Protein AF-A0A094BAY8-F1 (afdb_monomer)

Foldseek 3Di:
DADPVDDDDPPDDDDQDDDDDPDPPDPDPVCQAADPDDQLDAFDKDKAKPPDVVALIKMKIKGDFDDDDPDDDPCVVFGFIWIKIKGKHDQDAAPPPDDWDLFEAEFEFEDEQLPQDSHRDDPDDDPLRVVLRVLLSQLCVLWFPGNVRTNTYMYMYMYTDHFADQDGSPPPPPDDDPPDPPSSLLNSQRSQLRSLLRCLRSVGDTPAGKGKWKKFWAFAPPVPPPDPDPDGGAIDIGTHDRNSNGPDTAKMKMFTAGQQVRDTRGIDIDHDQPRCNCVDDDGSVVVRVVSRVSRRVVSVVSSVVNVCQVQLFDFDFDADDPVCNCCCVRRNTDGHGALLSQLVCVVVVNDFDDPPVVLVVVLVVPCDDPLVVVVVVVQQVVLLVVVVVVVVVVVVVVVVVVVVVVVVVVVPDDDDDDDDDDDDDDDDDDDDDDDDDDDDDDDDDDDDDDDDDPDDDPPSGGHRDDDPDPVVRRDPDPDPPPGDNRDHDQCSLVVVLLVVVVWRWDQLVVLPARTQIFNGDVVVTHGAEREHEDEPPDDDPVVVLVVQQVSCQVVNHWYKYWGADPPPPSRIDIDTHHDPDD

Radius of gyration: 32.05 Å; Cα contacts (8 Å, |Δi|>4): 903; chains: 1; bounding box: 106×84×81 Å

Sequence (582 aa):
MADRRRINGPSCGTAPPLFTSGDVNRPETKSGLARTRPPNVIRKIFLKTGVTPSASGSAYLECESQPKSTTPKLSSLSSSGLKISCTVHGPRPLPRSAPFSPHVVLAAHVKYAPFATRKRRGYQRDPGERDLAMHLETALRGVIIGDRWPKSGVDVVITILEGEEDQWWEDDQAELGSAGQWGMMNVLSGCITAASAAISDAGIDCVDMVSGGVAAVVRDRELQVSAKSGALPQPTLVLDPVPSEHSEILAACVVGYLPSRDEITDLWAKGNFDTGYSEDGPSSYDSLSENAIEAAKGSYRVLDAALKESHHICGVLIGSIPQVPQQNVFLGLPVELLPEEAKLLVQKEVAYIVDDASQHRETFSTLVGDDRRRYLDSLRSQGRKSRRAAEEVSQKKIEKGLAKQALLRASKDPFQSTIAKSSTEPADVTSLSNSSPSEESLFPDHPSLPTPPASSVPSSAPYAVTTTTTSSVLPSSQGHIQQPDPVVPASYALFCHLHALDYFMTPGLRFGCDYTVYPGDPLRFHSHFLAVGHDWEEEIPLIDLVGGGRLGTGVKKGFLIGGEGPGAEGTVRPFCIEWGGM

Structure (mmCIF, N/CA/C/O backbone):
data_AF-A0A094BAY8-F1
#
_entry.id   AF-A0A094BAY8-F1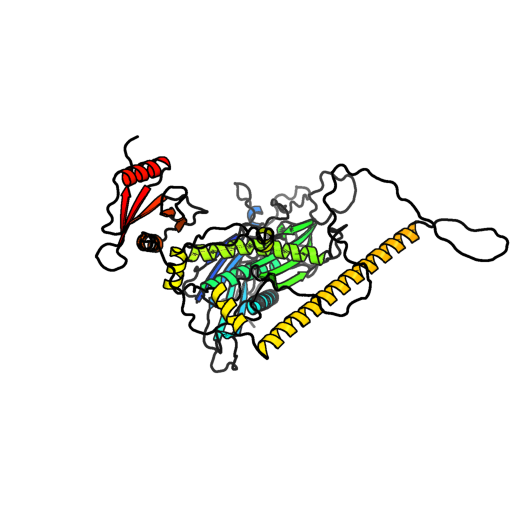
#
loop_
_atom_site.group_PDB
_atom_site.id
_atom_site.type_symbol
_atom_site.label_atom_id
_atom_site.label_alt_id
_atom_site.label_comp_id
_atom_site.label_asym_id
_atom_site.label_entity_id
_atom_site.label_seq_id
_atom_site.pdbx_PDB_ins_code
_atom_site.Cartn_x
_atom_site.Cartn_y
_atom_site.Cartn_z
_atom_site.occupancy
_atom_site.B_iso_or_equiv
_atom_site.auth_seq_id
_atom_site.auth_comp_id
_atom_site.auth_asym_id
_atom_site.auth_atom_id
_atom_site.pdbx_PDB_model_num
ATOM 1 N N . MET A 1 1 ? 10.640 -31.180 -30.144 1.00 56.97 1 MET A N 1
ATOM 2 C CA . MET A 1 1 ? 9.661 -32.146 -29.592 1.00 56.97 1 MET A CA 1
ATOM 3 C C . MET A 1 1 ? 8.384 -31.387 -29.280 1.00 56.97 1 MET A C 1
ATOM 5 O O . MET A 1 1 ? 8.481 -30.358 -28.628 1.00 56.97 1 MET A O 1
ATOM 9 N N . ALA A 1 2 ? 7.231 -31.840 -29.774 1.00 72.19 2 ALA A N 1
ATOM 10 C CA . ALA A 1 2 ? 5.945 -31.218 -29.449 1.00 72.19 2 ALA A CA 1
ATOM 11 C C . ALA A 1 2 ? 5.565 -31.490 -27.983 1.00 72.19 2 ALA A C 1
ATOM 13 O O . ALA A 1 2 ? 5.876 -32.560 -27.450 1.00 72.19 2 ALA A O 1
ATOM 14 N N . ASP A 1 3 ? 4.915 -30.523 -27.336 1.00 78.81 3 ASP A N 1
ATOM 15 C CA . ASP A 1 3 ? 4.451 -30.650 -25.955 1.00 78.81 3 ASP A CA 1
ATOM 16 C C . ASP A 1 3 ? 3.345 -31.714 -25.885 1.00 78.81 3 ASP A C 1
ATOM 18 O O . ASP A 1 3 ? 2.320 -31.622 -26.554 1.00 78.81 3 ASP A O 1
ATOM 22 N N . ARG A 1 4 ? 3.557 -32.771 -25.097 1.00 87.00 4 ARG A N 1
ATOM 23 C CA . ARG A 1 4 ? 2.581 -33.866 -24.941 1.00 87.00 4 ARG A CA 1
ATOM 24 C C . ARG A 1 4 ? 1.615 -33.640 -23.779 1.00 87.00 4 ARG A C 1
ATOM 26 O O . ARG A 1 4 ? 0.726 -34.458 -23.574 1.00 87.00 4 ARG A O 1
ATOM 33 N N . ARG A 1 5 ? 1.807 -32.577 -22.991 1.00 86.88 5 ARG A N 1
ATOM 34 C CA . ARG A 1 5 ? 1.001 -32.264 -21.801 1.00 86.88 5 ARG A CA 1
ATOM 35 C C . ARG A 1 5 ? -0.110 -31.255 -22.089 1.00 86.88 5 ARG A C 1
ATOM 37 O O . ARG A 1 5 ? -0.904 -30.971 -21.198 1.00 86.88 5 ARG A O 1
ATOM 44 N N . ARG A 1 6 ? -0.152 -30.684 -23.296 1.00 84.94 6 ARG A N 1
ATOM 45 C CA . ARG A 1 6 ? -1.089 -29.626 -23.694 1.00 84.94 6 ARG A CA 1
ATOM 46 C C . ARG A 1 6 ? -1.652 -29.895 -25.084 1.00 84.94 6 ARG A C 1
ATOM 48 O O . ARG A 1 6 ? -1.080 -30.655 -25.862 1.00 84.94 6 ARG A O 1
ATOM 55 N N . ILE A 1 7 ? -2.770 -29.240 -25.390 1.00 85.38 7 ILE A N 1
ATOM 56 C CA . ILE A 1 7 ? -3.335 -29.234 -26.7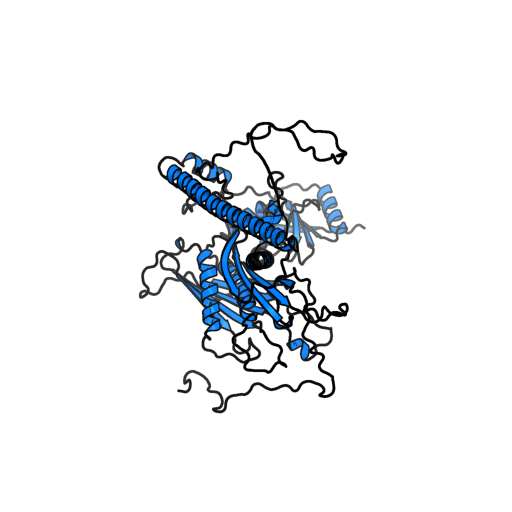39 1.00 85.38 7 ILE A CA 1
ATOM 57 C C . ILE A 1 7 ? -2.342 -28.509 -27.646 1.00 85.38 7 ILE A C 1
ATOM 59 O O . ILE A 1 7 ? -2.061 -27.324 -27.455 1.00 85.38 7 ILE A O 1
ATOM 63 N N . ASN A 1 8 ? -1.791 -29.239 -28.609 1.00 76.19 8 ASN A N 1
ATOM 64 C CA . ASN A 1 8 ? -0.909 -28.659 -29.605 1.00 76.19 8 ASN A CA 1
ATOM 65 C C . ASN A 1 8 ? -1.740 -27.841 -30.591 1.00 76.19 8 ASN A C 1
ATOM 67 O O . ASN A 1 8 ? -2.767 -28.308 -31.084 1.00 76.19 8 ASN A O 1
ATOM 71 N N . GLY A 1 9 ? -1.290 -26.617 -30.863 1.00 74.69 9 GLY A N 1
ATOM 72 C CA . GLY A 1 9 ? -1.821 -25.831 -31.969 1.00 74.69 9 GLY A CA 1
ATOM 73 C C . GLY A 1 9 ? -1.502 -26.479 -33.324 1.00 74.69 9 GLY A C 1
ATOM 74 O O . GLY A 1 9 ? -0.751 -27.460 -33.382 1.00 74.69 9 GLY A O 1
ATOM 75 N N . PRO A 1 10 ? -2.051 -25.934 -34.422 1.00 78.88 10 PRO A N 1
ATOM 76 C CA . PRO A 1 10 ? -1.681 -26.362 -35.766 1.00 78.88 10 PRO A CA 1
ATOM 77 C C . PRO A 1 10 ? -0.160 -26.271 -35.970 1.00 78.88 10 PRO A C 1
ATOM 79 O O . PRO A 1 10 ? 0.509 -25.407 -35.406 1.00 78.88 10 PRO A O 1
ATOM 82 N N . SER A 1 11 ? 0.398 -27.176 -36.779 1.00 71.69 11 SER A N 1
ATOM 83 C CA . SER A 1 11 ? 1.842 -27.231 -37.063 1.00 71.69 11 SER A CA 1
ATOM 84 C C . SER A 1 11 ? 2.360 -25.992 -37.799 1.00 71.69 11 SER A C 1
ATOM 86 O O . SER A 1 11 ? 3.548 -25.686 -37.727 1.00 71.69 11 SER A O 1
ATOM 88 N N . CYS A 1 12 ? 1.473 -25.280 -38.498 1.00 63.56 12 CYS A N 1
ATOM 89 C CA . CYS A 1 12 ? 1.735 -23.954 -39.040 1.00 63.56 12 CYS A CA 1
ATOM 90 C C . CYS A 1 12 ? 1.489 -22.915 -37.940 1.00 63.56 12 CYS A C 1
ATOM 92 O O . CYS A 1 12 ? 0.408 -22.887 -37.354 1.00 63.56 12 CYS A O 1
ATOM 94 N N . GLY A 1 13 ? 2.490 -22.077 -37.653 1.00 62.88 13 GLY A N 1
ATOM 95 C CA . GLY A 1 13 ? 2.371 -21.018 -36.652 1.00 62.88 13 GLY A CA 1
ATOM 96 C C . GLY A 1 13 ? 1.144 -20.139 -36.902 1.00 62.88 13 GLY A C 1
ATOM 97 O O . GLY A 1 13 ? 0.823 -19.807 -38.040 1.00 62.88 13 GLY A O 1
ATOM 98 N N . THR A 1 14 ? 0.437 -19.771 -35.838 1.00 63.50 14 THR A N 1
ATOM 99 C CA . THR A 1 14 ? -0.674 -18.823 -35.927 1.00 63.50 14 THR A CA 1
ATOM 100 C C . THR A 1 14 ? -0.106 -17.413 -36.042 1.00 63.50 14 THR A C 1
ATOM 102 O O . THR A 1 14 ? 0.517 -16.934 -35.093 1.00 63.50 14 THR A O 1
ATOM 105 N N . ALA A 1 15 ? -0.308 -16.752 -37.181 1.00 61.56 15 ALA A N 1
ATOM 106 C CA . ALA A 1 15 ? -0.051 -15.321 -37.291 1.00 61.56 15 ALA A CA 1
ATOM 107 C C . ALA A 1 15 ? -1.143 -14.550 -36.522 1.00 61.56 15 ALA A C 1
ATOM 109 O O . ALA A 1 15 ? -2.313 -14.949 -36.580 1.00 61.56 15 ALA A O 1
ATOM 110 N N . PRO A 1 16 ? -0.799 -13.485 -35.779 1.00 65.69 16 PRO A N 1
ATOM 111 C CA . PRO A 1 16 ? -1.809 -12.600 -35.212 1.00 65.69 16 PRO A CA 1
ATOM 112 C C . PRO A 1 16 ? -2.646 -11.972 -36.344 1.00 65.69 16 PRO A C 1
ATOM 114 O O . PRO A 1 16 ? -2.122 -11.772 -37.443 1.00 65.69 16 PRO A O 1
ATOM 117 N N . PRO A 1 17 ? -3.935 -11.665 -36.115 1.00 66.50 17 PRO A N 1
ATOM 118 C CA . PRO A 1 17 ? -4.727 -10.935 -37.096 1.00 66.50 17 PRO A CA 1
ATOM 119 C C . PRO A 1 17 ? -4.086 -9.565 -37.350 1.00 66.50 17 PRO A C 1
ATOM 121 O O . PRO A 1 17 ? -3.902 -8.781 -36.420 1.00 66.50 17 PRO A O 1
ATOM 124 N N . LEU A 1 18 ? -3.733 -9.294 -38.607 1.00 63.31 18 LEU A N 1
ATOM 125 C CA . LEU A 1 18 ? -3.286 -7.977 -39.052 1.00 63.31 18 LEU A CA 1
ATOM 126 C C . LEU A 1 18 ? -4.529 -7.139 -39.350 1.00 63.31 18 LEU A C 1
ATOM 128 O O . LEU A 1 18 ? -5.323 -7.487 -40.225 1.00 63.31 18 LEU A O 1
ATOM 132 N N . PHE A 1 19 ? -4.715 -6.056 -38.604 1.00 63.31 19 PHE A N 1
ATOM 133 C CA . PHE A 1 19 ? -5.795 -5.110 -38.854 1.00 63.31 19 PHE A CA 1
ATOM 134 C C . PHE A 1 19 ? -5.299 -4.046 -39.834 1.00 63.31 19 PHE A C 1
ATOM 136 O O . PHE A 1 19 ? -4.259 -3.432 -39.615 1.00 63.31 19 PHE A O 1
ATOM 143 N N . THR A 1 20 ? -6.026 -3.834 -40.929 1.00 53.50 20 THR A N 1
ATOM 144 C CA . THR A 1 20 ? -5.739 -2.750 -41.875 1.00 53.50 20 THR A CA 1
ATOM 145 C C . THR A 1 20 ? -6.050 -1.404 -41.225 1.00 53.50 20 THR A C 1
ATOM 147 O O . THR A 1 20 ? -7.136 -1.238 -40.663 1.00 53.50 20 THR A O 1
ATOM 150 N N . SER A 1 21 ? -5.133 -0.442 -41.327 1.00 54.44 21 SER A N 1
ATOM 151 C CA . SER A 1 21 ? -5.387 0.942 -40.931 1.00 54.44 21 SER A CA 1
ATOM 152 C C . SER A 1 21 ? -6.546 1.525 -41.746 1.00 54.44 21 SER A C 1
ATOM 154 O O . SER A 1 21 ? -6.731 1.226 -42.928 1.00 54.44 21 SER A O 1
ATOM 156 N N . GLY A 1 22 ? -7.392 2.317 -41.090 1.00 51.00 22 GLY A N 1
ATOM 157 C CA . GLY A 1 22 ? -8.459 3.042 -41.774 1.00 51.00 22 GLY A CA 1
ATOM 158 C C . GLY A 1 22 ? -7.882 4.107 -42.712 1.00 51.00 22 GLY A C 1
ATOM 159 O O . GLY A 1 22 ? -7.028 4.879 -42.296 1.00 51.00 22 GLY A O 1
ATOM 160 N N . ASP A 1 23 ? -8.401 4.141 -43.943 1.00 44.72 23 ASP A N 1
ATOM 161 C CA . ASP A 1 23 ? -8.171 5.106 -45.032 1.00 44.72 23 ASP A CA 1
ATOM 162 C C . ASP A 1 23 ? -6.715 5.401 -45.448 1.00 44.72 23 ASP A C 1
ATOM 164 O O . ASP A 1 23 ? -6.037 6.286 -44.934 1.00 44.72 23 ASP A O 1
ATOM 168 N N . VAL A 1 24 ? -6.321 4.767 -46.558 1.00 50.53 24 VAL A N 1
ATOM 169 C CA . VAL A 1 24 ? -5.070 4.931 -47.334 1.00 50.53 24 VAL A CA 1
ATOM 170 C C . VAL A 1 24 ? -4.825 6.372 -47.850 1.00 50.53 24 VAL A C 1
ATOM 172 O O . VAL A 1 24 ? -3.773 6.659 -48.410 1.00 50.53 24 VAL A O 1
ATOM 175 N N . ASN A 1 25 ? -5.758 7.311 -47.649 1.00 44.59 25 ASN A N 1
ATOM 176 C CA . ASN A 1 25 ? -5.723 8.661 -48.234 1.00 44.59 25 ASN A CA 1
ATOM 177 C C . ASN A 1 25 ? -5.479 9.811 -47.242 1.00 44.59 25 ASN A C 1
ATOM 179 O O . ASN A 1 25 ? -5.611 10.976 -47.627 1.00 44.59 25 ASN A O 1
ATOM 183 N N . ARG A 1 26 ? -5.130 9.541 -45.979 1.00 42.66 26 ARG A N 1
ATOM 184 C CA . ARG A 1 26 ? -4.818 10.611 -45.021 1.00 42.66 26 ARG A CA 1
ATOM 185 C C . ARG A 1 26 ? -3.297 10.791 -44.909 1.00 42.66 26 ARG A C 1
ATOM 187 O O . ARG A 1 26 ? -2.614 9.812 -44.623 1.00 42.66 26 ARG A O 1
ATOM 194 N N . PRO A 1 27 ? -2.746 12.001 -45.139 1.00 39.72 27 PRO A N 1
ATOM 195 C CA . PRO A 1 27 ? -1.315 12.231 -44.972 1.00 39.72 27 PRO A CA 1
ATOM 196 C C . PRO A 1 27 ? -0.917 11.918 -43.526 1.00 39.72 27 PRO A C 1
ATOM 198 O O . PRO A 1 27 ? -1.695 12.183 -42.609 1.00 39.72 27 PRO A O 1
ATOM 201 N N . GLU A 1 28 ? 0.275 11.344 -43.361 1.00 40.78 28 GLU A N 1
ATOM 202 C CA . GLU A 1 28 ? 0.882 10.835 -42.125 1.00 40.78 28 GLU A CA 1
ATOM 203 C C . GLU A 1 28 ? 0.963 11.881 -40.994 1.00 40.78 28 GLU A C 1
ATOM 205 O O . GLU A 1 28 ? 2.030 12.348 -40.605 1.00 40.78 28 GLU A O 1
ATOM 210 N N . THR A 1 29 ? -0.160 12.247 -40.391 1.00 40.38 29 THR A N 1
ATOM 211 C CA . THR A 1 29 ? -0.153 12.700 -39.004 1.00 40.38 29 THR A CA 1
ATOM 212 C C . THR A 1 29 ? -0.118 11.442 -38.157 1.00 40.38 29 THR A C 1
ATOM 214 O O . THR A 1 29 ? -1.170 10.858 -37.900 1.00 40.38 29 THR A O 1
ATOM 217 N N . LYS A 1 30 ? 1.088 11.002 -37.773 1.00 47.94 30 LYS A N 1
ATOM 218 C CA . LYS A 1 30 ? 1.296 10.019 -36.701 1.00 47.94 30 LYS A CA 1
ATOM 219 C C . LYS A 1 30 ? 0.634 10.559 -35.432 1.00 47.94 30 LYS A C 1
ATOM 221 O O . LYS A 1 30 ? 1.286 11.232 -34.644 1.00 47.94 30 LYS A O 1
ATOM 226 N N . SER A 1 31 ? -0.665 10.328 -35.257 1.00 45.88 31 SER A N 1
ATOM 227 C CA . SER A 1 31 ? -1.373 10.695 -34.034 1.00 45.88 31 SER A CA 1
ATOM 228 C C . SER A 1 31 ? -1.051 9.643 -32.977 1.00 45.88 31 SER A C 1
ATOM 230 O O . SER A 1 31 ? -1.875 8.774 -32.672 1.00 45.88 31 SER A O 1
ATOM 232 N N . GLY A 1 32 ? 0.180 9.691 -32.464 1.00 54.44 32 GLY A N 1
ATOM 233 C CA . GLY A 1 32 ? 0.510 9.037 -31.208 1.00 54.44 32 GLY A CA 1
ATOM 234 C C . GLY A 1 32 ? -0.478 9.510 -30.146 1.00 54.44 32 GLY A C 1
ATOM 235 O O . GLY A 1 32 ? -1.009 10.620 -30.213 1.00 54.44 32 GLY A O 1
ATOM 236 N N . LEU A 1 33 ? -0.813 8.644 -29.197 1.00 62.94 33 LEU A N 1
ATOM 237 C CA . LEU A 1 33 ? -1.617 9.094 -28.070 1.00 62.94 33 LEU A CA 1
ATOM 238 C C . LEU A 1 33 ? -0.762 10.098 -27.307 1.00 62.94 33 LEU A C 1
ATOM 240 O O . LEU A 1 33 ? 0.344 9.757 -26.930 1.00 62.94 33 LEU A O 1
ATOM 244 N N . ALA A 1 34 ? -1.228 11.328 -27.126 1.00 72.19 34 ALA A N 1
ATOM 245 C CA . ALA A 1 34 ? -0.513 12.290 -26.302 1.00 72.19 34 ALA A CA 1
ATOM 246 C C . ALA A 1 34 ? -0.950 12.128 -24.846 1.00 72.19 34 ALA A C 1
ATOM 248 O O . ALA A 1 34 ? -2.146 11.993 -24.550 1.00 72.19 34 ALA A O 1
ATOM 249 N N . ARG A 1 35 ? 0.014 12.171 -23.926 1.00 80.06 35 ARG A N 1
ATOM 250 C CA . ARG A 1 35 ? -0.257 12.276 -22.492 1.00 80.06 35 ARG A CA 1
ATOM 251 C C . ARG A 1 35 ? -1.125 13.513 -22.216 1.00 80.06 35 ARG A C 1
ATOM 253 O O . ARG A 1 35 ? -0.731 14.636 -22.505 1.00 80.06 35 ARG A O 1
ATOM 260 N N . THR A 1 36 ? -2.300 13.315 -21.621 1.00 81.50 36 THR A N 1
ATOM 261 C CA . THR A 1 36 ? -3.225 14.405 -21.237 1.00 81.50 36 THR A CA 1
ATOM 262 C C . THR A 1 36 ? -2.988 14.910 -19.813 1.00 81.50 36 THR A C 1
ATOM 264 O O . THR A 1 36 ? -3.352 16.038 -19.482 1.00 81.50 36 THR A O 1
ATOM 267 N N . ARG A 1 37 ? -2.403 14.066 -18.952 1.00 86.69 37 ARG A N 1
ATOM 268 C CA . ARG A 1 37 ? -2.138 14.372 -17.540 1.00 86.69 37 ARG A CA 1
ATOM 269 C C . ARG A 1 37 ? -0.838 15.181 -17.376 1.00 86.69 37 ARG A C 1
ATOM 271 O O . ARG A 1 37 ? 0.108 14.949 -18.130 1.00 86.69 37 ARG A O 1
ATOM 278 N N . PRO A 1 38 ? -0.737 16.069 -16.370 1.00 88.88 38 PRO A N 1
ATOM 279 C CA . PRO A 1 38 ? 0.497 16.799 -16.078 1.00 88.88 38 PRO A CA 1
ATOM 280 C C . PRO A 1 38 ? 1.708 15.870 -15.854 1.00 88.88 38 PRO A C 1
ATOM 282 O O . PRO A 1 38 ? 1.528 14.709 -15.464 1.00 88.88 38 PRO A O 1
ATOM 285 N N . PRO A 1 39 ? 2.947 16.348 -16.077 1.00 88.81 39 PRO A N 1
ATOM 286 C CA . PRO A 1 39 ? 4.159 15.535 -15.935 1.00 88.81 39 PRO A CA 1
ATOM 287 C C . PRO A 1 39 ? 4.362 15.007 -14.507 1.00 88.81 39 PRO A C 1
ATOM 289 O O . PRO A 1 39 ? 4.828 13.892 -14.332 1.00 88.81 39 PRO A O 1
ATOM 292 N N . ASN A 1 40 ? 3.937 15.756 -13.493 1.00 89.75 40 ASN A N 1
ATOM 293 C CA . ASN A 1 40 ? 4.105 15.457 -12.068 1.00 89.75 40 ASN A CA 1
ATOM 294 C C . ASN A 1 40 ? 2.932 14.676 -11.438 1.00 89.75 40 ASN A C 1
ATOM 296 O O . ASN A 1 40 ? 2.747 14.714 -10.224 1.00 89.75 40 ASN A O 1
ATOM 300 N N . VAL A 1 41 ? 2.093 14.016 -12.243 1.00 90.56 41 VAL A N 1
ATOM 301 C CA . VAL A 1 41 ? 0.886 13.316 -11.767 1.00 90.56 41 VAL A CA 1
ATOM 302 C C . VAL A 1 41 ? 0.891 11.862 -12.233 1.00 90.56 41 VAL A C 1
ATOM 304 O O . VAL A 1 41 ? 1.026 11.591 -13.426 1.00 90.56 41 VAL A O 1
ATOM 307 N N . ILE A 1 42 ? 0.708 10.930 -11.297 1.00 91.38 42 ILE A N 1
ATOM 308 C CA . ILE A 1 42 ? 0.581 9.491 -11.581 1.00 91.38 42 ILE A CA 1
ATOM 309 C C . ILE A 1 42 ? -0.839 9.123 -12.048 1.00 91.38 42 ILE A C 1
ATOM 311 O O . ILE A 1 42 ? -1.789 9.877 -11.819 1.00 91.38 42 ILE A O 1
ATOM 315 N N . ARG A 1 43 ? -1.008 7.970 -12.710 1.00 90.62 43 ARG A N 1
ATOM 316 C CA . ARG A 1 43 ? -2.338 7.425 -13.039 1.00 90.62 43 ARG A CA 1
ATOM 317 C C . ARG A 1 43 ? -3.127 7.113 -11.765 1.00 90.62 43 ARG A C 1
ATOM 319 O O . ARG A 1 43 ? -2.553 6.889 -10.700 1.00 90.62 43 ARG A O 1
ATOM 326 N N . LYS A 1 44 ? -4.459 7.070 -11.869 1.00 91.00 44 LYS A N 1
ATOM 327 C CA . LYS A 1 44 ? -5.285 6.592 -10.753 1.00 91.00 44 LYS A CA 1
ATOM 328 C C . LYS A 1 44 ? -5.050 5.098 -10.562 1.00 91.00 44 LYS A C 1
ATOM 330 O O . LYS A 1 44 ? -5.083 4.340 -11.531 1.00 91.00 44 LYS A O 1
ATOM 335 N N . ILE A 1 45 ? -4.836 4.705 -9.314 1.00 93.38 45 ILE A N 1
ATOM 336 C CA . ILE A 1 45 ? -4.591 3.321 -8.920 1.00 93.38 45 ILE A CA 1
ATOM 337 C C . ILE A 1 45 ? -5.812 2.840 -8.143 1.00 93.38 45 ILE A C 1
ATOM 339 O O . ILE A 1 45 ? -6.264 3.499 -7.207 1.00 93.38 45 ILE A O 1
ATOM 343 N N . PHE A 1 46 ? -6.335 1.687 -8.532 1.00 94.12 46 PHE A N 1
ATOM 344 C CA . PHE A 1 46 ? -7.286 0.908 -7.762 1.00 94.12 46 PHE A CA 1
ATOM 345 C C . PHE A 1 46 ? -6.549 -0.290 -7.169 1.00 94.12 46 PHE A C 1
ATOM 347 O O . PHE A 1 46 ? -5.895 -1.041 -7.892 1.00 94.12 46 PHE A O 1
ATOM 354 N N . LEU A 1 47 ? -6.643 -0.464 -5.856 1.00 95.31 47 LEU A N 1
ATOM 355 C CA . LEU A 1 47 ? -6.005 -1.555 -5.135 1.00 95.31 47 LEU A CA 1
ATOM 356 C C . LEU A 1 47 ? -7.019 -2.176 -4.183 1.00 95.31 47 LEU A C 1
ATOM 358 O O . LEU A 1 47 ? -7.693 -1.463 -3.444 1.00 95.31 47 LEU A O 1
ATOM 362 N N . LYS A 1 48 ? -7.113 -3.504 -4.196 1.00 94.44 48 LYS A N 1
ATOM 363 C CA . LYS A 1 48 ? -7.977 -4.262 -3.292 1.00 94.44 48 LYS A CA 1
ATOM 364 C C . LYS A 1 48 ? -7.252 -5.497 -2.774 1.00 94.44 48 LYS A C 1
ATOM 366 O O . LYS A 1 48 ? -6.728 -6.265 -3.579 1.00 94.44 48 LYS A O 1
ATOM 371 N N . THR A 1 49 ? -7.247 -5.698 -1.461 1.00 95.38 49 THR A N 1
ATOM 372 C CA . THR A 1 49 ? -6.711 -6.899 -0.797 1.00 95.38 49 THR A CA 1
ATOM 373 C C . THR A 1 49 ? -7.796 -7.968 -0.603 1.00 95.38 49 THR A C 1
ATOM 375 O O . THR A 1 49 ? -8.970 -7.725 -0.902 1.00 95.38 49 THR A O 1
ATOM 378 N N . GLY A 1 50 ? -7.425 -9.187 -0.200 1.00 93.44 50 GLY A N 1
ATOM 379 C CA . GLY A 1 50 ? -8.376 -10.262 0.112 1.00 93.44 50 GLY A CA 1
ATOM 380 C C . GLY A 1 50 ? -9.204 -10.780 -1.076 1.00 93.44 50 GLY A C 1
ATOM 381 O O . GLY A 1 50 ? -10.289 -11.328 -0.896 1.00 93.44 50 GLY A O 1
ATOM 382 N N . VAL A 1 51 ? -8.732 -10.602 -2.314 1.00 93.94 51 VAL A N 1
ATOM 383 C CA . VAL A 1 51 ? -9.476 -10.958 -3.542 1.00 93.94 51 VAL A CA 1
ATOM 384 C C . VAL A 1 51 ? -9.572 -12.473 -3.764 1.00 93.94 51 VAL A C 1
ATOM 386 O O . VAL A 1 51 ? -10.545 -12.951 -4.344 1.00 93.94 51 VAL A O 1
ATOM 389 N N . THR A 1 52 ? -8.564 -13.238 -3.337 1.00 95.06 52 THR A N 1
ATOM 390 C CA . THR A 1 52 ? -8.465 -14.694 -3.530 1.00 95.06 52 THR A CA 1
ATOM 391 C C . THR A 1 52 ? -8.440 -15.418 -2.178 1.00 95.06 52 THR A C 1
ATOM 393 O O . THR A 1 52 ? -7.363 -15.590 -1.610 1.00 95.06 52 THR A O 1
ATOM 396 N N . PRO A 1 53 ? -9.585 -15.934 -1.689 1.00 90.88 53 PRO A N 1
ATOM 397 C CA . PRO A 1 53 ? -9.686 -16.532 -0.352 1.00 90.88 53 PRO A CA 1
ATOM 398 C C . PRO A 1 53 ? -8.840 -17.794 -0.122 1.00 90.88 53 PRO A C 1
ATOM 400 O O . PRO A 1 53 ? -8.617 -18.192 1.013 1.00 90.88 53 PRO A O 1
ATOM 403 N N . SER A 1 54 ? -8.400 -18.476 -1.186 1.00 93.50 54 SER A N 1
ATOM 404 C CA . SER A 1 54 ? -7.564 -19.680 -1.070 1.00 93.50 54 SER A CA 1
ATOM 405 C C . SER A 1 54 ? -6.081 -19.384 -0.828 1.00 93.50 54 SER A C 1
ATOM 407 O O . SER A 1 54 ? -5.313 -20.306 -0.547 1.00 93.50 54 SER A O 1
ATOM 409 N N . ALA A 1 55 ? -5.646 -18.141 -1.043 1.00 95.81 55 ALA A N 1
ATOM 410 C CA . ALA A 1 55 ? -4.285 -17.704 -0.758 1.00 95.81 55 ALA A CA 1
ATOM 411 C C . ALA A 1 55 ? -4.178 -17.249 0.704 1.00 95.81 55 ALA A C 1
ATOM 413 O O . ALA A 1 55 ? -5.184 -16.908 1.315 1.00 95.81 55 ALA A O 1
ATOM 414 N N . SER A 1 56 ? -2.963 -17.249 1.260 1.00 96.06 56 SER A N 1
ATOM 415 C CA . SER A 1 56 ? -2.734 -16.719 2.613 1.00 96.06 56 SER A CA 1
ATOM 416 C C . SER A 1 56 ? -2.991 -15.215 2.648 1.00 96.06 56 SER A C 1
ATOM 418 O O . SER A 1 56 ? -3.588 -14.725 3.591 1.00 96.06 56 SER A O 1
ATOM 420 N N . GLY A 1 57 ? -2.584 -14.522 1.584 1.00 96.75 57 GLY A N 1
ATOM 421 C CA . GLY A 1 57 ? -2.973 -13.147 1.304 1.00 96.75 57 GLY A CA 1
ATOM 422 C C . GLY A 1 57 ? -3.026 -12.917 -0.197 1.00 96.75 57 GLY A C 1
ATOM 423 O O . GLY A 1 57 ? -2.441 -13.665 -0.993 1.00 96.75 57 GLY A O 1
ATOM 424 N N . SER A 1 58 ? -3.770 -11.910 -0.623 1.00 97.31 58 SER A N 1
ATOM 425 C CA . SER A 1 58 ? -3.961 -11.617 -2.038 1.00 97.31 58 SER A CA 1
ATOM 426 C C . SER A 1 58 ? -4.249 -10.148 -2.279 1.00 97.31 58 SER A C 1
ATOM 428 O O . SER A 1 58 ? -4.806 -9.458 -1.434 1.00 97.31 58 SER A O 1
ATOM 430 N N . ALA A 1 59 ? -3.897 -9.671 -3.467 1.00 97.62 59 ALA A N 1
ATOM 431 C CA . ALA A 1 59 ? -4.205 -8.318 -3.888 1.00 97.62 59 ALA A CA 1
ATOM 432 C C . ALA A 1 59 ? -4.482 -8.251 -5.390 1.00 97.62 59 ALA A C 1
ATOM 434 O O . ALA A 1 59 ? -3.931 -9.013 -6.188 1.00 97.62 59 ALA A O 1
ATOM 435 N N . TYR A 1 60 ? -5.330 -7.309 -5.774 1.00 97.69 60 TYR A N 1
ATOM 436 C CA . TYR A 1 60 ? -5.572 -6.913 -7.152 1.00 97.69 60 TYR A CA 1
ATOM 437 C C . TYR A 1 60 ? -5.243 -5.434 -7.302 1.00 97.69 60 TYR A C 1
ATOM 439 O O . TYR A 1 60 ? -5.756 -4.613 -6.543 1.00 97.69 60 TYR A O 1
ATOM 447 N N . LEU A 1 61 ? -4.402 -5.116 -8.281 1.00 96.94 61 LEU A N 1
ATOM 448 C CA . LEU A 1 61 ? -3.991 -3.758 -8.609 1.00 96.94 61 LEU A CA 1
ATOM 449 C C . LEU A 1 61 ? -4.372 -3.445 -10.052 1.00 96.94 61 LEU A C 1
ATOM 451 O O . LEU A 1 61 ? -4.091 -4.227 -10.963 1.00 96.94 61 LEU A O 1
ATOM 455 N N . GLU A 1 62 ? -4.963 -2.276 -10.252 1.00 95.00 62 GLU A N 1
ATOM 456 C CA . GLU A 1 62 ? -5.319 -1.739 -11.555 1.00 95.00 62 GLU A CA 1
ATOM 457 C C . GLU A 1 62 ? -4.891 -0.274 -11.670 1.00 95.00 62 GLU A C 1
ATOM 459 O O . GLU A 1 62 ? -5.228 0.542 -10.816 1.00 95.00 62 GLU A O 1
ATOM 464 N N . CYS A 1 63 ? -4.173 0.071 -12.738 1.00 91.31 63 CYS A N 1
ATOM 465 C CA . CYS A 1 63 ? -3.878 1.460 -13.090 1.00 91.31 63 CYS A CA 1
ATOM 466 C C . CYS A 1 63 ? -4.767 1.895 -14.256 1.00 91.31 63 CYS A C 1
ATOM 468 O O . CYS A 1 63 ? -4.805 1.232 -15.298 1.00 91.31 63 CYS A O 1
ATOM 470 N N . GLU A 1 64 ? -5.453 3.026 -14.083 1.00 82.56 64 GLU A N 1
ATOM 471 C CA . GLU A 1 64 ? -6.383 3.579 -15.067 1.00 82.56 64 GLU A CA 1
ATOM 472 C C . GLU A 1 64 ? -5.684 3.827 -16.413 1.00 82.56 64 GLU A C 1
ATOM 474 O O . GLU A 1 64 ? -4.704 4.568 -16.514 1.00 82.56 64 GLU A O 1
ATOM 479 N N . SER A 1 65 ? -6.237 3.225 -17.465 1.00 72.56 65 SER A N 1
ATOM 480 C CA . SER A 1 65 ? -5.949 3.583 -18.852 1.00 72.56 65 SER A CA 1
ATOM 481 C C . SER A 1 65 ? -6.687 4.880 -19.189 1.00 72.56 65 SER A C 1
ATOM 483 O O . SER A 1 65 ? -7.862 5.018 -18.852 1.00 72.56 65 SER A O 1
ATOM 485 N N . GLN A 1 66 ? -6.033 5.819 -19.879 1.00 65.31 66 GLN A N 1
ATOM 486 C CA . GLN A 1 66 ? -6.606 7.132 -20.206 1.00 65.31 66 GLN A CA 1
ATOM 487 C C . GLN A 1 66 ? -8.028 7.009 -20.798 1.00 65.31 66 GLN A C 1
ATOM 489 O O . GLN A 1 66 ? -8.195 6.364 -21.844 1.00 65.31 66 GLN A O 1
ATOM 494 N N . PRO A 1 67 ? -9.059 7.623 -20.178 1.00 54.62 67 PRO A N 1
ATOM 495 C CA . PRO A 1 67 ? -10.421 7.560 -20.687 1.00 54.62 67 PRO A CA 1
ATOM 496 C C . PRO A 1 67 ? -10.513 8.346 -21.997 1.00 54.62 67 PRO A C 1
ATOM 498 O O . PRO A 1 67 ? -10.230 9.543 -22.050 1.00 54.62 67 PRO A O 1
ATOM 501 N N . LYS A 1 68 ? -10.926 7.681 -23.080 1.00 55.03 68 LYS A N 1
ATOM 502 C CA . LYS A 1 68 ? -11.246 8.352 -24.347 1.00 55.03 68 LYS A CA 1
ATOM 503 C C . LYS A 1 68 ? -12.751 8.565 -24.472 1.00 55.03 68 LYS A C 1
ATOM 505 O O . LYS A 1 68 ? -13.529 7.817 -23.896 1.00 55.03 68 LYS A O 1
ATOM 510 N N . SER A 1 69 ? -13.095 9.608 -25.234 1.00 48.19 69 SER A N 1
ATOM 511 C CA . SER A 1 69 ? -14.415 10.010 -25.754 1.00 48.19 69 SER A CA 1
ATOM 512 C C . SER A 1 69 ? -15.551 8.981 -25.610 1.00 48.19 69 SER A C 1
ATOM 514 O O . SER A 1 69 ? -15.376 7.802 -25.898 1.00 48.19 69 SER A O 1
ATOM 516 N N . THR A 1 70 ? -16.755 9.480 -25.307 1.00 51.91 70 THR A N 1
ATOM 517 C CA . THR A 1 70 ? -18.043 8.765 -25.170 1.00 51.91 70 THR A CA 1
ATOM 518 C C . THR A 1 70 ? -18.415 7.789 -26.301 1.00 51.91 70 THR A C 1
ATOM 520 O O . THR A 1 70 ? -19.369 7.030 -26.149 1.00 51.91 70 THR A O 1
ATOM 523 N N . THR A 1 71 ? -17.674 7.760 -27.414 1.00 51.84 71 THR A N 1
ATOM 524 C CA . THR A 1 71 ? -17.794 6.750 -28.474 1.00 51.84 71 THR A CA 1
ATOM 525 C C . THR A 1 71 ? -16.535 5.867 -28.539 1.00 51.84 71 THR A C 1
ATOM 527 O O . THR A 1 71 ? -15.484 6.360 -28.972 1.00 51.84 71 THR A O 1
ATOM 530 N N . PRO A 1 72 ? -16.603 4.572 -28.176 1.00 52.22 72 PRO A N 1
ATOM 531 C CA . PRO A 1 72 ? -15.457 3.671 -28.271 1.00 52.22 72 PRO A CA 1
ATOM 532 C C . PRO A 1 72 ? -15.091 3.443 -29.746 1.00 52.22 72 PRO A C 1
ATOM 534 O O . PRO A 1 72 ? -15.851 2.853 -30.509 1.00 52.22 72 PRO A O 1
ATOM 537 N N . LYS A 1 73 ? -13.924 3.936 -30.171 1.00 56.41 73 LYS A N 1
ATOM 538 C CA . LYS A 1 73 ? -13.324 3.638 -31.488 1.00 56.41 73 LYS A CA 1
ATOM 539 C C . LYS A 1 73 ? -12.315 2.500 -31.349 1.00 56.41 73 LYS A C 1
ATOM 541 O O . LYS A 1 73 ? -11.805 2.290 -30.259 1.00 56.41 73 LYS A O 1
ATOM 546 N N . LEU A 1 74 ? -11.941 1.805 -32.425 1.00 53.69 74 LEU A N 1
ATOM 547 C CA . LEU A 1 74 ? -10.914 0.744 -32.368 1.00 53.69 74 LEU A CA 1
ATOM 548 C C . LEU A 1 74 ? -9.565 1.250 -31.799 1.00 53.69 74 LEU A C 1
ATOM 550 O O . LEU A 1 74 ? -8.878 0.526 -31.091 1.00 53.69 74 LEU A O 1
ATOM 554 N N . SER A 1 75 ? -9.252 2.538 -31.983 1.00 48.28 75 SER A N 1
ATOM 555 C CA . SER A 1 75 ? -8.108 3.231 -31.362 1.00 48.28 75 SER A CA 1
ATOM 556 C C . SER A 1 75 ? -8.218 3.434 -29.837 1.00 48.28 75 SER A C 1
ATOM 558 O O . SER A 1 75 ? -7.273 3.902 -29.196 1.00 48.28 75 SER A O 1
ATOM 560 N N . SER A 1 76 ? -9.362 3.109 -29.224 1.00 48.78 76 SER A N 1
ATOM 561 C CA . SER A 1 76 ? -9.532 3.030 -27.763 1.00 48.78 76 SER A CA 1
ATOM 562 C C . SER A 1 76 ? -8.916 1.764 -27.165 1.00 48.78 76 SER A C 1
ATOM 564 O O . SER A 1 76 ? -8.515 1.802 -26.011 1.00 48.78 76 SER A O 1
ATOM 566 N N . LEU A 1 77 ? -8.696 0.714 -27.969 1.00 52.59 77 LEU A N 1
ATOM 567 C CA . LEU A 1 77 ? -7.947 -0.492 -27.583 1.00 52.59 77 LEU A CA 1
ATOM 568 C C . LEU A 1 77 ? -6.423 -0.257 -27.504 1.00 52.59 77 LEU A C 1
ATOM 570 O O . LEU A 1 77 ? -5.660 -1.188 -27.268 1.00 52.59 77 LEU A O 1
ATOM 574 N N . SER A 1 78 ? -5.958 0.969 -27.775 1.00 51.97 78 SER A N 1
ATOM 575 C CA . SER A 1 78 ? -4.530 1.288 -27.897 1.00 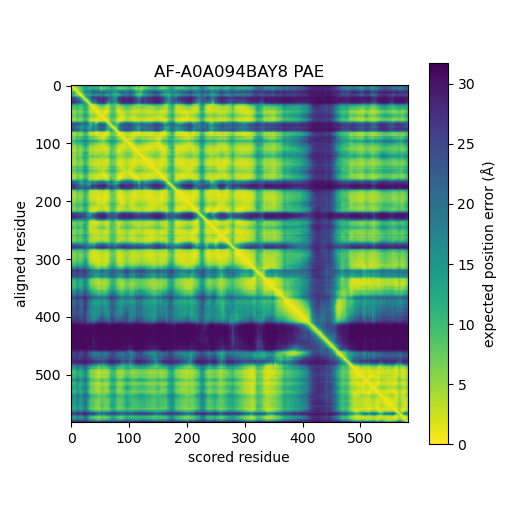51.97 78 SER A CA 1
ATOM 576 C C . SER A 1 78 ? -3.882 1.850 -26.627 1.00 51.97 78 SER A C 1
ATOM 578 O O . SER A 1 78 ? -2.657 1.907 -26.594 1.00 51.97 78 SER A O 1
ATOM 580 N N . SER A 1 79 ? -4.648 2.265 -25.608 1.00 57.50 79 SER A N 1
ATOM 581 C CA . SER A 1 79 ? -4.078 2.623 -24.299 1.00 57.50 79 SER A CA 1
ATOM 582 C C . SER A 1 79 ? -4.068 1.358 -23.448 1.00 57.50 79 SER A C 1
ATOM 584 O O . SER A 1 79 ? -5.117 0.766 -23.218 1.00 57.50 79 SER A O 1
ATOM 586 N N . SER A 1 80 ? -2.872 0.885 -23.098 1.00 64.44 80 SER A N 1
ATOM 587 C CA . SER A 1 80 ? -2.728 -0.289 -22.242 1.00 64.44 80 SER A CA 1
ATOM 588 C C . SER A 1 80 ? -2.967 0.135 -20.803 1.00 64.44 80 SER A C 1
ATOM 590 O O . SER A 1 80 ? -2.244 0.990 -20.285 1.00 64.44 80 SER A O 1
ATOM 592 N N . GLY A 1 81 ? -3.955 -0.469 -20.152 1.00 79.62 81 GLY A N 1
ATOM 593 C CA . GLY A 1 81 ? -4.019 -0.464 -18.702 1.00 79.62 81 GLY A CA 1
ATOM 594 C C . GLY A 1 81 ? -2.926 -1.358 -18.121 1.00 79.62 81 GLY A C 1
ATOM 595 O O . GLY A 1 81 ? -2.224 -2.080 -18.838 1.00 79.62 81 GLY A O 1
ATOM 596 N N . LEU A 1 82 ? -2.801 -1.317 -16.800 1.00 91.31 82 LEU A N 1
ATOM 597 C CA . LEU A 1 82 ? -2.028 -2.291 -16.041 1.00 91.31 82 LEU A CA 1
ATOM 598 C C . LEU A 1 82 ? -2.983 -2.981 -15.078 1.00 91.31 82 LEU A C 1
ATOM 600 O O . LEU A 1 82 ? -3.608 -2.303 -14.269 1.00 91.31 82 LEU A O 1
ATOM 604 N N . LYS A 1 83 ? -3.103 -4.307 -15.166 1.00 95.44 83 LYS A N 1
ATOM 605 C CA . LYS A 1 83 ? -3.927 -5.114 -14.255 1.00 95.44 83 LYS A CA 1
ATOM 606 C C . LYS A 1 83 ? -3.135 -6.305 -13.763 1.00 95.44 83 LYS A C 1
ATOM 608 O O . LYS A 1 83 ? -2.686 -7.142 -14.553 1.00 95.44 83 LYS A O 1
ATOM 613 N N . ILE A 1 84 ? -2.982 -6.392 -12.452 1.00 97.00 84 ILE A N 1
ATOM 614 C CA . ILE A 1 84 ? -2.133 -7.370 -11.787 1.00 97.00 84 ILE A CA 1
ATOM 615 C C . ILE A 1 84 ? -2.940 -8.064 -10.696 1.00 97.00 84 ILE A C 1
ATOM 617 O O . ILE A 1 84 ? -3.582 -7.420 -9.872 1.00 97.00 84 ILE A O 1
ATOM 621 N N . SER A 1 85 ? -2.869 -9.391 -10.671 1.00 97.50 85 SER A N 1
ATOM 622 C CA . SER A 1 85 ? -3.326 -10.206 -9.550 1.00 97.50 85 SER A CA 1
ATOM 623 C C . SER A 1 85 ? -2.112 -10.799 -8.842 1.00 97.50 85 SER A C 1
ATOM 625 O O . SER A 1 85 ? -1.250 -11.404 -9.483 1.00 97.50 85 SER A O 1
ATOM 627 N N . CYS A 1 86 ? -2.035 -10.612 -7.530 1.00 98.06 86 CYS A N 1
ATOM 628 C CA . CYS A 1 86 ? -0.981 -11.134 -6.676 1.00 98.06 86 CYS A CA 1
ATOM 629 C C . CYS A 1 86 ? -1.578 -12.060 -5.615 1.00 98.06 86 CYS A C 1
ATOM 631 O O . CYS A 1 86 ? -2.579 -11.732 -4.977 1.00 98.06 86 CYS A O 1
ATOM 633 N N . THR A 1 87 ? -0.945 -13.208 -5.411 1.00 98.06 87 THR A N 1
ATOM 634 C CA . THR A 1 87 ? -1.286 -14.179 -4.369 1.00 98.06 87 THR A CA 1
ATOM 635 C C . THR A 1 87 ? -0.028 -14.552 -3.608 1.00 98.06 87 THR A C 1
ATOM 637 O O . THR A 1 87 ? 0.981 -14.928 -4.210 1.00 98.06 87 THR A O 1
ATOM 640 N N . VAL A 1 88 ? -0.105 -14.481 -2.288 1.00 97.88 88 VAL A N 1
ATOM 641 C CA . VAL A 1 88 ? 0.959 -14.863 -1.369 1.00 97.88 88 VAL A CA 1
ATOM 642 C C . VAL A 1 88 ? 0.573 -16.164 -0.702 1.00 97.88 88 VAL A C 1
ATOM 644 O O . VAL A 1 88 ? -0.558 -16.374 -0.254 1.00 97.88 88 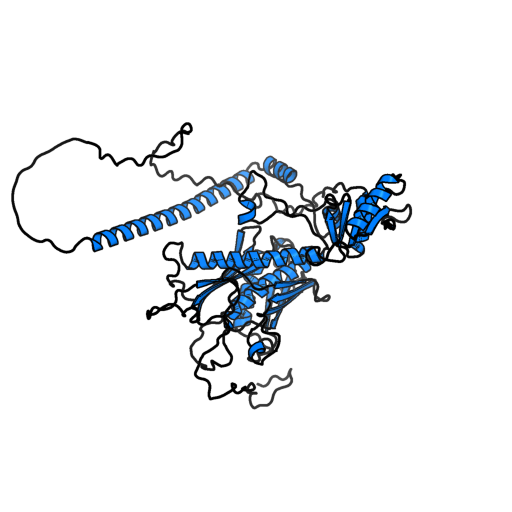VAL A O 1
ATOM 647 N N . HIS A 1 89 ? 1.539 -17.063 -0.652 1.00 96.56 89 HIS A N 1
ATOM 648 C CA . HIS A 1 89 ? 1.351 -18.379 -0.109 1.00 96.56 89 HIS A CA 1
ATOM 649 C C . HIS A 1 89 ? 2.455 -18.703 0.890 1.00 96.56 89 HIS A C 1
ATOM 651 O O . HIS A 1 89 ? 3.601 -18.950 0.517 1.00 96.56 89 HIS A O 1
ATOM 657 N N . GLY A 1 90 ? 2.092 -18.757 2.162 1.00 92.19 90 GLY A N 1
ATOM 658 C CA . GLY A 1 90 ? 3.043 -18.947 3.244 1.00 92.19 90 GLY A CA 1
ATOM 659 C C . GLY A 1 90 ? 2.694 -18.077 4.445 1.00 92.19 90 GLY A C 1
ATOM 660 O O . GLY A 1 90 ? 1.707 -17.348 4.392 1.00 92.19 90 GLY A O 1
ATOM 661 N N . PRO A 1 91 ? 3.488 -18.166 5.517 1.00 92.75 91 PRO A N 1
ATOM 662 C CA . PRO A 1 91 ? 4.695 -18.988 5.652 1.00 92.75 91 PRO A CA 1
ATOM 663 C C . PRO A 1 91 ? 4.378 -20.491 5.755 1.00 92.75 91 PRO A C 1
ATOM 665 O O . PRO A 1 91 ? 3.565 -20.927 6.566 1.00 92.75 91 PRO A O 1
ATOM 668 N N . ARG A 1 92 ? 5.014 -21.313 4.911 1.00 93.75 92 ARG A N 1
ATOM 669 C CA . ARG A 1 92 ? 4.889 -22.783 4.930 1.00 93.75 92 ARG A CA 1
ATOM 670 C C . ARG A 1 92 ? 6.202 -23.435 5.344 1.00 93.75 92 ARG A C 1
ATOM 672 O O . ARG A 1 92 ? 7.253 -22.942 4.951 1.00 93.75 92 ARG A O 1
ATOM 679 N N . PRO A 1 93 ? 6.185 -24.571 6.058 1.00 94.06 93 PRO A N 1
ATOM 680 C CA . PRO A 1 93 ? 7.415 -25.278 6.385 1.00 94.06 93 PRO A CA 1
ATOM 681 C C . PRO A 1 93 ? 8.136 -25.723 5.108 1.00 94.06 93 PRO A C 1
ATOM 683 O O . PRO A 1 93 ? 7.516 -26.262 4.185 1.00 94.06 93 PRO A O 1
ATOM 686 N N . LEU A 1 94 ? 9.452 -25.516 5.064 1.00 92.19 94 LEU A N 1
ATOM 687 C CA . LEU A 1 94 ? 10.268 -25.954 3.936 1.00 92.19 94 LEU A CA 1
ATOM 688 C C . LEU A 1 94 ? 10.227 -27.488 3.784 1.00 92.19 94 LEU A C 1
ATOM 690 O O . LEU A 1 94 ? 10.131 -28.212 4.783 1.00 92.19 94 LEU A O 1
ATOM 694 N N . PRO A 1 95 ? 10.335 -28.018 2.548 1.00 91.69 95 PRO A N 1
ATOM 695 C CA . PRO A 1 95 ? 10.438 -29.455 2.320 1.00 91.69 95 PRO A CA 1
ATOM 696 C C . PRO A 1 95 ? 11.593 -30.068 3.116 1.00 91.69 95 PRO A C 1
ATOM 698 O O . PRO A 1 95 ? 12.648 -29.456 3.254 1.00 91.69 95 PRO A O 1
ATOM 701 N N . ARG A 1 96 ? 11.449 -31.321 3.566 1.00 88.12 96 ARG A N 1
ATOM 702 C CA . ARG A 1 96 ? 12.495 -32.025 4.341 1.00 88.12 96 ARG A CA 1
ATOM 703 C C . ARG A 1 96 ? 13.857 -32.114 3.638 1.00 88.12 96 ARG A C 1
ATOM 705 O O . ARG A 1 96 ? 14.862 -32.316 4.306 1.00 88.12 96 ARG A O 1
ATOM 712 N N . SER A 1 97 ? 13.883 -32.005 2.311 1.00 90.94 97 SER A N 1
ATOM 713 C CA . SER A 1 97 ? 15.102 -32.007 1.497 1.00 90.94 97 SER A CA 1
ATOM 714 C C . SER A 1 97 ? 15.789 -30.643 1.401 1.00 90.94 97 SER A C 1
ATOM 716 O O . SER A 1 97 ? 16.905 -30.572 0.893 1.00 90.94 97 SER A O 1
ATOM 718 N N . ALA A 1 98 ? 15.125 -29.560 1.809 1.00 89.88 98 ALA A N 1
ATOM 719 C CA . ALA A 1 98 ? 15.689 -28.221 1.752 1.00 89.88 98 ALA A CA 1
ATOM 720 C C . ALA A 1 98 ? 16.735 -28.032 2.867 1.00 89.88 98 ALA A C 1
ATOM 722 O O . ALA A 1 98 ? 16.550 -28.545 3.976 1.00 89.88 98 ALA A O 1
ATOM 723 N N . PRO A 1 99 ? 17.832 -27.300 2.601 1.00 90.44 99 PRO A N 1
ATOM 724 C CA . PRO A 1 99 ? 18.809 -26.978 3.629 1.00 90.44 99 PRO A CA 1
ATOM 725 C C . PRO A 1 99 ? 18.167 -26.140 4.739 1.00 90.44 99 PRO A C 1
ATOM 727 O O . PRO A 1 99 ? 17.213 -25.394 4.515 1.00 90.44 99 PRO A O 1
ATOM 730 N N . PHE A 1 100 ? 18.712 -26.254 5.948 1.00 89.94 100 PHE A N 1
ATOM 731 C CA . PHE A 1 100 ? 18.291 -25.409 7.057 1.00 89.94 100 PHE A CA 1
ATOM 732 C C . PHE A 1 100 ? 18.549 -23.934 6.728 1.00 89.94 100 PHE A C 1
ATOM 734 O O . PHE A 1 100 ? 19.673 -23.564 6.392 1.00 89.94 100 PHE A O 1
ATOM 741 N N . SER A 1 101 ? 17.514 -23.108 6.875 1.00 90.19 101 SER A N 1
ATOM 742 C CA . SER A 1 101 ? 17.611 -21.654 6.785 1.00 90.19 101 SER A CA 1
ATOM 743 C C . SER A 1 101 ? 17.151 -21.031 8.107 1.00 90.19 101 SER A C 1
ATOM 745 O O . SER A 1 101 ? 16.038 -21.343 8.556 1.00 90.19 101 SER A O 1
ATOM 747 N N . PRO A 1 102 ? 17.975 -20.174 8.743 1.00 90.25 102 PRO A N 1
ATOM 748 C CA . PRO A 1 102 ? 17.567 -19.427 9.932 1.00 90.25 102 PRO A CA 1
ATOM 749 C C . PRO A 1 102 ? 16.556 -18.320 9.603 1.00 90.25 102 PRO A C 1
ATOM 751 O O . PRO A 1 102 ? 15.822 -17.902 10.488 1.00 90.25 102 PRO A O 1
ATOM 754 N N . HIS A 1 103 ? 16.486 -17.898 8.339 1.00 90.88 103 HIS A N 1
ATOM 755 C CA . HIS A 1 103 ? 15.551 -16.890 7.846 1.00 90.88 103 HIS A CA 1
ATOM 756 C C . HIS A 1 103 ? 14.489 -17.526 6.944 1.00 90.88 103 HIS A C 1
ATOM 758 O O . HIS A 1 103 ? 14.711 -18.607 6.380 1.00 90.88 103 HIS A O 1
ATOM 764 N N . VAL A 1 104 ? 13.371 -16.830 6.752 1.00 92.50 104 VAL A N 1
ATOM 765 C CA . VAL A 1 104 ? 12.377 -17.190 5.736 1.00 92.50 104 VAL A CA 1
ATOM 766 C C . VAL A 1 104 ? 13.003 -17.214 4.337 1.00 92.50 104 VAL A C 1
ATOM 768 O O . VAL A 1 104 ? 13.799 -16.346 3.975 1.00 92.50 104 VAL A O 1
ATOM 771 N N . VAL A 1 105 ? 12.652 -18.220 3.542 1.00 93.88 105 VAL A N 1
ATOM 772 C CA . VAL A 1 105 ? 13.052 -18.311 2.135 1.00 93.88 105 VAL A CA 1
ATOM 773 C C . VAL A 1 105 ? 11.929 -17.728 1.287 1.00 93.88 105 VAL A C 1
ATOM 775 O O . VAL A 1 105 ? 10.843 -18.299 1.214 1.00 93.88 105 VAL A O 1
ATOM 778 N N . LEU A 1 106 ? 12.189 -16.583 0.664 1.00 95.19 106 LEU A N 1
ATOM 779 C CA . LEU A 1 106 ? 11.257 -15.929 -0.248 1.00 95.19 106 LEU A CA 1
ATOM 780 C C . LEU A 1 106 ? 11.493 -16.421 -1.681 1.00 95.19 106 LEU A C 1
ATOM 782 O O . LEU A 1 106 ? 12.637 -16.476 -2.125 1.00 95.19 106 LEU A O 1
ATOM 786 N N . ALA A 1 107 ? 10.423 -16.732 -2.406 1.00 95.50 107 ALA A N 1
ATOM 787 C CA . ALA A 1 107 ? 10.462 -16.979 -3.842 1.00 95.50 107 ALA A CA 1
ATOM 788 C C . ALA A 1 107 ? 9.403 -16.129 -4.547 1.00 95.50 107 ALA A C 1
ATOM 790 O O . ALA A 1 107 ? 8.223 -16.176 -4.198 1.00 95.50 107 ALA A O 1
ATOM 791 N N . ALA A 1 108 ? 9.815 -15.367 -5.560 1.00 96.75 108 ALA A N 1
ATOM 792 C CA . ALA A 1 108 ? 8.905 -14.570 -6.371 1.00 96.75 108 ALA A CA 1
ATOM 793 C C . ALA A 1 108 ? 8.705 -15.191 -7.761 1.00 96.75 108 ALA A C 1
ATOM 795 O O . ALA A 1 108 ? 9.637 -15.647 -8.431 1.00 96.75 108 ALA A O 1
ATOM 796 N N . HIS A 1 109 ? 7.464 -15.189 -8.234 1.00 96.75 109 HIS A N 1
ATOM 797 C CA . HIS A 1 109 ? 7.085 -15.698 -9.543 1.00 96.75 109 HIS A CA 1
ATOM 798 C C . HIS A 1 109 ? 6.235 -14.670 -10.271 1.00 96.75 109 HIS A C 1
ATOM 800 O O . HIS A 1 109 ? 5.095 -14.439 -9.896 1.00 96.75 109 HIS A O 1
ATOM 806 N N . VAL A 1 110 ? 6.760 -14.104 -11.355 1.00 97.00 110 VAL A N 1
ATOM 807 C CA . VAL A 1 110 ? 6.002 -13.211 -12.238 1.00 97.00 110 VAL A CA 1
ATOM 808 C C . VAL A 1 110 ? 5.657 -13.957 -13.521 1.00 97.00 110 VAL A C 1
ATOM 810 O O . VAL A 1 110 ? 6.518 -14.611 -14.122 1.00 97.00 110 VAL A O 1
ATOM 813 N N . LYS A 1 111 ? 4.393 -13.887 -13.942 1.00 95.56 111 LYS A N 1
ATOM 814 C CA . LYS A 1 111 ? 3.934 -14.476 -15.200 1.00 95.56 111 LYS A CA 1
ATOM 815 C C . LYS A 1 111 ? 2.912 -13.582 -15.895 1.00 95.56 111 LYS A C 1
ATOM 817 O O . LYS A 1 111 ? 1.909 -13.202 -15.300 1.00 95.56 111 LYS A O 1
ATOM 822 N N . TYR A 1 112 ? 3.121 -13.316 -17.183 1.00 94.38 112 TYR A N 1
ATOM 823 C CA . TYR A 1 112 ? 2.086 -12.738 -18.032 1.00 94.38 112 TYR A CA 1
ATOM 824 C C . TYR A 1 112 ? 1.077 -13.812 -18.426 1.00 94.38 112 TYR A C 1
ATOM 826 O O . TYR A 1 112 ? 1.445 -14.905 -18.879 1.00 94.38 112 TYR A O 1
ATOM 834 N N . ALA A 1 113 ? -0.211 -13.492 -18.307 1.00 93.69 113 ALA A N 1
ATOM 835 C CA . ALA A 1 113 ? -1.239 -14.286 -18.953 1.00 93.69 113 ALA A CA 1
ATOM 836 C C . ALA A 1 113 ? -0.980 -14.304 -20.475 1.00 93.69 113 ALA A C 1
ATOM 838 O O . ALA A 1 113 ? -0.502 -13.313 -21.031 1.00 93.69 113 ALA A O 1
ATOM 839 N N . PRO A 1 114 ? -1.302 -15.395 -21.197 1.00 90.00 114 PRO A N 1
ATOM 840 C CA . PRO A 1 114 ? -1.041 -15.477 -22.637 1.00 90.00 114 PRO A CA 1
ATOM 841 C C . PRO A 1 114 ? -1.674 -14.342 -23.455 1.00 90.00 114 PRO A C 1
ATOM 843 O O . PRO A 1 114 ? -1.195 -14.056 -24.545 1.00 90.00 114 PRO A O 1
ATOM 846 N N . PHE A 1 115 ? -2.739 -13.727 -22.935 1.00 88.50 115 PHE A N 1
ATOM 847 C CA . PHE A 1 115 ? -3.483 -12.620 -23.538 1.00 88.50 115 PHE A CA 1
ATOM 848 C C . PHE A 1 115 ? -3.134 -11.240 -22.953 1.00 88.50 115 PHE A C 1
ATOM 850 O O . PHE A 1 115 ? -3.734 -10.256 -23.366 1.00 88.50 115 PHE A O 1
ATOM 857 N N . ALA A 1 116 ? -2.210 -11.154 -21.990 1.00 88.56 116 ALA A N 1
ATOM 858 C CA . ALA A 1 116 ? -1.908 -9.904 -21.284 1.00 88.56 116 ALA A CA 1
ATOM 859 C C . ALA A 1 116 ? -1.232 -8.848 -22.166 1.00 88.56 116 ALA A C 1
ATOM 861 O O . ALA A 1 116 ? -1.181 -7.680 -21.799 1.00 88.56 116 ALA A O 1
ATOM 862 N N . THR A 1 117 ? -0.692 -9.286 -23.299 1.00 83.62 117 THR A N 1
ATOM 863 C CA . THR A 1 117 ? 0.013 -8.486 -24.294 1.00 83.62 117 THR A CA 1
ATOM 864 C C . THR A 1 117 ? -0.612 -8.717 -25.668 1.00 83.62 117 THR A C 1
ATOM 866 O O . THR A 1 117 ? -1.166 -9.787 -25.938 1.00 83.62 117 THR A O 1
ATOM 869 N N . ARG A 1 118 ? -0.486 -7.747 -26.576 1.00 75.75 118 ARG A N 1
ATOM 870 C CA . ARG A 1 118 ? -0.975 -7.810 -27.962 1.00 75.75 118 ARG A CA 1
ATOM 871 C C . ARG A 1 118 ? -0.371 -8.985 -28.717 1.00 75.75 118 ARG A C 1
ATOM 873 O O . ARG A 1 118 ? -1.054 -9.664 -29.481 1.00 75.75 118 ARG A O 1
ATOM 880 N N . LYS A 1 119 ? 0.916 -9.254 -28.477 1.00 77.19 119 LYS A N 1
ATOM 881 C CA . LYS A 1 119 ? 1.563 -10.494 -28.915 1.00 77.19 119 LYS A CA 1
ATOM 882 C C . LYS A 1 119 ? 1.297 -11.569 -27.871 1.00 77.19 119 LYS A C 1
ATOM 884 O O . LYS A 1 119 ? 1.692 -11.429 -26.714 1.00 77.19 119 LYS A O 1
ATOM 889 N N . ARG A 1 120 ? 0.641 -12.653 -28.293 1.00 80.81 120 ARG A N 1
ATOM 890 C CA . ARG A 1 120 ? 0.326 -13.782 -27.416 1.00 80.81 120 ARG A CA 1
ATOM 891 C C . ARG A 1 120 ? 1.609 -14.369 -26.830 1.00 80.81 120 ARG A C 1
ATOM 893 O O . ARG A 1 120 ? 2.461 -14.852 -27.575 1.00 80.81 120 ARG A O 1
ATOM 900 N N . ARG A 1 121 ? 1.721 -14.385 -25.503 1.00 83.75 121 ARG A N 1
ATOM 901 C CA . ARG A 1 121 ? 2.894 -14.932 -24.808 1.00 83.75 121 ARG A CA 1
ATOM 902 C C . ARG A 1 121 ? 2.816 -16.442 -24.619 1.00 83.75 121 ARG A C 1
ATOM 904 O O . ARG A 1 121 ? 1.740 -17.049 -24.586 1.00 83.75 121 ARG A O 1
ATOM 911 N N . GLY A 1 122 ? 3.991 -17.057 -24.511 1.00 83.81 122 GLY A N 1
ATOM 912 C CA . GLY A 1 122 ? 4.134 -18.473 -24.198 1.00 83.81 122 GLY A CA 1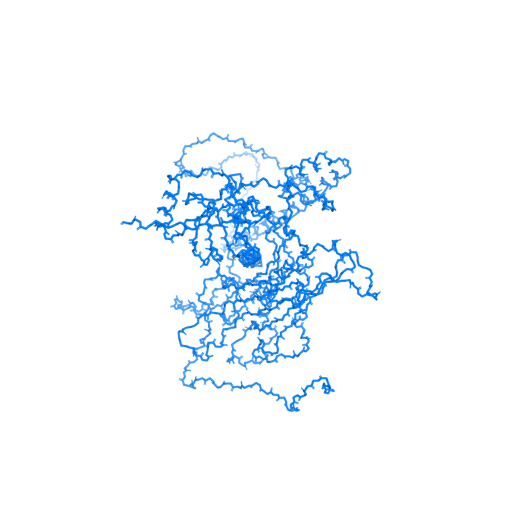
ATOM 913 C C . GLY A 1 122 ? 3.703 -18.788 -22.764 1.00 83.81 122 GLY A C 1
ATOM 914 O O . GLY A 1 122 ? 3.682 -17.925 -21.889 1.00 83.81 122 GLY A O 1
ATOM 915 N N . TYR A 1 123 ? 3.371 -20.054 -22.500 1.00 82.56 123 TYR A N 1
ATOM 916 C CA . TYR A 1 123 ? 3.050 -20.494 -21.137 1.00 82.56 123 TYR A CA 1
ATOM 917 C C . TYR A 1 123 ? 4.294 -20.652 -20.254 1.00 82.56 123 TYR A C 1
ATOM 919 O O . TYR A 1 123 ? 4.188 -20.628 -19.030 1.00 82.56 123 TYR A O 1
ATOM 927 N N . GLN A 1 124 ? 5.455 -20.888 -20.868 1.00 87.06 124 GLN A N 1
ATOM 928 C CA . GLN A 1 124 ? 6.728 -20.980 -20.162 1.00 87.06 124 GLN A CA 1
ATOM 929 C C . GLN A 1 124 ? 7.206 -19.583 -19.789 1.00 87.06 124 GLN A C 1
ATOM 931 O O . GLN A 1 124 ? 6.758 -18.600 -20.374 1.00 87.06 124 GLN A O 1
ATOM 936 N N . ARG A 1 125 ? 8.085 -19.501 -18.786 1.00 88.06 125 ARG A N 1
ATOM 937 C CA . ARG A 1 125 ? 8.599 -18.208 -18.345 1.00 88.06 125 ARG A CA 1
ATOM 938 C C . ARG A 1 125 ? 9.647 -17.660 -19.303 1.00 88.06 125 ARG A C 1
ATOM 940 O O . ARG A 1 125 ? 10.693 -18.303 -19.478 1.00 88.06 125 ARG A O 1
ATOM 947 N N . ASP A 1 126 ? 9.368 -16.481 -19.843 1.00 88.75 126 ASP A N 1
ATOM 948 C CA . ASP A 1 126 ? 10.273 -15.725 -20.709 1.00 88.75 126 ASP A CA 1
ATOM 949 C C . ASP A 1 126 ? 11.448 -15.158 -19.885 1.00 88.75 126 ASP A C 1
ATOM 951 O O . ASP A 1 126 ? 11.315 -14.998 -18.670 1.00 88.75 126 ASP A O 1
ATOM 955 N N . PRO A 1 127 ? 12.602 -14.828 -20.496 1.00 90.62 127 PRO A N 1
ATOM 956 C CA . PRO A 1 127 ? 13.719 -14.203 -19.782 1.00 90.62 127 PRO A CA 1
ATOM 957 C C . PRO A 1 127 ? 13.310 -12.924 -19.040 1.00 90.62 127 PRO A C 1
ATOM 959 O O . PRO A 1 127 ? 13.565 -12.818 -17.848 1.00 90.62 127 PRO A O 1
ATOM 962 N N . GLY A 1 128 ? 12.542 -12.037 -19.684 1.00 89.88 128 GLY A N 1
ATOM 963 C CA . GLY A 1 128 ? 12.062 -10.810 -19.038 1.00 89.88 128 GLY A CA 1
ATOM 964 C C . GLY A 1 128 ? 11.130 -11.053 -17.841 1.00 89.88 128 GLY A C 1
ATOM 965 O O . GLY A 1 128 ? 11.140 -10.284 -16.891 1.00 89.88 128 GLY A O 1
ATOM 966 N N . GLU A 1 129 ? 10.357 -12.147 -17.831 1.00 93.00 129 GLU A N 1
ATOM 967 C CA . GLU A 1 129 ? 9.554 -12.535 -16.657 1.00 93.00 129 GLU A CA 1
ATOM 968 C C . GLU A 1 129 ? 10.430 -13.012 -15.492 1.00 93.00 129 GLU A C 1
ATOM 970 O O . GLU A 1 129 ? 10.070 -12.831 -14.330 1.00 93.00 129 GLU A O 1
ATOM 975 N N . ARG A 1 130 ? 11.584 -13.626 -15.789 1.00 93.69 130 ARG A N 1
ATOM 976 C CA . ARG A 1 130 ? 12.566 -14.010 -14.766 1.00 93.69 130 ARG A CA 1
ATOM 977 C C . ARG A 1 130 ? 13.279 -12.784 -14.216 1.00 93.69 130 ARG A C 1
ATOM 979 O O . ARG A 1 130 ? 13.459 -12.721 -13.008 1.00 93.69 130 ARG A O 1
ATOM 986 N N . ASP A 1 131 ? 13.608 -11.818 -15.068 1.00 94.12 131 ASP A N 1
ATOM 987 C CA . ASP A 1 131 ? 14.226 -10.557 -14.649 1.00 94.12 131 ASP A CA 1
ATOM 988 C C . ASP A 1 131 ? 13.297 -9.781 -13.707 1.00 94.12 131 ASP A C 1
ATOM 990 O O . ASP A 1 131 ? 13.703 -9.417 -12.605 1.00 94.12 131 ASP A O 1
ATOM 994 N N . LEU A 1 132 ? 12.012 -9.646 -14.061 1.00 95.38 132 LEU A N 1
ATOM 995 C CA . LEU A 1 132 ? 10.999 -9.049 -13.179 1.00 95.38 132 LEU A CA 1
ATOM 996 C C . LEU A 1 132 ? 10.867 -9.794 -11.846 1.00 95.38 132 LEU A C 1
ATOM 998 O O . LEU A 1 132 ? 10.738 -9.163 -10.801 1.00 95.38 132 LEU A O 1
ATOM 1002 N N . ALA A 1 133 ? 10.902 -11.129 -11.872 1.00 96.75 133 ALA A N 1
ATOM 1003 C CA . ALA A 1 133 ? 10.837 -11.930 -10.656 1.00 96.75 133 ALA A CA 1
ATOM 1004 C C . ALA A 1 133 ? 12.063 -11.717 -9.750 1.00 96.75 133 ALA A C 1
ATOM 1006 O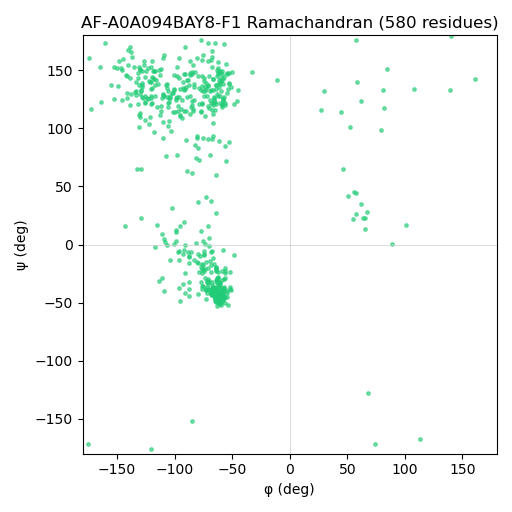 O . ALA A 1 133 ? 11.895 -11.615 -8.540 1.00 96.75 133 ALA A O 1
ATOM 1007 N N . MET A 1 134 ? 13.268 -11.596 -10.318 1.00 95.56 134 MET A N 1
ATOM 1008 C CA . MET A 1 134 ? 14.492 -11.317 -9.553 1.00 95.56 134 MET A CA 1
ATOM 1009 C C . MET A 1 134 ? 14.462 -9.926 -8.907 1.00 95.56 134 MET A C 1
ATOM 1011 O O . MET A 1 134 ? 14.818 -9.793 -7.735 1.00 95.56 134 MET A O 1
ATOM 1015 N N . HIS A 1 135 ? 14.005 -8.905 -9.638 1.00 96.31 135 HIS A N 1
ATOM 1016 C CA . HIS A 1 135 ? 13.825 -7.556 -9.091 1.00 96.31 135 HIS A CA 1
ATOM 1017 C C . HIS A 1 135 ? 12.788 -7.531 -7.967 1.00 96.31 135 HIS A C 1
ATOM 1019 O O . HIS A 1 135 ? 13.050 -7.010 -6.887 1.00 96.31 135 HIS A O 1
ATOM 1025 N N . LEU A 1 136 ? 11.640 -8.178 -8.179 1.00 97.25 136 LEU A N 1
ATOM 1026 C CA . LEU A 1 136 ? 10.599 -8.289 -7.163 1.00 97.25 136 LEU A CA 1
ATOM 1027 C C . LEU A 1 136 ? 11.095 -9.009 -5.900 1.00 97.25 136 LEU A C 1
ATOM 1029 O O . LEU A 1 136 ? 10.842 -8.546 -4.793 1.00 97.25 136 LEU A O 1
ATOM 1033 N N . GLU A 1 137 ? 11.816 -10.121 -6.048 1.00 96.19 137 GLU A N 1
ATOM 1034 C CA . GLU A 1 137 ? 12.405 -10.841 -4.914 1.00 96.19 137 GLU A CA 1
ATOM 1035 C C . GLU A 1 137 ? 13.405 -9.962 -4.152 1.00 96.19 137 GLU A C 1
ATOM 1037 O O . GLU A 1 137 ? 13.384 -9.930 -2.923 1.00 96.19 137 GLU A O 1
ATOM 1042 N N . THR A 1 138 ? 14.240 -9.209 -4.874 1.00 95.62 138 THR A N 1
ATOM 1043 C CA . THR A 1 138 ? 15.222 -8.285 -4.286 1.00 95.62 138 THR A CA 1
ATOM 1044 C C . THR A 1 138 ? 14.533 -7.169 -3.503 1.00 95.62 138 THR A C 1
ATOM 1046 O O . THR A 1 138 ? 14.890 -6.938 -2.347 1.00 95.62 138 THR A O 1
ATOM 1049 N N . ALA A 1 139 ? 13.498 -6.554 -4.084 1.00 95.94 139 ALA A N 1
ATOM 1050 C CA . ALA A 1 139 ? 12.704 -5.515 -3.436 1.00 95.94 139 ALA A CA 1
ATOM 1051 C C . ALA A 1 139 ? 12.066 -6.025 -2.135 1.00 95.94 139 ALA A C 1
ATOM 1053 O O . ALA A 1 139 ? 12.198 -5.405 -1.087 1.00 95.94 139 ALA A O 1
ATOM 1054 N N . LEU A 1 140 ? 11.425 -7.195 -2.171 1.00 95.62 140 LEU A N 1
ATOM 1055 C CA . LEU A 1 140 ? 10.709 -7.762 -1.025 1.00 95.62 140 LEU A CA 1
ATOM 1056 C C . LEU A 1 140 ? 11.635 -8.312 0.069 1.00 95.62 140 LEU A C 1
ATOM 1058 O O . LEU A 1 140 ? 11.285 -8.304 1.251 1.00 95.62 140 LEU A O 1
ATOM 1062 N N . ARG A 1 141 ? 12.836 -8.775 -0.287 1.00 92.25 141 ARG A N 1
ATOM 1063 C CA . ARG A 1 141 ? 13.801 -9.311 0.681 1.00 92.25 141 ARG A CA 1
ATOM 1064 C C . ARG A 1 141 ? 14.291 -8.257 1.675 1.00 92.25 141 ARG A C 1
ATOM 1066 O O . ARG A 1 141 ? 14.593 -8.613 2.809 1.00 92.25 141 ARG A O 1
ATOM 1073 N N . GLY A 1 142 ? 14.364 -6.989 1.267 1.00 85.38 142 GLY A N 1
ATOM 1074 C CA . GLY A 1 142 ? 14.699 -5.871 2.157 1.00 85.38 142 GLY A CA 1
ATOM 1075 C C . GLY A 1 142 ? 13.569 -5.468 3.113 1.00 85.38 142 GLY A C 1
ATOM 1076 O O . GLY A 1 142 ? 13.794 -4.652 4.001 1.00 85.38 142 GLY A O 1
ATOM 1077 N N . VAL A 1 143 ? 12.371 -6.030 2.933 1.00 92.19 143 VAL A N 1
ATOM 1078 C CA . VAL A 1 143 ? 11.129 -5.594 3.586 1.00 92.19 143 VAL A CA 1
ATOM 1079 C C . VAL A 1 143 ? 10.655 -6.595 4.638 1.00 92.19 143 VAL A C 1
ATOM 1081 O O . VAL A 1 143 ? 10.198 -6.199 5.708 1.00 92.19 143 VAL A O 1
ATOM 1084 N N . ILE A 1 144 ? 10.767 -7.895 4.356 1.00 92.44 144 ILE A N 1
ATOM 1085 C CA . ILE A 1 144 ? 10.271 -8.964 5.234 1.00 92.44 144 ILE A CA 1
ATOM 1086 C C . ILE A 1 144 ? 11.237 -9.206 6.401 1.00 92.44 144 ILE A C 1
ATOM 1088 O O . ILE A 1 144 ? 12.442 -9.386 6.206 1.00 92.44 144 ILE A O 1
ATOM 1092 N N . ILE A 1 145 ? 10.704 -9.322 7.622 1.00 90.88 145 ILE A N 1
ATOM 1093 C CA . ILE A 1 145 ? 11.485 -9.680 8.814 1.00 90.88 145 ILE A CA 1
ATOM 1094 C C . ILE A 1 145 ? 11.703 -11.199 8.840 1.00 90.88 145 ILE A C 1
ATOM 1096 O O . ILE A 1 145 ? 10.986 -11.956 9.499 1.00 90.88 145 ILE A O 1
ATOM 1100 N N . GLY A 1 146 ? 12.714 -11.661 8.104 1.00 86.62 146 GLY A N 1
ATOM 1101 C CA . GLY A 1 146 ? 12.950 -13.091 7.890 1.00 86.62 146 GLY A CA 1
ATOM 1102 C C . GLY A 1 146 ? 13.251 -13.909 9.151 1.00 86.62 146 GLY A C 1
ATOM 1103 O O . GLY A 1 146 ? 12.991 -15.111 9.159 1.00 86.62 146 GLY A O 1
ATOM 1104 N N . ASP A 1 147 ? 13.745 -13.276 10.215 1.00 87.88 147 ASP A N 1
ATOM 1105 C CA . ASP A 1 147 ? 14.133 -13.921 11.481 1.00 87.88 147 ASP A CA 1
ATOM 1106 C C . ASP A 1 147 ? 12.941 -14.476 12.264 1.00 87.88 147 ASP A C 1
ATOM 1108 O O . ASP A 1 147 ? 13.098 -15.389 13.076 1.00 87.88 147 ASP A O 1
ATOM 1112 N N . ARG A 1 148 ? 11.739 -13.939 12.025 1.00 85.75 148 ARG A N 1
ATOM 1113 C CA . ARG A 1 148 ? 10.521 -14.367 12.723 1.00 85.75 148 ARG A CA 1
ATOM 1114 C C . ARG A 1 148 ? 9.997 -15.716 12.231 1.00 85.75 148 ARG A C 1
ATOM 1116 O O . ARG A 1 148 ? 9.252 -16.376 12.949 1.00 85.75 148 ARG A O 1
ATOM 1123 N N . TRP A 1 149 ? 10.434 -16.163 11.051 1.00 88.56 149 TRP A N 1
ATOM 1124 C CA . TRP A 1 149 ? 9.920 -17.364 10.388 1.00 88.56 149 TRP A CA 1
ATOM 1125 C C . TRP A 1 149 ? 11.044 -18.323 9.948 1.00 88.56 149 TRP A C 1
ATOM 1127 O O . TRP A 1 149 ? 11.223 -18.574 8.750 1.00 88.56 149 TRP A O 1
ATOM 1137 N N . PRO A 1 150 ? 11.815 -18.910 10.888 1.00 90.50 150 PRO A N 1
ATOM 1138 C CA . PRO A 1 150 ? 12.865 -19.869 10.552 1.00 90.50 150 PRO A CA 1
ATOM 1139 C C . PRO A 1 150 ? 12.282 -21.132 9.899 1.00 90.50 150 PRO A C 1
ATOM 1141 O O . PRO A 1 150 ? 11.162 -21.551 10.200 1.00 90.50 150 PRO A O 1
ATOM 1144 N N . LYS A 1 151 ? 13.057 -21.782 9.017 1.00 90.75 151 LYS A N 1
ATOM 1145 C CA . LYS A 1 151 ? 12.659 -23.010 8.285 1.00 90.75 151 LYS A CA 1
ATOM 1146 C C . LYS A 1 151 ? 11.350 -22.891 7.488 1.00 90.75 151 LYS A C 1
ATOM 1148 O O . LYS A 1 151 ? 10.727 -23.912 7.182 1.00 90.75 151 LYS A O 1
ATOM 1153 N N . SER A 1 152 ? 10.945 -21.674 7.150 1.00 94.44 152 SER A N 1
ATOM 1154 C CA . SER A 1 152 ? 9.705 -21.405 6.428 1.00 94.44 152 SER A CA 1
ATOM 1155 C C . SER A 1 152 ? 9.995 -20.840 5.041 1.00 94.44 152 SER A C 1
ATOM 1157 O O . SER A 1 152 ? 11.022 -20.201 4.820 1.00 94.44 152 SER A O 1
ATOM 1159 N N . GLY A 1 153 ? 9.102 -21.114 4.099 1.00 94.69 153 GLY A N 1
ATOM 1160 C CA . GLY A 1 153 ? 9.105 -20.584 2.745 1.00 94.69 153 GLY A CA 1
ATOM 1161 C C . GLY A 1 153 ? 7.851 -19.756 2.485 1.00 94.69 153 GLY A C 1
ATOM 1162 O O . GLY A 1 153 ? 6.763 -20.103 2.957 1.00 94.69 153 GLY A O 1
ATOM 1163 N N . VAL A 1 154 ? 8.013 -18.670 1.737 1.00 96.44 154 VAL A N 1
ATOM 1164 C CA . VAL A 1 154 ? 6.930 -17.804 1.268 1.00 96.44 154 VAL A CA 1
ATOM 1165 C C . VAL A 1 154 ? 7.041 -17.693 -0.244 1.00 96.44 154 VAL A C 1
ATOM 1167 O O . VAL A 1 154 ? 8.070 -17.260 -0.763 1.00 96.44 154 VAL A O 1
ATOM 1170 N N . ASP A 1 155 ? 5.969 -18.062 -0.939 1.00 96.81 155 ASP A N 1
ATOM 1171 C CA . ASP A 1 155 ? 5.881 -17.957 -2.392 1.00 96.81 155 ASP A CA 1
ATOM 1172 C C . ASP A 1 155 ? 4.965 -16.785 -2.761 1.00 96.81 155 ASP A C 1
ATOM 1174 O O . ASP A 1 155 ? 3.772 -16.792 -2.443 1.00 96.81 155 ASP A O 1
ATOM 1178 N N . VAL A 1 156 ? 5.511 -15.790 -3.458 1.00 97.75 156 VAL A N 1
ATOM 1179 C CA . VAL A 1 156 ? 4.767 -14.651 -4.008 1.00 97.75 156 VAL A CA 1
ATOM 1180 C C . VAL A 1 156 ? 4.545 -14.904 -5.491 1.00 97.75 156 VAL A C 1
ATOM 1182 O O . VAL A 1 156 ? 5.493 -14.955 -6.274 1.00 97.75 156 VAL A O 1
ATOM 1185 N N . VAL A 1 157 ? 3.291 -15.080 -5.892 1.00 97.81 157 VAL A N 1
ATOM 1186 C CA . VAL A 1 157 ? 2.920 -15.396 -7.273 1.00 97.81 157 VAL A CA 1
ATOM 1187 C C . VAL A 1 157 ? 2.115 -14.246 -7.854 1.00 97.81 157 VAL A C 1
ATOM 1189 O O . VAL A 1 157 ? 1.023 -13.934 -7.387 1.00 97.81 157 VAL A O 1
ATOM 1192 N N . ILE A 1 158 ? 2.650 -13.640 -8.907 1.00 97.81 158 ILE A N 1
ATOM 1193 C CA . ILE A 1 158 ? 2.038 -12.545 -9.644 1.00 97.81 158 ILE A CA 1
ATOM 1194 C C . ILE A 1 158 ? 1.619 -13.019 -11.029 1.00 97.81 158 ILE A C 1
ATOM 1196 O O . ILE A 1 158 ? 2.431 -13.509 -11.821 1.00 97.81 158 ILE A O 1
ATOM 1200 N N . THR A 1 159 ? 0.346 -12.796 -11.338 1.00 96.81 159 THR A N 1
ATOM 1201 C CA . THR A 1 159 ? -0.230 -12.973 -12.667 1.00 96.81 159 THR A CA 1
ATOM 1202 C C . THR A 1 159 ? -0.604 -11.613 -13.242 1.00 96.81 159 THR A C 1
ATOM 1204 O O . THR A 1 159 ? -1.499 -10.932 -12.741 1.00 96.81 159 THR A O 1
ATOM 1207 N N . ILE A 1 160 ? 0.068 -11.225 -14.321 1.00 96.12 160 ILE A N 1
ATOM 1208 C CA . ILE A 1 160 ? -0.239 -9.998 -15.059 1.00 96.12 160 ILE A CA 1
ATOM 1209 C C . ILE A 1 160 ? -1.375 -10.324 -16.026 1.00 96.12 160 ILE A C 1
ATOM 1211 O O . ILE A 1 160 ? -1.213 -11.162 -16.917 1.00 96.12 160 ILE A O 1
ATOM 1215 N N . LEU A 1 161 ? -2.529 -9.697 -15.814 1.00 94.50 161 LEU A N 1
ATOM 1216 C CA . LEU A 1 161 ? -3.741 -9.891 -16.613 1.00 94.50 161 LEU A CA 1
ATOM 1217 C C . LEU A 1 161 ? -3.757 -8.966 -17.828 1.00 94.50 161 LEU A C 1
ATOM 1219 O O . LEU A 1 161 ? -4.160 -9.382 -18.908 1.00 94.50 161 LEU A O 1
ATOM 1223 N N . GLU A 1 162 ? -3.277 -7.741 -17.644 1.00 91.50 162 GLU A N 1
ATOM 1224 C CA . GLU A 1 162 ? -3.074 -6.738 -18.686 1.00 91.50 162 GLU A CA 1
ATOM 1225 C C . GLU A 1 162 ? -1.734 -6.062 -18.396 1.00 91.50 162 GLU A C 1
ATOM 1227 O O . GLU A 1 162 ? -1.522 -5.564 -17.288 1.00 91.50 162 GLU A O 1
ATOM 1232 N N . GLY A 1 163 ? -0.798 -6.150 -19.337 1.00 87.69 163 GLY A N 1
ATOM 1233 C CA . GLY A 1 163 ? 0.573 -5.689 -19.168 1.00 87.69 163 GLY A CA 1
ATOM 1234 C C . GLY A 1 163 ? 0.886 -4.525 -20.089 1.00 87.69 163 GLY A C 1
ATOM 1235 O O . GLY A 1 163 ? 0.538 -4.553 -21.264 1.00 87.69 163 GLY A O 1
ATOM 1236 N N . GLU A 1 164 ? 1.597 -3.536 -19.560 1.00 85.19 164 GLU A N 1
ATOM 1237 C CA . GLU A 1 164 ? 1.944 -2.340 -20.314 1.00 85.19 164 GLU A CA 1
ATOM 1238 C C . GLU A 1 164 ? 3.001 -2.613 -21.398 1.00 85.19 164 GLU A C 1
ATOM 1240 O O . GLU A 1 164 ? 3.979 -3.331 -21.164 1.00 85.19 164 GLU A O 1
ATOM 1245 N N . GLU A 1 165 ? 2.804 -2.040 -22.589 1.00 77.44 165 GLU A N 1
ATOM 1246 C CA . GLU A 1 165 ? 3.638 -2.273 -23.774 1.00 77.44 165 GLU A CA 1
ATOM 1247 C C . GLU A 1 165 ? 4.237 -0.992 -24.359 1.00 77.44 165 GLU A C 1
ATOM 1249 O O . GLU A 1 165 ? 3.639 0.082 -24.299 1.00 77.44 165 GLU A O 1
ATOM 1254 N N . ASP A 1 166 ? 5.400 -1.153 -24.996 1.00 69.38 166 ASP A N 1
ATOM 1255 C CA . ASP A 1 166 ? 6.231 -0.054 -25.492 1.00 69.38 166 ASP A CA 1
ATOM 1256 C C . ASP A 1 166 ? 5.729 0.622 -26.770 1.00 69.38 166 ASP A C 1
ATOM 1258 O O . ASP A 1 166 ? 5.910 1.822 -26.941 1.00 69.38 166 ASP A O 1
ATOM 1262 N N . GLN A 1 167 ? 5.141 -0.139 -27.696 1.00 62.75 167 GLN A N 1
ATOM 1263 C CA . GLN A 1 167 ? 4.951 0.315 -29.081 1.00 62.75 167 GLN A CA 1
ATOM 1264 C C . GLN A 1 167 ? 3.493 0.604 -29.433 1.00 62.75 167 GLN A C 1
ATOM 1266 O O . GLN A 1 167 ? 2.570 0.163 -28.750 1.00 62.75 167 GLN A O 1
ATOM 1271 N N . TRP A 1 168 ? 3.272 1.336 -30.524 1.00 56.34 168 TRP A N 1
ATOM 1272 C CA . TRP A 1 168 ? 1.975 1.489 -31.183 1.00 56.34 168 TRP A CA 1
ATOM 1273 C C . TRP A 1 168 ? 1.836 0.412 -32.272 1.00 56.34 168 TRP A C 1
ATOM 1275 O O . TRP A 1 168 ? 2.826 0.007 -32.869 1.00 56.34 168 TRP A O 1
ATOM 1285 N N . TRP A 1 169 ? 0.627 -0.098 -32.520 1.00 53.03 169 TRP A N 1
ATOM 1286 C CA . TRP A 1 169 ? 0.423 -1.264 -33.399 1.00 53.03 169 TRP A CA 1
ATOM 1287 C C . TRP A 1 169 ? 0.704 -0.994 -34.891 1.00 53.03 169 TRP A C 1
ATOM 1289 O O . TRP A 1 169 ? 0.820 -1.950 -35.650 1.00 53.03 169 TRP A O 1
ATOM 1299 N N . GLU A 1 170 ? 0.818 0.274 -35.307 1.00 51.28 170 GLU A N 1
ATOM 1300 C CA . GLU A 1 170 ? 1.160 0.661 -36.688 1.00 51.28 170 GLU A CA 1
ATOM 1301 C C . GLU A 1 170 ? 2.676 0.755 -36.948 1.00 51.28 170 GLU A C 1
ATOM 1303 O O . GLU A 1 170 ? 3.093 0.735 -38.105 1.00 51.28 170 GLU A O 1
ATOM 1308 N N . ASP A 1 171 ? 3.521 0.818 -35.913 1.00 53.38 171 ASP A N 1
ATOM 1309 C CA . ASP A 1 171 ? 4.980 0.875 -36.077 1.00 53.38 171 ASP A CA 1
ATOM 1310 C C . ASP A 1 171 ? 5.559 -0.550 -36.225 1.00 53.38 171 ASP A C 1
ATOM 1312 O O . ASP A 1 171 ? 6.372 -1.009 -35.426 1.00 53.38 171 ASP A O 1
ATOM 1316 N N . ASP A 1 172 ? 5.145 -1.275 -37.268 1.00 46.12 172 ASP A N 1
ATOM 1317 C CA . ASP A 1 172 ? 5.626 -2.632 -37.585 1.00 46.12 172 ASP A CA 1
ATOM 1318 C C . ASP A 1 172 ? 6.999 -2.610 -38.301 1.00 46.12 172 ASP A C 1
ATOM 1320 O O . ASP A 1 172 ? 7.298 -3.428 -39.172 1.00 46.12 172 ASP A O 1
ATOM 1324 N N . GLN A 1 173 ? 7.884 -1.678 -37.920 1.00 44.88 173 GLN A N 1
ATOM 1325 C CA . GLN A 1 173 ? 9.322 -1.826 -38.160 1.00 44.88 173 GLN A CA 1
ATOM 1326 C C . GLN A 1 173 ? 9.909 -2.712 -37.063 1.00 44.88 173 GLN A C 1
ATOM 1328 O O . GLN A 1 173 ? 10.596 -2.278 -36.136 1.00 44.88 173 GLN A O 1
ATOM 1333 N N . ALA A 1 174 ? 9.618 -4.004 -37.195 1.00 44.03 174 ALA A N 1
ATOM 1334 C CA . ALA A 1 174 ? 10.444 -5.045 -36.622 1.00 44.03 174 ALA A CA 1
ATOM 1335 C C . ALA A 1 174 ? 11.908 -4.808 -37.045 1.00 44.03 174 ALA A C 1
ATOM 1337 O O . ALA A 1 174 ? 12.172 -4.548 -38.214 1.00 44.03 174 ALA A O 1
ATOM 1338 N N . GLU A 1 175 ? 12.839 -4.934 -36.096 1.00 39.75 175 GLU A N 1
ATOM 1339 C CA . GLU A 1 175 ? 14.306 -4.956 -36.288 1.00 39.75 175 GLU A CA 1
ATOM 1340 C C . GLU A 1 175 ? 15.134 -3.690 -35.994 1.00 39.75 175 GLU A C 1
ATOM 1342 O O . GLU A 1 175 ? 16.324 -3.679 -36.306 1.00 39.75 175 GLU A O 1
ATOM 1347 N N . LEU A 1 176 ? 14.624 -2.691 -35.261 1.00 39.47 176 LEU A N 1
ATOM 1348 C CA . LEU A 1 176 ? 15.516 -1.715 -34.608 1.00 39.47 176 LEU A CA 1
ATOM 1349 C C . LEU A 1 176 ? 15.590 -1.892 -33.087 1.00 39.47 176 LEU A C 1
ATOM 1351 O O . LEU A 1 176 ? 15.072 -1.108 -32.305 1.00 39.47 176 LEU A O 1
ATOM 1355 N N . GLY A 1 177 ? 16.338 -2.926 -32.698 1.00 36.81 177 GLY A N 1
ATOM 1356 C CA . GLY A 1 177 ? 17.074 -2.959 -31.438 1.00 36.81 177 GLY A CA 1
ATOM 1357 C C . GLY A 1 177 ? 16.303 -3.395 -30.194 1.00 36.81 177 GLY A C 1
ATOM 1358 O O . GLY A 1 177 ? 15.113 -3.181 -30.019 1.00 36.81 177 GLY A O 1
ATOM 1359 N N . SER A 1 178 ? 17.053 -3.974 -29.263 1.00 41.50 178 SER A N 1
ATOM 1360 C CA . SER A 1 178 ? 16.671 -4.352 -27.896 1.00 41.50 178 SER A CA 1
ATOM 1361 C C . SER A 1 178 ? 16.299 -3.147 -26.986 1.00 41.50 178 SER A C 1
ATOM 1363 O O . SER A 1 178 ? 16.477 -3.189 -25.762 1.00 41.50 178 SER A O 1
ATOM 1365 N N . ALA A 1 179 ? 15.817 -2.052 -27.578 1.00 44.12 179 ALA A N 1
ATOM 1366 C CA . ALA A 1 179 ? 15.612 -0.724 -27.012 1.00 44.12 179 ALA A CA 1
ATOM 1367 C C . ALA A 1 179 ? 14.143 -0.302 -27.238 1.00 44.12 179 ALA A C 1
ATOM 1369 O O . ALA A 1 179 ? 13.741 -0.026 -28.353 1.00 44.12 179 ALA A O 1
ATOM 1370 N N . GLY A 1 180 ? 13.265 -0.269 -26.247 1.00 57.97 180 GLY A N 1
ATOM 1371 C CA . GLY A 1 180 ? 13.459 -0.552 -24.845 1.00 57.97 180 GLY A CA 1
ATOM 1372 C C . GLY A 1 180 ? 12.175 -1.112 -24.265 1.00 57.97 180 GLY A C 1
ATOM 1373 O O . GLY A 1 180 ? 11.103 -0.621 -24.562 1.00 57.97 180 GLY A O 1
ATOM 1374 N N . GLN A 1 181 ? 12.342 -2.155 -23.456 1.00 74.19 181 GLN A N 1
ATOM 1375 C CA . GLN A 1 181 ? 11.360 -2.728 -22.538 1.00 74.19 181 GLN A CA 1
ATOM 1376 C C . GLN A 1 181 ? 10.974 -1.722 -21.431 1.00 74.19 181 GLN A C 1
ATOM 1378 O O . GLN A 1 181 ? 11.250 -1.964 -20.256 1.00 74.19 181 GLN A O 1
ATOM 1383 N N . TRP A 1 182 ? 10.439 -0.556 -21.788 1.00 86.31 182 TRP A N 1
ATOM 1384 C CA . TRP A 1 182 ? 10.052 0.498 -20.847 1.00 86.31 182 TRP A CA 1
ATOM 1385 C C . TRP A 1 182 ? 8.753 0.136 -20.118 1.00 86.31 182 TRP A C 1
ATOM 1387 O O . TRP A 1 182 ? 8.644 0.357 -18.922 1.00 86.31 182 TRP A O 1
ATOM 1397 N N . GLY A 1 183 ? 7.803 -0.533 -20.771 1.00 86.69 183 GLY A N 1
ATOM 1398 C CA . GLY A 1 183 ? 6.558 -1.001 -20.156 1.00 86.69 183 GLY A CA 1
ATOM 1399 C C . GLY A 1 183 ? 6.798 -2.015 -19.034 1.00 86.69 183 GLY A C 1
ATOM 1400 O O . GLY A 1 183 ? 6.062 -2.045 -18.049 1.00 86.69 183 GLY A O 1
ATOM 1401 N N . MET A 1 184 ? 7.890 -2.788 -19.110 1.00 90.25 184 MET A N 1
ATOM 1402 C CA . MET A 1 184 ? 8.294 -3.700 -18.030 1.00 90.25 184 MET A CA 1
ATOM 1403 C C . MET A 1 184 ? 8.613 -2.962 -16.724 1.00 90.25 184 MET A C 1
ATOM 1405 O O . MET A 1 184 ? 8.425 -3.530 -15.652 1.00 90.25 184 MET A O 1
ATOM 1409 N N . MET A 1 185 ? 9.058 -1.707 -16.798 1.00 93.00 185 MET A N 1
ATOM 1410 C CA . MET A 1 185 ? 9.361 -0.888 -15.625 1.00 93.00 185 MET A CA 1
ATOM 1411 C C . MET A 1 185 ? 8.095 -0.541 -14.831 1.00 93.00 185 MET A C 1
ATOM 1413 O O . MET A 1 185 ? 8.065 -0.708 -13.612 1.00 93.00 185 MET A O 1
ATOM 1417 N N . ASN A 1 186 ? 7.014 -0.167 -15.519 1.00 92.62 186 ASN A N 1
ATOM 1418 C CA . ASN A 1 186 ? 5.715 0.084 -14.884 1.00 92.62 186 ASN A CA 1
ATOM 1419 C C . ASN A 1 186 ? 5.090 -1.194 -14.337 1.00 92.62 186 ASN A C 1
ATOM 1421 O O . ASN A 1 186 ? 4.538 -1.201 -13.238 1.00 92.62 186 ASN A O 1
ATOM 1425 N N . VAL A 1 187 ? 5.231 -2.299 -15.074 1.00 95.06 187 VAL A N 1
ATOM 1426 C CA . VAL A 1 187 ? 4.808 -3.616 -14.593 1.00 95.06 187 VAL A CA 1
ATOM 1427 C C . VAL A 1 187 ? 5.548 -3.976 -13.303 1.00 95.06 187 VAL A C 1
ATOM 1429 O O . VAL A 1 187 ? 4.905 -4.430 -12.364 1.00 95.06 187 VAL A O 1
ATOM 1432 N N . LEU A 1 188 ? 6.864 -3.743 -13.216 1.00 96.50 188 LEU A N 1
ATOM 1433 C CA . LEU A 1 188 ? 7.635 -3.988 -11.993 1.00 96.50 188 LEU A CA 1
ATOM 1434 C C . LEU A 1 188 ? 7.135 -3.134 -10.821 1.00 96.50 188 LEU A C 1
ATOM 1436 O O . LEU A 1 188 ? 6.910 -3.672 -9.740 1.00 96.50 188 LEU A O 1
ATOM 1440 N N . SER A 1 189 ? 6.914 -1.834 -11.034 1.00 96.00 189 SER A N 1
ATOM 1441 C CA . SER A 1 189 ? 6.359 -0.941 -10.005 1.00 96.00 189 SER A CA 1
ATOM 1442 C C . SER A 1 189 ? 4.999 -1.438 -9.495 1.00 96.00 189 SER A C 1
ATOM 1444 O O . SER A 1 189 ? 4.798 -1.547 -8.282 1.00 96.00 189 SER A O 1
ATOM 1446 N N . GLY A 1 190 ? 4.097 -1.835 -10.399 1.00 96.31 190 GLY A N 1
ATOM 1447 C CA . GLY A 1 190 ? 2.812 -2.429 -10.033 1.00 96.31 190 GLY A CA 1
ATOM 1448 C C . GLY A 1 190 ? 2.959 -3.765 -9.296 1.00 96.31 190 GLY A C 1
ATOM 1449 O O . GLY A 1 190 ? 2.251 -4.005 -8.321 1.00 96.31 190 GLY A O 1
ATOM 1450 N N . CYS A 1 191 ? 3.905 -4.615 -9.709 1.00 97.69 191 CYS A N 1
ATOM 1451 C CA . CYS A 1 191 ? 4.217 -5.881 -9.044 1.00 97.69 191 CYS A CA 1
ATOM 1452 C C . CYS A 1 191 ? 4.687 -5.671 -7.599 1.00 97.69 191 CYS A C 1
ATOM 1454 O O . CYS A 1 191 ? 4.214 -6.377 -6.713 1.00 97.69 191 CYS A O 1
ATOM 1456 N N . ILE A 1 192 ? 5.582 -4.708 -7.356 1.00 97.62 192 ILE A N 1
ATOM 1457 C CA . ILE A 1 192 ? 6.095 -4.381 -6.016 1.00 97.62 192 ILE A CA 1
ATOM 1458 C C . ILE A 1 192 ? 4.945 -3.926 -5.111 1.00 97.62 192 ILE A C 1
ATOM 1460 O O . ILE A 1 192 ? 4.751 -4.489 -4.035 1.00 97.62 192 ILE A O 1
ATOM 1464 N N . THR A 1 193 ? 4.134 -2.971 -5.574 1.00 97.12 193 THR A N 1
ATOM 1465 C CA . THR A 1 193 ? 3.008 -2.428 -4.797 1.00 97.12 193 THR A CA 1
ATOM 1466 C C . THR A 1 193 ? 1.934 -3.491 -4.523 1.00 97.12 193 THR A C 1
ATOM 1468 O O . THR A 1 193 ? 1.463 -3.620 -3.394 1.00 97.12 193 THR A O 1
ATOM 1471 N N . ALA A 1 194 ? 1.573 -4.305 -5.523 1.00 97.44 194 ALA A N 1
ATOM 1472 C CA . ALA A 1 194 ? 0.596 -5.385 -5.359 1.00 97.44 194 ALA A CA 1
ATOM 1473 C C . ALA A 1 194 ? 1.109 -6.507 -4.440 1.00 97.44 194 ALA A C 1
ATOM 1475 O O . ALA A 1 194 ? 0.343 -7.053 -3.646 1.00 97.44 194 ALA A O 1
ATOM 1476 N N . ALA A 1 195 ? 2.398 -6.849 -4.524 1.00 97.62 195 ALA A N 1
ATOM 1477 C CA . ALA A 1 195 ? 3.009 -7.826 -3.633 1.00 97.62 195 ALA A CA 1
ATOM 1478 C C . ALA A 1 195 ? 3.054 -7.326 -2.192 1.00 97.62 195 ALA A C 1
ATOM 1480 O O . ALA A 1 195 ? 2.697 -8.087 -1.298 1.00 97.62 195 ALA A O 1
ATOM 1481 N N . SER A 1 196 ? 3.413 -6.059 -1.966 1.00 96.81 196 SER A N 1
ATOM 1482 C CA . SER A 1 196 ? 3.393 -5.475 -0.623 1.00 96.81 196 SER A CA 1
ATOM 1483 C C . SER A 1 196 ? 2.001 -5.570 -0.001 1.00 96.81 196 SER A C 1
ATOM 1485 O O . SER A 1 196 ? 1.878 -6.045 1.121 1.00 96.81 196 SER A O 1
ATOM 1487 N N . ALA A 1 197 ? 0.951 -5.217 -0.751 1.00 96.50 197 ALA A N 1
ATOM 1488 C CA . ALA A 1 197 ? -0.431 -5.328 -0.283 1.00 96.50 197 ALA A CA 1
ATOM 1489 C C . ALA A 1 197 ? -0.811 -6.771 0.088 1.00 96.50 197 ALA A C 1
ATOM 1491 O O . ALA A 1 197 ? -1.406 -7.012 1.133 1.00 96.50 197 ALA A O 1
ATOM 1492 N N . ALA A 1 198 ? -0.443 -7.740 -0.754 1.00 97.00 198 ALA A N 1
ATOM 1493 C CA . ALA A 1 198 ? -0.766 -9.147 -0.532 1.00 97.00 198 ALA A CA 1
ATOM 1494 C C . ALA A 1 198 ? 0.034 -9.780 0.624 1.00 97.00 198 ALA A C 1
ATOM 1496 O O . ALA A 1 198 ? -0.451 -10.713 1.257 1.00 97.00 198 ALA A O 1
ATOM 1497 N N . ILE A 1 199 ? 1.254 -9.306 0.892 1.00 95.81 199 ILE A N 1
ATOM 1498 C CA . ILE A 1 199 ? 2.082 -9.747 2.027 1.00 95.81 199 ILE A CA 1
ATOM 1499 C C . ILE A 1 199 ? 1.510 -9.203 3.338 1.00 95.81 199 ILE A C 1
ATOM 1501 O O . ILE A 1 199 ? 1.421 -9.952 4.311 1.00 95.81 199 ILE A O 1
ATOM 1505 N N . SER A 1 200 ? 1.073 -7.941 3.344 1.00 93.44 200 SER A N 1
ATOM 1506 C CA . SER A 1 200 ? 0.366 -7.342 4.479 1.00 93.44 200 SER A CA 1
ATOM 1507 C C . SER A 1 200 ? -0.962 -8.053 4.757 1.00 93.44 200 SER A C 1
ATOM 1509 O O . SER A 1 200 ? -1.223 -8.407 5.900 1.00 93.44 200 SER A O 1
ATOM 1511 N N . ASP A 1 201 ? -1.748 -8.358 3.718 1.00 94.44 201 ASP A N 1
ATOM 1512 C CA . ASP A 1 201 ? -2.988 -9.151 3.814 1.00 94.44 201 ASP A CA 1
ATOM 1513 C C . ASP A 1 201 ? -2.735 -10.570 4.360 1.00 94.44 201 ASP A C 1
ATOM 1515 O O . ASP A 1 201 ? -3.547 -11.109 5.103 1.00 94.44 201 ASP A O 1
ATOM 1519 N N . ALA A 1 202 ? -1.574 -11.162 4.049 1.00 93.75 202 ALA A N 1
ATOM 1520 C CA . ALA A 1 202 ? -1.164 -12.463 4.581 1.00 93.75 202 ALA A CA 1
ATOM 1521 C C . ALA A 1 202 ? -0.717 -12.427 6.055 1.00 93.75 202 ALA A C 1
ATOM 1523 O O . ALA A 1 202 ? -0.404 -13.483 6.609 1.00 93.75 202 ALA A O 1
ATOM 1524 N N . GLY A 1 203 ? -0.623 -11.245 6.677 1.00 90.38 203 GLY A N 1
ATOM 1525 C CA . GLY A 1 203 ? -0.126 -11.084 8.045 1.00 90.38 203 GLY A CA 1
ATOM 1526 C C . GLY A 1 203 ? 1.360 -11.424 8.199 1.00 90.38 203 GLY A C 1
ATOM 1527 O O . GLY A 1 203 ? 1.788 -11.888 9.254 1.00 90.38 203 GLY A O 1
ATOM 1528 N N . ILE A 1 204 ? 2.160 -11.259 7.139 1.00 92.25 204 ILE A N 1
ATOM 1529 C CA . ILE A 1 204 ? 3.605 -11.499 7.200 1.00 92.25 204 ILE A CA 1
ATOM 1530 C C . ILE A 1 204 ? 4.300 -10.240 7.716 1.00 92.25 204 ILE A C 1
ATOM 1532 O O . ILE A 1 204 ? 4.225 -9.174 7.107 1.00 92.25 204 ILE A O 1
ATOM 1536 N N . ASP A 1 205 ? 5.047 -10.401 8.805 1.00 89.56 205 ASP A N 1
ATOM 1537 C CA . ASP A 1 205 ? 5.778 -9.311 9.446 1.00 89.56 205 ASP A CA 1
ATOM 1538 C C . ASP A 1 205 ? 6.790 -8.632 8.510 1.00 89.56 205 ASP A C 1
ATOM 1540 O O . ASP A 1 205 ? 7.778 -9.232 8.064 1.00 89.56 205 ASP A O 1
ATOM 1544 N N . CYS A 1 206 ? 6.560 -7.343 8.271 1.00 90.06 206 CYS A N 1
ATOM 1545 C CA . CYS A 1 206 ? 7.397 -6.470 7.455 1.00 90.06 206 CYS A CA 1
ATOM 1546 C C . CYS A 1 206 ? 7.909 -5.289 8.285 1.00 90.06 206 CYS A C 1
ATOM 1548 O O . CYS A 1 206 ? 7.277 -4.880 9.256 1.00 90.06 206 CYS A O 1
ATOM 1550 N N . VAL A 1 207 ? 9.066 -4.740 7.909 1.00 89.00 207 VAL A N 1
ATOM 1551 C CA . VAL A 1 207 ? 9.629 -3.551 8.572 1.00 89.00 207 VAL A CA 1
ATOM 1552 C C . VAL A 1 207 ? 8.827 -2.291 8.218 1.00 89.00 207 VAL A C 1
ATOM 1554 O O . VAL A 1 207 ? 8.677 -1.400 9.046 1.00 89.00 207 VAL A O 1
ATOM 1557 N N . ASP A 1 208 ? 8.349 -2.222 6.978 1.00 89.12 208 ASP A N 1
ATOM 1558 C CA . ASP A 1 208 ? 7.507 -1.172 6.399 1.00 89.12 208 ASP A CA 1
ATOM 1559 C C . ASP A 1 208 ? 6.829 -1.770 5.146 1.00 89.12 208 ASP A C 1
ATOM 1561 O O . ASP A 1 208 ? 7.132 -2.899 4.756 1.00 89.12 208 ASP A O 1
ATOM 1565 N N . MET A 1 209 ? 5.911 -1.058 4.507 1.00 90.44 209 MET A N 1
ATOM 1566 C CA . MET A 1 209 ? 5.362 -1.438 3.210 1.00 90.44 209 MET A CA 1
ATOM 1567 C C . MET A 1 209 ? 6.196 -0.853 2.078 1.00 90.44 209 MET A C 1
ATOM 1569 O O . MET A 1 209 ? 6.620 0.302 2.126 1.00 90.44 209 MET A O 1
ATOM 1573 N N . VAL A 1 210 ? 6.370 -1.624 1.008 1.00 95.38 210 VAL A N 1
ATOM 1574 C CA . VAL A 1 210 ? 7.124 -1.181 -0.164 1.00 95.38 210 VAL A CA 1
ATOM 1575 C C . VAL A 1 210 ? 6.193 -0.741 -1.282 1.00 95.38 210 VAL A C 1
ATOM 1577 O O . VAL A 1 210 ? 5.238 -1.422 -1.652 1.00 95.38 210 VAL A O 1
ATOM 1580 N N . SER A 1 211 ? 6.502 0.416 -1.854 1.00 95.56 211 SER A N 1
ATOM 1581 C CA . SER A 1 211 ? 5.795 0.966 -3.006 1.00 95.56 211 SER A CA 1
ATOM 1582 C C . SER A 1 211 ? 6.741 1.071 -4.194 1.00 95.56 211 SER A C 1
ATOM 1584 O O . SER A 1 211 ? 7.901 1.460 -4.051 1.00 95.56 211 SER A O 1
ATOM 1586 N N . GLY A 1 212 ? 6.254 0.689 -5.371 1.00 96.56 212 GLY A N 1
ATOM 1587 C CA . GLY A 1 212 ? 6.988 0.840 -6.618 1.00 96.56 212 GLY A CA 1
ATOM 1588 C C . GLY A 1 212 ? 6.663 2.173 -7.284 1.00 96.56 212 GLY A C 1
ATOM 1589 O O . GLY A 1 212 ? 5.488 2.493 -7.451 1.00 96.56 212 GLY A O 1
ATOM 1590 N N . GLY A 1 213 ? 7.665 2.913 -7.745 1.00 95.94 213 GLY A N 1
ATOM 1591 C CA . GLY A 1 213 ? 7.483 4.151 -8.510 1.00 95.94 213 GLY A CA 1
ATOM 1592 C C . GLY A 1 213 ? 8.341 4.184 -9.765 1.00 95.94 213 GLY A C 1
ATOM 1593 O O . GLY A 1 213 ? 9.440 3.631 -9.773 1.00 95.94 213 GLY A O 1
ATOM 1594 N N . VAL A 1 214 ? 7.839 4.827 -10.823 1.00 96.00 214 VAL A N 1
ATOM 1595 C CA . VAL A 1 214 ? 8.559 4.985 -12.094 1.00 96.00 214 VAL A CA 1
ATOM 1596 C C . VAL A 1 214 ? 8.574 6.447 -12.514 1.00 96.00 214 VAL A C 1
ATOM 1598 O O . VAL A 1 214 ? 7.543 7.121 -12.482 1.00 96.00 214 VAL A O 1
ATOM 1601 N N . ALA A 1 215 ? 9.734 6.917 -12.959 1.00 95.19 215 ALA A N 1
ATOM 1602 C CA . ALA A 1 215 ? 9.885 8.193 -13.644 1.00 95.19 215 ALA A CA 1
ATOM 1603 C C . ALA A 1 215 ? 10.678 8.006 -14.939 1.00 95.19 215 ALA A C 1
ATOM 1605 O O . ALA A 1 215 ? 11.519 7.109 -15.041 1.00 95.19 215 ALA A O 1
ATOM 1606 N N . ALA A 1 216 ? 10.420 8.855 -15.930 1.00 92.56 216 ALA A N 1
ATOM 1607 C CA . ALA A 1 216 ? 11.146 8.847 -17.193 1.00 92.56 216 ALA A CA 1
ATOM 1608 C C . ALA A 1 216 ? 11.426 10.248 -17.723 1.00 92.56 216 ALA A C 1
ATOM 1610 O O . ALA A 1 216 ? 10.694 11.197 -17.464 1.00 92.56 216 ALA A O 1
ATOM 1611 N N . VAL A 1 217 ? 12.483 10.342 -18.521 1.00 90.94 217 VAL A N 1
ATOM 1612 C CA . VAL A 1 217 ? 12.803 11.493 -19.354 1.00 90.94 217 VAL A CA 1
ATOM 1613 C C . VAL A 1 217 ? 12.290 11.199 -20.756 1.00 90.94 217 VAL A C 1
ATOM 1615 O O . VAL A 1 217 ? 12.766 10.277 -21.425 1.00 90.94 217 VAL A O 1
ATOM 1618 N N . VAL A 1 218 ? 11.315 11.984 -21.192 1.00 88.75 218 VAL A N 1
ATOM 1619 C CA . VAL A 1 218 ? 10.602 11.809 -22.456 1.00 88.75 218 VAL A CA 1
ATOM 1620 C C . VAL A 1 218 ? 10.816 13.005 -23.364 1.00 88.75 218 VAL A C 1
ATOM 1622 O O . VAL A 1 218 ? 10.995 14.141 -22.915 1.00 88.75 218 VAL A O 1
ATOM 1625 N N . ARG A 1 219 ? 10.795 12.749 -24.666 1.00 84.31 219 ARG A N 1
ATOM 1626 C CA . ARG A 1 219 ? 10.842 13.772 -25.701 1.00 84.31 219 ARG A CA 1
ATOM 1627 C C . ARG A 1 219 ? 9.598 13.630 -26.565 1.00 84.31 219 ARG A C 1
ATOM 1629 O O . ARG A 1 219 ? 9.492 12.682 -27.342 1.00 84.31 219 ARG A O 1
ATOM 1636 N N . ASP A 1 220 ? 8.689 14.594 -26.439 1.00 74.88 220 ASP A N 1
ATOM 1637 C CA . ASP A 1 220 ? 7.432 14.634 -27.188 1.00 74.88 220 ASP A CA 1
ATOM 1638 C C . ASP A 1 220 ? 7.517 15.617 -28.363 1.00 74.88 220 ASP A C 1
ATOM 1640 O O . ASP A 1 220 ? 7.940 16.766 -28.218 1.00 74.88 220 ASP A O 1
ATOM 1644 N N . ARG A 1 221 ? 7.121 15.162 -29.559 1.00 63.53 221 ARG A N 1
ATOM 1645 C CA . ARG A 1 221 ? 7.164 15.970 -30.794 1.00 63.53 221 ARG A CA 1
ATOM 1646 C C . ARG A 1 221 ? 6.055 17.028 -30.885 1.00 63.53 221 ARG A C 1
ATOM 1648 O O . ARG A 1 221 ? 6.213 17.994 -31.625 1.00 63.53 221 ARG A O 1
ATOM 1655 N N . GLU A 1 222 ? 4.952 16.872 -30.149 1.00 55.47 222 GLU A N 1
ATOM 1656 C CA . GLU A 1 222 ? 3.716 17.649 -30.364 1.00 55.47 222 GLU A CA 1
ATOM 1657 C C . GLU A 1 222 ? 3.613 18.984 -29.603 1.00 55.47 222 GLU A C 1
ATOM 1659 O O . GLU A 1 222 ? 2.725 19.779 -29.901 1.00 55.47 222 GLU A O 1
ATOM 1664 N N . LEU A 1 223 ? 4.545 19.330 -28.705 1.00 52.81 223 LEU A N 1
ATOM 1665 C CA . LEU A 1 223 ? 4.563 20.664 -28.068 1.00 52.81 223 LEU A CA 1
ATOM 1666 C C . LEU A 1 223 ? 4.968 21.806 -29.040 1.00 52.81 223 LEU A C 1
ATOM 1668 O O . LEU A 1 223 ? 5.100 22.964 -28.641 1.00 52.81 223 LEU A O 1
ATOM 1672 N N . GLN A 1 224 ? 5.139 21.510 -30.334 1.00 42.16 224 GLN A N 1
ATOM 1673 C CA . GLN A 1 224 ? 5.554 22.449 -31.376 1.00 42.16 224 GLN A CA 1
ATOM 1674 C C . GLN A 1 224 ? 4.392 23.025 -32.203 1.00 42.16 224 GLN A C 1
ATOM 1676 O O . GLN A 1 224 ? 4.239 22.716 -33.382 1.00 42.16 224 GLN A O 1
ATOM 1681 N N . VAL A 1 225 ? 3.649 23.983 -31.647 1.00 44.53 225 VAL A N 1
ATOM 1682 C CA . VAL A 1 225 ? 2.961 24.991 -32.490 1.00 44.53 225 VAL A CA 1
ATOM 1683 C C . VAL A 1 225 ? 3.619 26.379 -32.382 1.00 44.53 225 VAL A C 1
ATOM 1685 O O . VAL A 1 225 ? 3.210 27.312 -33.064 1.00 44.53 225 VAL A O 1
ATOM 1688 N N . SER A 1 226 ? 4.713 26.541 -31.618 1.00 42.91 226 SER A N 1
ATOM 1689 C CA . SER A 1 226 ? 5.311 27.871 -31.377 1.00 42.91 226 SER A CA 1
ATOM 1690 C C . SER A 1 226 ? 6.822 28.025 -31.633 1.00 42.91 226 SER A C 1
ATOM 1692 O O . SER A 1 226 ? 7.421 28.964 -31.110 1.00 42.91 226 SER A O 1
ATOM 1694 N N . ALA A 1 227 ? 7.474 27.190 -32.450 1.00 42.38 227 ALA A N 1
ATOM 1695 C CA . ALA A 1 227 ? 8.900 27.391 -32.753 1.00 42.38 227 ALA A CA 1
ATOM 1696 C C . ALA A 1 227 ? 9.210 27.332 -34.256 1.00 42.38 227 ALA A C 1
ATOM 1698 O O . ALA A 1 227 ? 9.373 26.271 -34.845 1.00 42.38 227 ALA A O 1
ATOM 1699 N N . LYS A 1 228 ? 9.370 28.510 -34.872 1.00 46.44 228 LYS A N 1
ATOM 1700 C CA . LYS A 1 228 ? 9.964 28.719 -36.208 1.00 46.44 228 LYS A CA 1
ATOM 1701 C C . LYS A 1 228 ? 11.495 28.523 -36.210 1.00 46.44 228 LYS A C 1
ATOM 1703 O O . LYS A 1 228 ? 12.226 29.304 -36.810 1.00 46.44 228 LYS A O 1
ATOM 1708 N N . SER A 1 229 ? 12.003 27.519 -35.507 1.00 47.88 229 SER A N 1
ATOM 1709 C CA . SER A 1 229 ? 13.436 27.256 -35.359 1.00 47.88 229 SER A CA 1
ATOM 1710 C C . SER A 1 229 ? 13.631 25.749 -35.299 1.00 47.88 229 SER A C 1
ATOM 1712 O O . SER A 1 229 ? 13.006 25.100 -34.469 1.00 47.88 229 SER A O 1
ATOM 1714 N N . GLY A 1 230 ? 14.460 25.185 -36.181 1.00 52.81 230 GLY A N 1
ATOM 1715 C CA . GLY A 1 230 ? 14.744 23.745 -36.284 1.00 52.81 230 GLY A CA 1
ATOM 1716 C C . GLY A 1 230 ? 15.522 23.151 -35.099 1.00 52.81 230 GLY A C 1
ATOM 1717 O O . GLY A 1 230 ? 16.392 22.311 -35.307 1.00 52.81 230 GLY A O 1
ATOM 1718 N N . ALA A 1 231 ? 15.248 23.600 -33.874 1.00 58.19 231 ALA A N 1
ATOM 1719 C CA . ALA A 1 231 ? 15.786 23.047 -32.642 1.00 58.19 231 ALA A CA 1
ATOM 1720 C C . ALA A 1 231 ? 14.960 21.825 -32.198 1.00 58.19 231 ALA A C 1
ATOM 1722 O O . ALA A 1 231 ? 13.727 21.845 -32.226 1.00 58.19 231 ALA A O 1
ATOM 1723 N N . LEU A 1 232 ? 15.651 20.756 -31.790 1.00 60.44 232 LEU A N 1
ATOM 1724 C CA . LEU A 1 232 ? 15.032 19.570 -31.192 1.00 60.44 232 LEU A CA 1
ATOM 1725 C C . LEU A 1 232 ? 14.260 19.964 -29.913 1.00 60.44 232 LEU A C 1
ATOM 1727 O O . LEU A 1 232 ? 14.750 20.806 -29.158 1.00 60.44 232 LEU A O 1
ATOM 1731 N N . PRO A 1 233 ? 13.077 19.376 -29.649 1.00 66.62 233 PRO A N 1
ATOM 1732 C CA . PRO A 1 233 ? 12.310 19.665 -28.439 1.00 66.62 233 PRO A CA 1
ATOM 1733 C C . PRO A 1 233 ? 13.097 19.281 -27.178 1.00 66.62 233 PRO A C 1
ATOM 1735 O O . PRO A 1 233 ? 13.761 18.238 -27.141 1.00 66.62 233 PRO A O 1
ATOM 1738 N N . GLN A 1 234 ? 13.020 20.137 -26.152 1.00 76.31 234 GLN A N 1
ATOM 1739 C CA . GLN A 1 234 ? 13.669 19.881 -24.868 1.00 76.31 234 GLN A CA 1
ATOM 1740 C C . GLN A 1 234 ? 13.063 18.631 -24.203 1.00 76.31 234 GLN A C 1
ATOM 1742 O O . GLN A 1 234 ? 11.841 18.460 -24.235 1.00 76.31 234 GLN A O 1
ATOM 1747 N N . PRO A 1 235 ? 13.894 17.746 -23.622 1.00 85.31 235 PRO A N 1
ATOM 1748 C CA . PRO A 1 235 ? 13.399 16.604 -22.873 1.00 85.31 235 PRO A CA 1
ATOM 1749 C C . PRO A 1 235 ? 12.682 17.063 -21.604 1.00 85.31 235 PRO A C 1
ATOM 1751 O O . PRO A 1 235 ? 13.112 18.003 -20.939 1.00 85.31 235 PRO A O 1
ATOM 1754 N N . THR A 1 236 ? 11.607 16.366 -21.256 1.00 88.19 236 THR A N 1
ATOM 1755 C CA . THR A 1 236 ? 10.817 16.628 -20.050 1.00 88.19 236 THR A CA 1
ATOM 1756 C C . THR A 1 236 ? 10.822 15.403 -19.155 1.00 88.19 236 THR A C 1
ATOM 1758 O O . THR A 1 236 ? 10.837 14.272 -19.638 1.00 88.19 236 THR A O 1
ATOM 1761 N N . LEU A 1 237 ? 10.833 15.623 -17.846 1.00 90.25 237 LEU A N 1
ATOM 1762 C CA . LEU A 1 237 ? 10.740 14.551 -16.871 1.00 90.25 237 LEU A CA 1
ATOM 1763 C C . LEU A 1 237 ? 9.269 14.329 -16.495 1.00 90.25 237 LEU A C 1
ATOM 1765 O O . LEU A 1 237 ? 8.540 15.285 -16.232 1.00 90.25 237 LEU A O 1
ATOM 1769 N N . VAL A 1 238 ? 8.836 13.069 -16.480 1.00 92.00 238 VAL A N 1
ATOM 1770 C CA . VAL A 1 238 ? 7.455 12.660 -16.205 1.00 92.00 238 VAL A CA 1
ATOM 1771 C C . VAL A 1 238 ? 7.403 11.530 -15.178 1.00 92.00 238 VAL A C 1
ATOM 1773 O O . VAL A 1 238 ? 8.229 10.616 -15.189 1.00 92.00 238 VAL A O 1
ATOM 1776 N N . LEU A 1 239 ? 6.389 11.577 -14.317 1.00 93.19 239 LEU A N 1
ATOM 1777 C CA . LEU A 1 239 ? 6.026 10.522 -13.376 1.00 93.19 239 LEU A CA 1
ATOM 1778 C C . LEU A 1 239 ? 5.056 9.543 -14.031 1.00 93.19 239 LEU A C 1
ATOM 1780 O O . LEU A 1 239 ? 4.146 9.961 -14.764 1.00 93.19 239 LEU A O 1
ATOM 1784 N N . ASP A 1 240 ? 5.233 8.255 -13.729 1.00 92.38 240 ASP A N 1
ATOM 1785 C CA . ASP A 1 240 ? 4.419 7.151 -14.247 1.00 92.38 240 ASP A CA 1
ATOM 1786 C C . ASP A 1 240 ? 4.225 7.285 -15.774 1.00 92.38 240 ASP A C 1
ATOM 1788 O O . ASP A 1 240 ? 3.132 7.634 -16.260 1.00 92.38 240 ASP A O 1
ATOM 1792 N N . PRO A 1 241 ? 5.328 7.173 -16.543 1.00 90.06 241 PRO A N 1
ATOM 1793 C CA . PRO A 1 241 ? 5.289 7.297 -17.996 1.00 90.06 241 PRO A CA 1
ATOM 1794 C C . PRO A 1 241 ? 4.435 6.178 -18.565 1.00 90.06 241 PRO A C 1
ATOM 1796 O O . PRO A 1 241 ? 4.502 5.070 -18.064 1.00 90.06 241 PRO A O 1
ATOM 1799 N N . VAL A 1 242 ? 3.695 6.419 -19.640 1.00 87.25 242 VAL A N 1
ATOM 1800 C CA . VAL A 1 242 ? 3.132 5.311 -20.421 1.00 87.25 242 VAL A CA 1
ATOM 1801 C C . VAL A 1 242 ? 3.840 5.307 -21.764 1.00 87.25 242 VAL A C 1
ATOM 1803 O O . VAL A 1 242 ? 3.732 6.306 -22.470 1.00 87.25 242 VAL A O 1
ATOM 1806 N N . PRO A 1 243 ? 4.561 4.243 -22.160 1.00 84.38 243 PRO A N 1
ATOM 1807 C CA . PRO A 1 243 ? 5.353 4.266 -23.387 1.00 84.38 243 PRO A CA 1
ATOM 1808 C C . PRO A 1 243 ? 4.552 4.645 -24.631 1.00 84.38 243 PRO A C 1
ATOM 1810 O O . PRO A 1 243 ? 5.000 5.461 -25.426 1.00 84.38 243 PRO A O 1
ATOM 1813 N N . SER A 1 244 ? 3.318 4.145 -24.741 1.00 79.31 244 SER A N 1
ATOM 1814 C CA . SER A 1 244 ? 2.416 4.481 -25.851 1.00 79.31 244 SER A CA 1
ATOM 1815 C C . SER A 1 244 ? 1.941 5.944 -25.890 1.00 79.31 244 SER A C 1
ATOM 1817 O O . SER A 1 244 ? 1.337 6.345 -26.885 1.00 79.31 244 SER A O 1
ATOM 1819 N N . GLU A 1 245 ? 2.175 6.720 -24.826 1.00 80.38 245 GLU A N 1
ATOM 1820 C CA . GLU A 1 245 ? 1.811 8.139 -24.732 1.00 80.38 245 GLU A CA 1
ATOM 1821 C C . GLU A 1 245 ? 2.930 9.102 -25.163 1.00 80.38 245 GLU A C 1
ATOM 1823 O O . GLU A 1 245 ? 2.712 10.314 -25.221 1.00 80.38 245 GLU A O 1
ATOM 1828 N N . HIS A 1 246 ? 4.132 8.579 -25.411 1.00 81.38 246 HIS A N 1
ATOM 1829 C CA . HIS A 1 246 ? 5.328 9.379 -25.646 1.00 81.38 246 HIS A CA 1
ATOM 1830 C C . HIS A 1 246 ? 5.991 8.994 -26.961 1.00 81.38 246 HIS A C 1
ATOM 1832 O O . HIS A 1 246 ? 6.023 7.823 -27.337 1.00 81.38 246 HIS A O 1
ATOM 1838 N N . SER A 1 247 ? 6.556 9.974 -27.671 1.00 77.56 247 SER A N 1
ATOM 1839 C CA . SER A 1 247 ? 7.218 9.671 -28.948 1.00 77.56 247 SER A CA 1
ATOM 1840 C C . SER A 1 247 ? 8.598 9.037 -28.784 1.00 77.56 247 SER A C 1
ATOM 1842 O O . SER A 1 247 ? 9.010 8.241 -29.623 1.00 77.56 247 SER A O 1
ATOM 1844 N N . GLU A 1 248 ? 9.323 9.394 -27.725 1.00 83.00 248 GLU A N 1
ATOM 1845 C CA . GLU A 1 248 ? 10.641 8.839 -27.423 1.00 83.00 248 GLU A CA 1
ATOM 1846 C C . GLU A 1 248 ? 10.891 8.891 -25.909 1.00 83.00 248 GLU A C 1
ATOM 1848 O O . GLU A 1 248 ? 10.826 9.961 -25.300 1.00 83.00 248 GLU A O 1
ATOM 1853 N N . ILE A 1 249 ? 11.206 7.741 -25.304 1.00 87.38 249 ILE A N 1
ATOM 1854 C CA . ILE A 1 249 ? 11.709 7.651 -23.926 1.00 87.38 249 ILE A CA 1
ATOM 1855 C C . ILE A 1 249 ? 13.234 7.562 -23.988 1.00 87.38 249 ILE A C 1
ATOM 1857 O O . ILE A 1 249 ? 13.783 6.624 -24.568 1.00 87.38 249 ILE A O 1
ATOM 1861 N N . LEU A 1 250 ? 13.921 8.532 -23.384 1.00 88.25 250 LEU A N 1
ATOM 1862 C CA . LEU A 1 250 ? 15.385 8.610 -23.379 1.00 88.25 250 LEU A CA 1
ATOM 1863 C C . LEU A 1 250 ? 15.987 7.819 -22.221 1.00 88.25 250 LEU A C 1
ATOM 1865 O O . LEU A 1 250 ? 16.966 7.094 -22.403 1.00 88.25 250 LEU A O 1
ATOM 1869 N N . ALA A 1 251 ? 15.397 7.969 -21.038 1.00 90.69 251 ALA A N 1
ATOM 1870 C CA . ALA A 1 251 ? 15.779 7.260 -19.829 1.00 90.69 251 ALA A CA 1
ATOM 1871 C C . ALA A 1 251 ? 14.574 7.051 -18.921 1.00 90.69 251 ALA A C 1
ATOM 1873 O O . ALA A 1 251 ? 13.647 7.854 -18.928 1.00 90.69 251 ALA A O 1
ATOM 1874 N N . ALA A 1 252 ? 14.608 5.994 -18.121 1.00 92.62 252 ALA A N 1
ATOM 1875 C CA . ALA A 1 252 ? 13.610 5.712 -17.103 1.00 92.62 252 ALA A CA 1
ATOM 1876 C C . ALA A 1 252 ? 14.252 5.028 -15.895 1.00 92.62 252 ALA A C 1
ATOM 1878 O O . ALA A 1 252 ? 15.274 4.346 -16.018 1.00 92.62 252 ALA A O 1
ATOM 1879 N N . CYS A 1 253 ? 13.653 5.239 -14.729 1.00 94.75 253 CYS A N 1
ATOM 1880 C CA . CYS A 1 253 ? 14.077 4.678 -13.457 1.00 94.75 253 CYS A CA 1
ATOM 1881 C C . CYS A 1 253 ? 12.863 4.124 -12.712 1.00 94.75 253 CYS A C 1
ATOM 1883 O O . CYS A 1 253 ? 11.850 4.814 -12.588 1.00 94.75 253 CYS A O 1
ATOM 1885 N N . VAL A 1 254 ? 12.989 2.895 -12.219 1.00 96.25 254 VAL A N 1
ATOM 1886 C CA . VAL A 1 254 ? 12.066 2.250 -11.282 1.00 96.25 254 VAL A CA 1
ATOM 1887 C C . VAL A 1 254 ? 12.730 2.181 -9.926 1.00 96.25 254 VAL A C 1
ATOM 1889 O O . VAL A 1 254 ? 13.896 1.796 -9.830 1.00 96.25 254 VAL A O 1
ATOM 1892 N N . VAL A 1 255 ? 11.968 2.483 -8.884 1.00 96.75 255 VAL A N 1
ATOM 1893 C CA . VAL A 1 255 ? 12.401 2.322 -7.498 1.00 96.75 255 VAL A CA 1
ATOM 1894 C C . VAL A 1 255 ? 11.367 1.528 -6.709 1.00 96.75 255 VAL A C 1
ATOM 1896 O O . VAL A 1 255 ? 10.166 1.759 -6.844 1.00 96.75 255 VAL A O 1
ATOM 1899 N N . GLY A 1 256 ? 11.836 0.601 -5.879 1.00 96.81 256 GLY A N 1
ATOM 1900 C CA . GLY A 1 256 ? 11.093 0.068 -4.742 1.00 96.81 256 GLY A CA 1
ATOM 1901 C C . GLY A 1 256 ? 11.488 0.857 -3.500 1.00 96.81 256 GLY A C 1
ATOM 1902 O O . GLY A 1 256 ? 12.653 0.834 -3.106 1.00 96.81 256 GLY A O 1
ATOM 1903 N N . TYR A 1 257 ? 10.550 1.574 -2.892 1.00 95.31 257 TYR A N 1
ATOM 1904 C CA . TYR A 1 257 ? 10.840 2.553 -1.844 1.00 95.31 257 TYR A CA 1
ATOM 1905 C C . TYR A 1 257 ? 9.980 2.318 -0.595 1.00 95.31 257 TYR A C 1
ATOM 1907 O O . TYR A 1 257 ? 8.791 2.001 -0.715 1.00 95.31 257 TYR A O 1
ATOM 1915 N N . LEU A 1 258 ? 10.611 2.466 0.577 1.00 92.12 258 LEU A N 1
ATOM 1916 C CA . LEU A 1 258 ? 10.042 2.365 1.926 1.00 92.12 258 LEU A CA 1
ATOM 1917 C C . LEU A 1 258 ? 9.851 3.771 2.520 1.00 92.12 258 LEU A C 1
ATOM 1919 O O . LEU A 1 258 ? 10.823 4.357 3.017 1.00 92.12 258 LEU A O 1
ATOM 1923 N N . PRO A 1 259 ? 8.641 4.355 2.462 1.00 86.50 259 PRO A N 1
ATOM 1924 C CA . PRO A 1 259 ? 8.438 5.756 2.822 1.00 86.50 259 PRO A CA 1
ATOM 1925 C C . PRO A 1 259 ? 8.640 6.078 4.297 1.00 86.50 259 PRO A C 1
ATOM 1927 O O . PRO A 1 259 ? 9.097 7.179 4.602 1.00 86.50 259 PRO A O 1
ATOM 1930 N N . SER A 1 260 ? 8.339 5.157 5.215 1.00 82.06 260 SER A N 1
ATOM 1931 C CA . SER A 1 260 ? 8.515 5.414 6.648 1.00 82.06 260 SER A CA 1
ATOM 1932 C C . SER A 1 260 ? 9.982 5.374 7.070 1.00 82.06 260 SER A C 1
ATOM 1934 O O . SER A 1 260 ? 10.344 5.976 8.081 1.00 82.06 260 SER A O 1
ATOM 1936 N N . ARG A 1 261 ? 10.835 4.685 6.301 1.00 81.12 261 ARG A N 1
ATOM 1937 C CA . ARG A 1 261 ? 12.277 4.554 6.575 1.00 81.12 261 ARG A CA 1
ATOM 1938 C C . ARG A 1 261 ? 13.168 5.423 5.696 1.00 81.12 261 ARG A C 1
ATOM 1940 O O . ARG A 1 261 ? 14.342 5.571 6.017 1.00 81.12 261 ARG A O 1
ATOM 1947 N N . ASP A 1 262 ? 12.617 5.988 4.626 1.00 85.19 262 ASP A N 1
ATOM 1948 C CA . ASP A 1 262 ? 13.361 6.703 3.587 1.00 85.19 262 ASP A CA 1
ATOM 1949 C C . ASP A 1 262 ? 14.482 5.843 2.966 1.00 85.19 262 ASP A C 1
ATOM 1951 O O . ASP A 1 262 ? 15.623 6.269 2.796 1.00 85.19 262 ASP A O 1
ATOM 1955 N N . GLU A 1 263 ? 14.153 4.586 2.650 1.00 89.12 263 GLU A N 1
ATOM 1956 C CA . GLU A 1 263 ? 15.094 3.579 2.147 1.00 89.12 263 GLU A CA 1
ATOM 1957 C C . GLU A 1 263 ? 14.649 3.030 0.780 1.00 89.12 263 GLU A C 1
ATOM 1959 O O . GLU A 1 263 ? 13.467 2.781 0.535 1.00 89.12 263 GLU A O 1
ATOM 1964 N N . ILE A 1 264 ? 15.613 2.811 -0.119 1.00 93.50 264 ILE A N 1
ATOM 1965 C CA . ILE A 1 264 ? 15.394 2.165 -1.420 1.00 93.50 264 ILE A CA 1
ATOM 1966 C C . ILE A 1 264 ? 15.770 0.686 -1.296 1.00 93.50 264 ILE A C 1
ATOM 1968 O O . ILE A 1 264 ? 16.880 0.358 -0.876 1.00 93.50 264 ILE A O 1
ATOM 1972 N N . THR A 1 265 ? 14.854 -0.199 -1.680 1.00 94.50 265 THR A N 1
ATOM 1973 C CA . THR A 1 265 ? 15.025 -1.663 -1.629 1.00 94.50 265 THR A CA 1
ATOM 1974 C C . THR A 1 265 ? 15.487 -2.242 -2.961 1.00 94.50 265 THR A C 1
ATOM 1976 O O . THR A 1 265 ? 16.318 -3.146 -2.983 1.00 94.50 265 THR A O 1
ATOM 1979 N N . ASP A 1 266 ? 14.990 -1.693 -4.067 1.00 95.69 266 ASP A N 1
ATOM 1980 C CA . ASP A 1 266 ? 15.403 -2.036 -5.426 1.00 95.69 266 ASP A CA 1
ATOM 1981 C C . ASP A 1 266 ? 15.447 -0.772 -6.284 1.00 95.69 266 ASP A C 1
ATOM 1983 O O . ASP A 1 266 ? 14.635 0.142 -6.110 1.00 95.69 266 ASP A O 1
ATOM 1987 N N . LEU A 1 267 ? 16.403 -0.713 -7.206 1.00 94.75 267 LEU A N 1
ATOM 1988 C CA . LEU A 1 267 ? 16.535 0.382 -8.156 1.00 94.75 267 LEU A CA 1
ATOM 1989 C C . LEU A 1 267 ? 16.954 -0.177 -9.508 1.00 94.75 267 LEU A C 1
ATOM 1991 O O . LEU A 1 267 ? 17.994 -0.824 -9.638 1.00 94.75 267 LEU A O 1
ATOM 1995 N N . TRP A 1 268 ? 16.179 0.154 -10.535 1.00 94.56 268 TRP A N 1
ATOM 1996 C CA . TRP A 1 268 ? 16.478 -0.212 -11.908 1.00 94.56 268 TRP A CA 1
ATOM 1997 C C . TRP A 1 268 ? 16.361 1.000 -12.825 1.00 94.56 268 TRP A C 1
ATOM 1999 O O . TRP A 1 268 ? 15.270 1.498 -13.087 1.00 94.56 268 TRP A O 1
ATOM 2009 N N . ALA A 1 269 ? 17.496 1.456 -13.352 1.00 92.38 269 ALA A N 1
ATOM 2010 C CA . ALA A 1 269 ? 17.556 2.571 -14.287 1.00 92.38 269 ALA A CA 1
ATOM 2011 C C . ALA A 1 269 ? 18.084 2.121 -15.655 1.00 92.38 269 ALA A C 1
ATOM 2013 O O . ALA A 1 269 ? 19.007 1.309 -15.753 1.00 92.38 269 ALA A O 1
ATOM 2014 N N . LYS A 1 270 ? 17.509 2.667 -16.728 1.00 90.94 270 LYS A N 1
ATOM 2015 C CA . LYS A 1 270 ? 17.872 2.364 -18.117 1.00 90.94 270 LYS A CA 1
ATOM 2016 C C . LYS A 1 270 ? 17.816 3.626 -18.968 1.00 90.94 270 LYS A C 1
ATOM 2018 O O . LYS A 1 270 ? 16.931 4.452 -18.782 1.00 90.94 270 LYS A O 1
ATOM 2023 N N . GLY A 1 271 ? 18.705 3.720 -19.954 1.00 87.81 271 GLY A N 1
ATOM 2024 C CA . GLY A 1 271 ? 18.678 4.757 -20.985 1.00 87.81 271 GLY A CA 1
ATOM 2025 C C . GLY A 1 271 ? 19.845 5.729 -20.913 1.00 87.81 271 GLY A C 1
ATOM 2026 O O . GLY A 1 271 ? 20.844 5.470 -20.244 1.00 87.81 271 GLY A O 1
ATOM 2027 N N . ASN A 1 272 ? 19.729 6.827 -21.657 1.00 84.62 272 ASN A N 1
ATOM 2028 C CA . ASN A 1 272 ? 20.735 7.877 -21.672 1.00 84.62 272 ASN A CA 1
ATOM 2029 C C . ASN A 1 272 ? 20.395 8.950 -20.634 1.00 84.62 272 ASN A C 1
ATOM 2031 O O . ASN A 1 272 ? 19.400 9.660 -20.769 1.00 84.62 272 ASN A O 1
ATOM 2035 N N . PHE A 1 273 ? 21.245 9.082 -19.621 1.00 81.19 273 PHE A N 1
ATOM 2036 C CA . PHE A 1 273 ? 21.092 10.095 -18.581 1.00 81.19 273 PHE A CA 1
ATOM 2037 C C . PHE A 1 273 ? 21.748 11.431 -18.966 1.00 81.19 273 PHE A C 1
ATOM 2039 O O . PHE A 1 273 ? 21.483 12.433 -18.321 1.00 81.19 273 PHE A O 1
ATOM 2046 N N . ASP A 1 274 ? 22.551 11.517 -20.026 1.00 74.81 274 ASP A N 1
ATOM 2047 C CA . ASP A 1 274 ? 23.192 12.773 -20.444 1.00 74.81 274 ASP A CA 1
ATOM 2048 C C . ASP A 1 274 ? 22.306 13.558 -21.427 1.00 74.81 274 ASP A C 1
ATOM 2050 O O . ASP A 1 274 ? 22.594 13.688 -22.616 1.00 74.81 274 ASP A O 1
ATOM 2054 N N . THR A 1 275 ? 21.132 13.983 -20.956 1.00 65.75 275 THR A N 1
ATOM 2055 C CA . THR A 1 275 ? 20.058 14.534 -21.805 1.00 65.75 275 THR A CA 1
ATOM 2056 C C . THR A 1 275 ? 19.874 16.045 -21.689 1.00 65.75 275 THR A C 1
ATOM 2058 O O . THR A 1 275 ? 19.041 16.600 -22.402 1.00 65.75 275 THR A O 1
ATOM 2061 N N . GLY A 1 276 ? 20.660 16.726 -20.848 1.00 62.25 276 GLY A N 1
ATOM 2062 C CA . GLY A 1 276 ? 20.731 18.192 -20.807 1.00 62.25 276 GLY A CA 1
ATOM 2063 C C . GLY A 1 276 ? 19.457 18.925 -20.360 1.00 62.25 276 GLY A C 1
ATOM 2064 O O . GLY A 1 276 ? 19.392 20.135 -20.523 1.00 62.25 276 GLY A O 1
ATOM 2065 N N . TYR A 1 277 ? 18.452 18.245 -19.789 1.00 64.81 277 TYR A N 1
ATOM 2066 C CA . TYR A 1 277 ? 17.242 18.908 -19.253 1.00 64.81 277 TYR A CA 1
ATOM 2067 C C . TYR A 1 277 ? 17.478 19.640 -17.920 1.00 64.81 277 TYR A C 1
ATOM 2069 O O . TYR A 1 277 ? 16.599 20.345 -17.433 1.00 64.81 277 TYR A O 1
ATOM 2077 N N . SER A 1 278 ? 18.650 19.455 -17.313 1.00 57.44 278 SER A N 1
ATOM 2078 C CA . SER A 1 278 ? 19.076 20.131 -16.090 1.00 57.44 278 SER A CA 1
ATOM 2079 C C . SER A 1 278 ? 20.193 21.107 -16.454 1.00 57.44 278 SER A C 1
ATOM 2081 O O . SER A 1 278 ? 21.359 20.719 -16.508 1.00 57.44 278 SER A O 1
ATOM 2083 N N . GLU A 1 279 ? 19.843 22.360 -16.759 1.00 53.31 279 GLU A N 1
ATOM 2084 C CA . GLU A 1 279 ? 20.845 23.406 -17.025 1.00 53.31 279 GLU A CA 1
ATOM 2085 C C . GLU A 1 279 ? 21.504 23.928 -15.728 1.00 53.31 279 GLU A C 1
ATOM 2087 O O . GLU A 1 279 ? 22.602 24.471 -15.797 1.00 53.31 279 GLU A O 1
ATOM 2092 N N . ASP A 1 280 ? 20.920 23.674 -14.541 1.00 49.97 280 ASP A N 1
ATOM 2093 C CA . ASP A 1 280 ? 21.386 24.245 -13.259 1.00 49.97 280 ASP A CA 1
ATOM 2094 C C . ASP A 1 280 ? 21.291 23.311 -12.012 1.00 49.97 280 ASP A C 1
ATOM 2096 O O . ASP A 1 280 ? 21.393 23.780 -10.876 1.00 49.97 280 ASP A O 1
ATOM 2100 N N . GLY A 1 281 ? 21.125 21.986 -12.165 1.00 55.25 281 GLY A N 1
ATOM 2101 C CA . GLY A 1 281 ? 20.802 21.062 -11.052 1.00 55.25 281 GLY A CA 1
ATOM 2102 C C . GLY A 1 281 ? 21.787 19.905 -10.749 1.00 55.25 281 GLY A C 1
ATOM 2103 O O . GLY A 1 281 ? 22.863 19.817 -11.353 1.00 55.25 281 GLY A O 1
ATOM 2104 N N . PRO A 1 282 ? 21.442 19.007 -9.790 1.00 55.88 282 PRO A N 1
ATOM 2105 C CA . PRO A 1 282 ? 22.153 17.743 -9.522 1.00 55.88 282 PRO A CA 1
ATOM 2106 C C . PRO A 1 282 ? 22.220 16.850 -10.775 1.00 55.88 282 PRO A C 1
ATOM 2108 O O . PRO A 1 282 ? 21.658 17.192 -11.818 1.00 55.88 282 PRO A O 1
ATOM 2111 N N . SER A 1 283 ? 22.967 15.736 -10.721 1.00 65.06 283 SER A N 1
ATOM 2112 C CA . SER A 1 283 ? 23.144 14.903 -11.916 1.00 65.06 283 SER A CA 1
ATOM 2113 C C . SER A 1 283 ? 21.781 14.457 -12.459 1.00 65.06 283 SER A C 1
ATOM 2115 O O . SER A 1 283 ? 20.848 14.222 -11.695 1.00 65.06 283 SER A O 1
ATOM 2117 N N . SER A 1 284 ? 21.645 14.376 -13.784 1.00 77.31 284 SER A N 1
ATOM 2118 C CA . SER A 1 284 ? 20.387 13.981 -14.434 1.00 77.31 284 SER A CA 1
ATOM 2119 C C . SER A 1 284 ? 19.828 12.673 -13.847 1.00 77.31 284 SER A C 1
ATOM 2121 O O . SER A 1 284 ? 18.651 12.577 -13.511 1.00 77.31 284 SER A O 1
ATOM 2123 N N . TYR A 1 285 ? 20.707 11.719 -13.545 1.00 85.44 285 TYR A N 1
ATOM 2124 C CA . TYR A 1 285 ? 20.342 10.493 -12.844 1.00 85.44 285 TYR A CA 1
ATOM 2125 C C . TYR A 1 285 ? 19.700 10.723 -11.461 1.00 85.44 285 TYR A C 1
ATOM 2127 O O . TYR A 1 285 ? 18.671 10.114 -11.169 1.00 85.44 285 TYR A O 1
ATOM 2135 N N . ASP A 1 286 ? 20.261 11.611 -10.632 1.00 86.50 286 ASP A N 1
ATOM 2136 C CA . ASP A 1 286 ? 19.742 11.888 -9.283 1.00 86.50 286 ASP A CA 1
ATOM 2137 C C . ASP A 1 286 ? 18.311 12.423 -9.368 1.00 86.50 286 ASP A C 1
ATOM 2139 O O . ASP A 1 286 ? 17.401 11.855 -8.767 1.00 86.50 286 ASP A O 1
ATOM 2143 N N . SER A 1 287 ? 18.090 13.429 -10.220 1.00 87.19 287 SER A N 1
ATOM 2144 C CA . SER A 1 287 ? 16.756 14.008 -10.421 1.00 87.19 287 SER A CA 1
ATOM 2145 C C . SER A 1 287 ? 15.735 12.976 -10.914 1.00 87.19 287 SER A C 1
ATOM 2147 O O . SER A 1 287 ? 14.584 12.982 -10.481 1.00 87.19 287 SER A O 1
ATOM 2149 N N . LEU A 1 288 ? 16.151 12.047 -11.781 1.00 90.44 288 LEU A N 1
ATOM 2150 C CA . LEU A 1 288 ? 15.294 10.970 -12.264 1.00 90.44 288 LEU A CA 1
ATOM 2151 C C . LEU A 1 288 ? 14.923 9.992 -11.142 1.00 90.44 288 LEU A C 1
ATOM 2153 O O . LEU A 1 288 ? 13.769 9.574 -11.048 1.00 90.44 288 LEU A O 1
ATOM 2157 N N . SER A 1 289 ? 15.880 9.644 -10.281 1.00 91.94 289 SER A N 1
ATOM 2158 C CA . SER A 1 289 ? 15.640 8.766 -9.134 1.00 91.94 289 SER A CA 1
ATOM 2159 C C . SER A 1 289 ? 14.756 9.414 -8.061 1.00 91.94 289 SER A C 1
ATOM 2161 O O . SER A 1 289 ? 13.841 8.762 -7.564 1.00 91.94 289 SER A O 1
ATOM 2163 N N . GLU A 1 290 ? 14.947 10.703 -7.768 1.00 91.25 290 GLU A N 1
ATOM 2164 C CA . GLU A 1 290 ? 14.116 11.471 -6.831 1.00 91.25 290 GLU A CA 1
ATOM 2165 C C . GLU A 1 290 ? 12.657 11.514 -7.292 1.00 91.25 290 GLU A C 1
ATOM 2167 O O . GLU A 1 290 ? 11.740 11.248 -6.520 1.00 91.25 290 GLU A O 1
ATOM 2172 N N . ASN A 1 291 ? 12.431 11.744 -8.584 1.00 92.81 291 ASN A N 1
ATOM 2173 C CA . ASN A 1 291 ? 11.088 11.734 -9.151 1.00 92.81 291 ASN A CA 1
ATOM 2174 C C . ASN A 1 291 ? 10.458 10.332 -9.145 1.00 92.81 291 ASN A C 1
ATOM 2176 O O . ASN A 1 291 ? 9.262 10.186 -8.896 1.00 92.81 291 ASN A O 1
ATOM 2180 N N . ALA A 1 292 ? 11.246 9.272 -9.350 1.00 95.38 292 ALA A N 1
ATOM 2181 C CA . ALA A 1 292 ? 10.744 7.909 -9.188 1.00 95.38 292 ALA A CA 1
ATOM 2182 C C . ALA A 1 292 ? 10.311 7.640 -7.730 1.00 95.38 292 ALA A C 1
ATOM 2184 O O . ALA A 1 292 ? 9.285 6.993 -7.507 1.00 95.38 292 ALA A O 1
ATOM 2185 N N . ILE A 1 293 ? 11.026 8.194 -6.741 1.00 94.75 293 ILE A N 1
ATOM 2186 C CA . ILE A 1 293 ? 10.642 8.146 -5.318 1.00 94.75 293 ILE A CA 1
ATOM 2187 C C . ILE A 1 293 ? 9.338 8.917 -5.080 1.00 94.75 293 ILE A C 1
ATOM 2189 O O . ILE A 1 293 ? 8.464 8.427 -4.365 1.00 94.75 293 ILE A O 1
ATOM 2193 N N . GLU A 1 294 ? 9.152 10.086 -5.695 1.00 92.94 294 GLU A N 1
ATOM 2194 C CA . GLU A 1 294 ? 7.885 10.826 -5.615 1.00 92.94 294 GLU A CA 1
ATOM 2195 C C . GLU A 1 294 ? 6.706 10.013 -6.173 1.00 92.94 294 GLU A C 1
ATOM 2197 O O . GLU A 1 294 ? 5.646 9.944 -5.543 1.00 92.94 294 GLU A O 1
ATOM 2202 N N . ALA A 1 295 ? 6.897 9.323 -7.303 1.00 94.88 295 ALA A N 1
ATOM 2203 C CA . ALA A 1 295 ? 5.893 8.414 -7.857 1.00 94.88 295 ALA A CA 1
ATOM 2204 C C . ALA A 1 295 ? 5.596 7.227 -6.916 1.00 94.88 295 ALA A C 1
ATOM 2206 O O . ALA A 1 295 ? 4.433 6.836 -6.758 1.00 94.88 295 ALA A O 1
ATOM 2207 N N . ALA A 1 296 ? 6.618 6.681 -6.249 1.00 95.19 296 ALA A N 1
ATOM 2208 C CA . ALA A 1 296 ? 6.457 5.614 -5.261 1.00 95.19 296 ALA A CA 1
ATOM 2209 C C . ALA A 1 296 ? 5.650 6.099 -4.045 1.00 95.19 296 ALA A C 1
ATOM 2211 O O . ALA A 1 296 ? 4.662 5.469 -3.674 1.00 95.19 296 ALA A O 1
ATOM 2212 N N . LYS A 1 297 ? 5.973 7.282 -3.500 1.00 92.12 297 LYS A N 1
ATOM 2213 C CA . LYS A 1 297 ? 5.205 7.933 -2.419 1.00 92.12 297 LYS A CA 1
ATOM 2214 C C . LYS A 1 297 ? 3.738 8.151 -2.800 1.00 92.12 297 LYS A C 1
ATOM 2216 O O . LYS A 1 297 ? 2.857 7.999 -1.955 1.00 92.12 297 LYS A O 1
ATOM 2221 N N . GLY A 1 298 ? 3.462 8.482 -4.063 1.00 91.44 298 GLY A N 1
ATOM 2222 C CA . GLY A 1 298 ? 2.098 8.564 -4.590 1.00 91.44 298 GLY A CA 1
ATOM 2223 C C . GLY A 1 298 ? 1.362 7.221 -4.529 1.00 91.44 298 GLY A C 1
ATOM 2224 O O . GLY A 1 298 ? 0.240 7.159 -4.027 1.00 91.44 298 GLY A O 1
ATOM 2225 N N . SER A 1 299 ? 2.017 6.142 -4.964 1.00 93.19 299 SER A N 1
ATOM 2226 C CA . SER A 1 299 ? 1.467 4.777 -4.929 1.00 93.19 299 SER A CA 1
ATOM 2227 C C . SER A 1 299 ? 1.283 4.248 -3.501 1.00 93.19 299 SER A C 1
ATOM 2229 O O . SER A 1 299 ? 0.284 3.593 -3.207 1.00 93.19 299 SER A O 1
ATOM 2231 N N . TYR A 1 300 ? 2.194 4.589 -2.585 1.00 92.75 300 TYR A N 1
ATOM 2232 C CA . TYR A 1 300 ? 2.115 4.220 -1.169 1.00 92.75 300 TYR A CA 1
ATOM 2233 C C . TYR A 1 300 ? 0.842 4.728 -0.487 1.00 92.75 300 TYR A C 1
ATOM 2235 O O . TYR A 1 300 ? 0.256 4.018 0.320 1.00 92.75 300 TYR A O 1
ATOM 2243 N N . ARG A 1 301 ? 0.365 5.934 -0.824 1.00 88.81 301 ARG A N 1
ATOM 2244 C CA . ARG A 1 301 ? -0.874 6.469 -0.229 1.00 88.81 301 ARG A CA 1
ATOM 2245 C C . ARG A 1 301 ? -2.092 5.603 -0.544 1.00 88.81 301 ARG A C 1
ATOM 2247 O O . ARG A 1 301 ? -2.980 5.477 0.290 1.00 88.81 301 ARG A O 1
ATOM 2254 N N . VAL A 1 302 ? -2.127 5.012 -1.738 1.00 91.44 302 VAL A N 1
ATOM 2255 C CA . VAL A 1 302 ? -3.193 4.084 -2.138 1.00 91.44 302 VAL A CA 1
ATOM 2256 C C . VAL A 1 302 ? -3.039 2.749 -1.411 1.00 91.44 302 VAL A C 1
ATOM 2258 O O . VAL A 1 302 ? -4.034 2.174 -0.983 1.00 91.44 302 VAL A O 1
ATOM 2261 N N . LEU A 1 303 ? -1.799 2.288 -1.227 1.00 92.12 303 LEU A N 1
ATOM 2262 C CA . LEU A 1 303 ? -1.476 1.087 -0.455 1.00 92.12 303 LEU A CA 1
ATOM 2263 C C . LEU A 1 303 ? -1.921 1.196 1.012 1.00 92.12 303 LEU A C 1
ATOM 2265 O O . LEU A 1 303 ? -2.640 0.326 1.496 1.00 92.12 303 LEU A O 1
ATOM 2269 N N . ASP A 1 304 ? -1.558 2.289 1.685 1.00 89.50 304 ASP A N 1
ATOM 2270 C CA . ASP A 1 304 ? -1.961 2.590 3.065 1.00 89.50 304 ASP A CA 1
ATOM 2271 C C . ASP A 1 304 ? -3.487 2.691 3.208 1.00 89.50 304 ASP A C 1
ATOM 2273 O O . ASP A 1 304 ? -4.076 2.076 4.098 1.00 89.50 304 ASP A O 1
ATOM 2277 N N . ALA A 1 305 ? -4.151 3.397 2.286 1.00 88.19 305 ALA A N 1
ATOM 2278 C CA . ALA A 1 305 ? -5.607 3.510 2.286 1.00 88.19 305 ALA A CA 1
ATOM 2279 C C . ALA A 1 305 ? -6.304 2.151 2.096 1.00 88.19 305 ALA A C 1
ATOM 2281 O O . ALA A 1 305 ? -7.261 1.858 2.808 1.00 88.19 305 ALA A O 1
ATOM 2282 N N . ALA A 1 306 ? -5.816 1.300 1.187 1.00 90.38 306 ALA A N 1
ATOM 2283 C CA . ALA A 1 306 ? -6.421 -0.005 0.918 1.00 90.38 306 ALA A CA 1
ATOM 2284 C C . ALA A 1 306 ? -6.346 -0.956 2.127 1.00 90.38 306 ALA A C 1
ATOM 2286 O O . ALA A 1 306 ? -7.296 -1.691 2.396 1.00 90.38 306 ALA A O 1
ATOM 2287 N N . LEU A 1 307 ? -5.244 -0.934 2.883 1.00 88.38 307 LEU A N 1
ATOM 2288 C CA . LEU A 1 307 ? -5.111 -1.761 4.087 1.00 88.38 307 LEU A CA 1
ATOM 2289 C C . LEU A 1 307 ? -5.977 -1.251 5.238 1.00 88.38 307 LEU A C 1
ATOM 2291 O O . LEU A 1 307 ? -6.620 -2.044 5.924 1.00 88.38 307 LEU A O 1
ATOM 2295 N N . LYS A 1 308 ? -6.066 0.067 5.413 1.00 87.94 308 LYS A N 1
ATOM 2296 C CA . LYS A 1 308 ? -7.004 0.685 6.360 1.00 87.94 308 LYS A CA 1
ATOM 2297 C C . LYS A 1 308 ? -8.457 0.346 6.031 1.00 87.94 308 LYS A C 1
ATOM 2299 O O . LYS A 1 308 ? -9.209 -0.044 6.926 1.00 87.94 308 LYS A O 1
ATOM 2304 N N . GLU A 1 309 ? -8.818 0.400 4.746 1.00 89.06 309 GLU A N 1
ATOM 2305 C CA . GLU A 1 309 ? -10.134 -0.012 4.239 1.00 89.06 309 GLU A CA 1
ATOM 2306 C C . GLU A 1 309 ? -10.419 -1.478 4.603 1.00 89.06 309 GLU A C 1
ATOM 2308 O O . GLU A 1 309 ? -11.513 -1.772 5.072 1.00 89.06 309 GLU A O 1
ATOM 2313 N N . SER A 1 310 ? -9.435 -2.382 4.505 1.00 88.19 310 SER A N 1
ATOM 2314 C CA . SER A 1 310 ? -9.618 -3.812 4.823 1.00 88.19 310 SER A CA 1
ATOM 2315 C C . SER A 1 310 ? -9.952 -4.117 6.292 1.00 88.19 310 SER A C 1
ATOM 2317 O O . SER A 1 310 ? -10.548 -5.152 6.586 1.00 88.19 310 SER A O 1
ATOM 2319 N N . HIS A 1 311 ? -9.619 -3.206 7.212 1.00 89.62 311 HIS A N 1
ATOM 2320 C CA . HIS A 1 311 ? -9.927 -3.329 8.640 1.00 89.62 311 HIS A CA 1
ATOM 2321 C C . HIS A 1 311 ? -11.012 -2.345 9.117 1.00 89.62 311 HIS A C 1
ATOM 2323 O O . HIS A 1 311 ? -11.307 -2.293 10.314 1.00 89.62 311 HIS A O 1
ATOM 2329 N N . HIS A 1 312 ? -11.611 -1.577 8.199 1.00 91.25 312 HIS A N 1
ATOM 2330 C CA . HIS A 1 312 ? -12.547 -0.478 8.474 1.00 91.25 312 HIS A CA 1
ATOM 2331 C C . HIS A 1 312 ? -12.008 0.521 9.513 1.00 91.25 312 HIS A C 1
ATOM 2333 O O . HIS A 1 312 ? -12.725 0.948 10.418 1.00 91.25 312 HIS A O 1
ATOM 2339 N N . ILE A 1 313 ? -10.722 0.861 9.405 1.00 91.56 313 ILE A N 1
ATOM 2340 C CA . ILE A 1 313 ? -10.055 1.852 10.256 1.00 91.56 313 ILE A CA 1
ATOM 2341 C C . ILE A 1 313 ? -9.877 3.126 9.444 1.00 91.56 313 ILE A C 1
ATOM 2343 O O . ILE A 1 313 ? -9.300 3.086 8.361 1.00 91.56 313 ILE A O 1
ATOM 2347 N N . CYS A 1 314 ? -10.352 4.259 9.952 1.00 88.81 314 CYS A N 1
ATOM 2348 C CA . CYS A 1 314 ? -10.206 5.533 9.250 1.00 88.81 314 CYS A CA 1
ATOM 2349 C C . CYS A 1 314 ? -8.970 6.281 9.751 1.00 88.81 314 CYS A C 1
ATOM 2351 O O . CYS A 1 314 ? -8.156 6.755 8.953 1.00 88.81 314 CYS A O 1
ATOM 2353 N N . GLY A 1 315 ? -8.834 6.382 11.078 1.00 87.81 315 GLY A N 1
ATOM 2354 C CA . GLY A 1 315 ? -7.912 7.308 11.723 1.00 87.81 315 GLY A CA 1
ATOM 2355 C C . GLY A 1 315 ? -8.146 8.776 11.331 1.00 87.81 315 GLY A C 1
ATOM 2356 O O . GLY A 1 315 ? -8.974 9.125 10.484 1.00 87.81 315 GLY A O 1
ATOM 2357 N N . VAL A 1 316 ? -7.390 9.674 11.953 1.00 86.62 316 VAL A N 1
ATOM 2358 C CA . VAL A 1 316 ? -7.392 11.106 11.647 1.00 86.62 316 VAL A CA 1
ATOM 2359 C C . VAL A 1 316 ? -5.978 11.547 11.319 1.00 86.62 316 VAL A C 1
ATOM 2361 O O . VAL A 1 316 ? -5.051 11.341 12.096 1.00 86.62 316 VAL A O 1
ATOM 2364 N N . LEU A 1 317 ? -5.803 12.182 10.161 1.00 82.81 317 LEU A N 1
ATOM 2365 C CA . LEU A 1 317 ? -4.526 12.800 9.822 1.00 82.81 317 LEU A CA 1
ATOM 2366 C C . LEU A 1 317 ? -4.304 14.025 10.709 1.00 82.81 317 LEU A C 1
ATOM 2368 O O . LEU A 1 317 ? -5.059 14.998 10.639 1.00 82.81 317 LEU A O 1
ATOM 2372 N N . ILE A 1 318 ? -3.253 13.979 11.517 1.00 81.31 318 ILE A N 1
ATOM 2373 C CA . ILE A 1 318 ? -2.836 15.074 12.385 1.00 81.31 318 ILE A CA 1
ATOM 2374 C C . ILE A 1 318 ? -1.674 15.840 11.757 1.00 81.31 318 ILE A C 1
ATOM 2376 O O . ILE A 1 318 ? -0.839 15.294 11.039 1.00 81.31 318 ILE A O 1
ATOM 2380 N N . GLY A 1 319 ? -1.651 17.151 11.989 1.00 69.50 319 GLY A N 1
ATOM 2381 C CA . GLY A 1 319 ? -0.580 18.016 11.508 1.00 69.50 319 GLY A CA 1
ATOM 2382 C C . GLY A 1 319 ? 0.755 17.732 12.195 1.00 69.50 319 GLY A C 1
ATOM 2383 O O . GLY A 1 319 ? 0.813 17.175 13.289 1.00 69.50 319 GLY A O 1
ATOM 2384 N N . SER A 1 320 ? 1.838 18.186 11.570 1.00 66.50 320 SER A N 1
ATOM 2385 C CA . SER A 1 320 ? 3.160 18.237 12.198 1.00 66.50 320 SER A CA 1
ATOM 2386 C C . SER A 1 320 ? 3.129 18.965 13.542 1.00 66.50 320 SER A C 1
ATOM 2388 O O . SER A 1 320 ? 2.568 20.059 13.658 1.00 66.50 320 SER A O 1
ATOM 2390 N N . ILE A 1 321 ? 3.843 18.414 14.520 1.00 62.59 321 ILE A N 1
ATOM 2391 C CA . ILE A 1 321 ? 4.157 19.091 15.781 1.00 62.59 321 ILE A CA 1
ATOM 2392 C C . ILE A 1 321 ? 4.907 20.398 15.447 1.00 62.59 321 ILE A C 1
ATOM 2394 O O . ILE A 1 321 ? 5.759 20.380 14.552 1.00 62.59 321 ILE A O 1
ATOM 2398 N N . PRO A 1 322 ? 4.686 21.522 16.162 1.00 62.88 322 PRO A N 1
ATOM 2399 C CA . PRO A 1 322 ? 5.387 22.787 15.901 1.00 62.88 322 PRO A CA 1
ATOM 2400 C C . PRO A 1 322 ? 6.920 22.685 15.852 1.00 62.88 322 PRO A C 1
ATOM 2402 O O . PRO A 1 322 ? 7.581 23.517 15.238 1.00 62.88 322 PRO A O 1
ATOM 2405 N N . GLN A 1 323 ? 7.488 21.662 16.494 1.00 61.59 323 GLN A N 1
ATOM 2406 C CA . GLN A 1 323 ? 8.925 21.398 16.543 1.00 61.59 323 GLN A CA 1
ATOM 2407 C C . GLN A 1 323 ? 9.487 20.768 15.254 1.00 61.59 323 GLN A C 1
ATOM 2409 O O . GLN A 1 323 ? 10.692 20.855 15.029 1.00 61.59 323 GLN A O 1
ATOM 2414 N N . VAL A 1 324 ? 8.651 20.160 14.400 1.00 64.69 324 VAL A N 1
ATOM 2415 C CA . VAL A 1 324 ? 9.079 19.489 13.155 1.00 64.69 324 VAL A CA 1
ATOM 2416 C C . VAL A 1 324 ? 8.183 19.911 11.976 1.00 64.69 324 VAL A C 1
ATOM 2418 O O . VAL A 1 324 ? 7.476 19.091 11.390 1.00 64.69 324 VAL A O 1
ATOM 2421 N N . PRO A 1 325 ? 8.206 21.196 11.573 1.00 63.19 325 PRO A N 1
ATOM 2422 C CA . PRO A 1 325 ? 7.289 21.731 10.559 1.00 63.19 325 PRO A CA 1
ATOM 2423 C C . PRO A 1 325 ? 7.472 21.108 9.165 1.00 63.19 325 PRO A C 1
ATOM 2425 O O . PRO A 1 325 ? 6.568 21.154 8.336 1.00 63.19 325 PRO A O 1
ATOM 2428 N N . GLN A 1 326 ? 8.636 20.509 8.894 1.00 64.75 326 GLN A N 1
ATOM 2429 C CA . GLN A 1 326 ? 8.941 19.870 7.612 1.00 64.75 326 GLN A CA 1
ATOM 2430 C C . GLN A 1 326 ? 8.465 18.409 7.517 1.00 64.75 326 GLN A C 1
ATOM 2432 O O . GLN A 1 326 ? 8.517 17.831 6.433 1.00 64.75 326 GLN A O 1
ATOM 2437 N N . GLN A 1 327 ? 7.962 17.812 8.607 1.00 68.06 327 GLN A N 1
ATOM 2438 C CA . GLN A 1 327 ? 7.507 16.415 8.623 1.00 68.06 327 GLN A CA 1
ATOM 2439 C C . GLN A 1 327 ? 6.462 16.136 7.537 1.00 68.06 327 GLN A C 1
ATOM 2441 O O . GLN A 1 327 ? 6.571 15.143 6.826 1.00 68.06 327 GLN A O 1
ATOM 2446 N N . ASN A 1 328 ? 5.521 17.059 7.330 1.00 65.31 328 ASN A N 1
ATOM 2447 C CA . ASN A 1 328 ? 4.447 16.890 6.347 1.00 65.31 328 ASN A CA 1
ATOM 2448 C C . ASN A 1 328 ? 4.975 16.791 4.906 1.00 65.31 328 ASN A C 1
ATOM 2450 O O . ASN A 1 328 ? 4.345 16.157 4.062 1.00 65.31 328 ASN A O 1
ATOM 2454 N N . VAL A 1 329 ? 6.120 17.425 4.624 1.00 61.00 329 VAL A N 1
ATOM 2455 C CA . VAL A 1 329 ? 6.749 17.441 3.296 1.00 61.00 329 VAL A CA 1
ATOM 2456 C C . VAL A 1 329 ? 7.515 16.144 3.049 1.00 61.00 329 VAL A C 1
ATOM 2458 O O . VAL A 1 329 ? 7.420 15.572 1.967 1.00 61.00 329 VAL A O 1
ATOM 2461 N N . PHE A 1 330 ? 8.250 15.658 4.052 1.00 57.53 330 PHE A N 1
ATOM 2462 C CA . PHE A 1 330 ? 9.137 14.506 3.884 1.00 57.53 330 PHE A CA 1
ATOM 2463 C C . PHE A 1 330 ? 8.464 13.160 4.180 1.00 57.53 330 PHE A C 1
ATOM 2465 O O . PHE A 1 330 ? 8.663 12.212 3.417 1.00 57.53 330 PHE A O 1
ATOM 2472 N N . LEU A 1 331 ? 7.653 13.098 5.242 1.00 61.06 331 LEU A N 1
ATOM 2473 C CA . LEU A 1 331 ? 7.089 11.877 5.836 1.00 61.06 331 LEU A CA 1
ATOM 2474 C C . LEU A 1 331 ? 5.551 11.818 5.772 1.00 61.06 331 LEU A C 1
ATOM 2476 O O . LEU A 1 331 ? 4.952 10.833 6.191 1.00 61.06 331 LEU A O 1
ATOM 2480 N N . GLY A 1 332 ? 4.901 12.857 5.237 1.00 66.69 332 GLY A N 1
ATOM 2481 C CA . GLY A 1 332 ? 3.442 12.959 5.218 1.00 66.69 332 GLY A CA 1
ATOM 2482 C C . GLY A 1 332 ? 2.844 13.299 6.586 1.00 66.69 332 GLY A C 1
ATOM 2483 O O . GLY A 1 332 ? 3.552 13.662 7.526 1.00 66.69 332 GLY A O 1
ATOM 2484 N N . LEU A 1 333 ? 1.514 13.243 6.672 1.00 71.75 333 LEU A N 1
ATOM 2485 C CA . LEU A 1 333 ? 0.788 13.538 7.906 1.00 71.75 333 LEU A CA 1
ATOM 2486 C C . LEU A 1 333 ? 0.694 12.272 8.769 1.00 71.75 333 LEU A C 1
ATOM 2488 O O . LEU A 1 333 ? 0.241 11.247 8.253 1.00 71.75 333 LEU A O 1
ATOM 2492 N N . PRO A 1 334 ? 1.092 12.321 10.054 1.00 77.50 334 PRO A N 1
ATOM 2493 C CA . PRO A 1 334 ? 0.844 11.219 10.972 1.00 77.50 334 PRO A CA 1
ATOM 2494 C C . PRO A 1 334 ? -0.653 10.917 11.090 1.00 77.50 334 PRO A C 1
ATOM 2496 O O . PRO A 1 334 ? -1.495 11.804 10.958 1.00 77.50 334 PRO A O 1
ATOM 2499 N N . VAL A 1 335 ? -0.974 9.651 11.342 1.00 83.69 335 VAL A N 1
ATOM 2500 C CA . VAL A 1 335 ? -2.345 9.179 11.561 1.00 83.69 335 VAL A CA 1
ATOM 2501 C C . VAL A 1 335 ? -2.513 8.931 13.052 1.00 83.69 335 VAL A C 1
ATOM 2503 O O . VAL A 1 335 ? -1.763 8.152 13.636 1.00 83.69 335 VAL A O 1
ATOM 2506 N N . GLU A 1 336 ? -3.489 9.587 13.659 1.00 88.50 336 GLU A N 1
ATOM 2507 C CA . GLU A 1 336 ? -3.943 9.315 15.018 1.00 88.50 336 GLU A CA 1
ATOM 2508 C C . GLU A 1 336 ? -5.155 8.381 14.954 1.00 88.50 336 GLU A C 1
ATOM 2510 O O . GLU A 1 336 ? -6.109 8.650 14.222 1.00 88.50 336 GLU A O 1
ATOM 2515 N N . LEU A 1 337 ? -5.104 7.267 15.684 1.00 91.81 337 LEU A N 1
ATOM 2516 C CA . LEU A 1 337 ? -6.236 6.352 15.824 1.00 91.81 337 LEU A CA 1
ATOM 2517 C C . LEU A 1 337 ? -7.076 6.746 17.035 1.00 91.81 337 LEU A C 1
ATOM 2519 O O . LEU A 1 337 ? -6.542 7.185 18.055 1.00 91.81 337 LEU A O 1
ATOM 2523 N N . LEU A 1 338 ? -8.384 6.527 16.945 1.00 92.00 338 LEU A N 1
ATOM 2524 C CA . LEU A 1 338 ? -9.257 6.576 18.110 1.00 92.00 338 LEU A CA 1
ATOM 2525 C C . LEU A 1 338 ? -8.857 5.491 19.132 1.00 92.00 338 LEU A C 1
ATOM 2527 O O . LEU A 1 338 ? -8.445 4.397 18.728 1.00 92.00 338 LEU A O 1
ATOM 2531 N N . PRO A 1 339 ? -9.011 5.732 20.449 1.00 92.75 339 PRO A N 1
ATOM 2532 C CA . PRO A 1 339 ? -8.812 4.698 21.467 1.00 92.75 339 PRO A CA 1
ATOM 2533 C C . PRO A 1 339 ? -9.608 3.417 21.181 1.00 92.75 339 PRO A C 1
ATOM 2535 O O . PRO A 1 339 ? -9.114 2.311 21.393 1.00 92.75 339 PRO A O 1
ATOM 2538 N N . GLU A 1 340 ? -10.819 3.564 20.649 1.00 93.56 340 GLU A N 1
ATOM 2539 C CA . GLU A 1 340 ? -11.718 2.484 20.253 1.00 93.56 340 GLU A CA 1
ATOM 2540 C C . GLU A 1 340 ? -11.182 1.692 19.055 1.00 93.56 340 GLU A C 1
ATOM 2542 O O . GLU A 1 340 ? -11.199 0.460 19.082 1.00 93.56 340 GLU A O 1
ATOM 2547 N N . GLU A 1 341 ? -10.649 2.379 18.037 1.00 93.75 341 GLU A N 1
ATOM 2548 C CA . GLU A 1 341 ? -9.971 1.748 16.895 1.00 93.75 341 GLU A CA 1
ATOM 2549 C C . GLU A 1 341 ? -8.755 0.946 17.378 1.00 93.75 341 GLU A C 1
ATOM 2551 O O . GLU A 1 341 ? -8.603 -0.225 17.027 1.00 93.75 341 GLU A O 1
ATOM 2556 N N . ALA A 1 342 ? -7.918 1.546 18.231 1.00 92.81 342 ALA A N 1
ATOM 2557 C CA . ALA A 1 342 ? -6.737 0.893 18.787 1.00 92.81 342 ALA A CA 1
ATOM 2558 C C . ALA A 1 342 ? -7.106 -0.344 19.621 1.00 92.81 342 ALA A C 1
ATOM 2560 O O . ALA A 1 342 ? -6.517 -1.410 19.429 1.00 92.81 342 ALA A O 1
ATOM 2561 N N . LYS A 1 343 ? -8.113 -0.240 20.501 1.00 92.81 343 LYS A N 1
ATOM 2562 C CA . LYS A 1 343 ? -8.589 -1.370 21.311 1.00 92.81 343 LYS A CA 1
ATOM 2563 C C . LYS A 1 343 ? -9.111 -2.506 20.443 1.00 92.81 343 LYS A C 1
ATOM 2565 O O . LYS A 1 343 ? -8.759 -3.662 20.665 1.00 92.81 343 LYS A O 1
ATOM 2570 N N . LEU A 1 344 ? -9.922 -2.180 19.437 1.00 92.69 344 LEU A N 1
ATOM 2571 C CA . LEU A 1 344 ? -10.487 -3.163 18.521 1.00 92.69 344 LEU A CA 1
ATOM 2572 C C . LEU A 1 344 ? -9.398 -3.894 17.724 1.00 92.69 344 LEU A C 1
ATOM 2574 O O . LEU A 1 344 ? -9.471 -5.111 17.566 1.00 92.69 344 LEU A O 1
ATOM 2578 N N . LEU A 1 345 ? -8.381 -3.176 17.238 1.00 91.69 345 LEU A N 1
ATOM 2579 C CA . LEU A 1 345 ? -7.258 -3.776 16.513 1.00 91.69 345 LEU A CA 1
ATOM 2580 C C . LEU A 1 345 ? -6.448 -4.740 17.384 1.00 91.69 345 LEU A C 1
ATOM 2582 O O . LEU A 1 345 ? -6.053 -5.801 16.901 1.00 91.69 345 LEU A O 1
ATOM 2586 N N . VAL A 1 346 ? -6.240 -4.395 18.658 1.00 90.56 346 VAL A N 1
ATOM 2587 C CA . VAL A 1 346 ? -5.587 -5.274 19.640 1.00 90.56 346 VAL A CA 1
A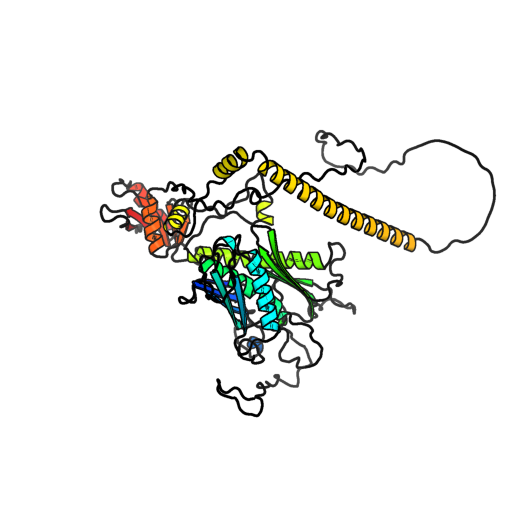TOM 2588 C C . VAL A 1 346 ? -6.431 -6.518 19.909 1.00 90.56 346 VAL A C 1
ATOM 2590 O O . VAL A 1 346 ? -5.916 -7.630 19.854 1.00 90.56 346 VAL A O 1
ATOM 2593 N N . GLN A 1 347 ? -7.738 -6.359 20.132 1.00 89.75 347 GLN A N 1
ATOM 2594 C CA . GLN A 1 347 ? -8.650 -7.484 20.369 1.00 89.75 347 GLN A CA 1
ATOM 2595 C C . GLN A 1 347 ? -8.758 -8.441 19.177 1.00 89.75 347 GLN A C 1
ATOM 2597 O O . GLN A 1 347 ? -8.940 -9.640 19.369 1.00 89.75 347 GLN A O 1
ATOM 2602 N N . LYS A 1 348 ? -8.648 -7.923 17.948 1.00 89.12 348 LYS A N 1
ATOM 2603 C CA . LYS A 1 348 ? -8.620 -8.728 16.719 1.00 89.12 348 LYS A CA 1
ATOM 2604 C C . LYS A 1 348 ? -7.244 -9.329 16.414 1.00 89.12 348 LYS A C 1
ATOM 2606 O O . LYS A 1 348 ? -7.105 -9.975 15.381 1.00 89.12 348 LYS A O 1
ATOM 2611 N N . GLU A 1 349 ? -6.245 -9.094 17.266 1.00 87.38 349 GLU A N 1
ATOM 2612 C CA . GLU A 1 349 ? -4.855 -9.530 17.076 1.00 87.38 349 GLU A CA 1
ATOM 2613 C C . GLU A 1 349 ? -4.222 -9.008 15.769 1.00 87.38 349 GLU A C 1
ATOM 2615 O O . GLU A 1 349 ? -3.291 -9.602 15.230 1.00 87.38 349 GLU A O 1
ATOM 2620 N N . VAL A 1 350 ? -4.713 -7.874 15.254 1.00 86.12 350 VAL A N 1
ATOM 2621 C CA . VAL A 1 350 ? -4.202 -7.233 14.027 1.00 86.12 350 VAL A CA 1
ATOM 2622 C C . VAL A 1 350 ? -3.043 -6.287 14.344 1.00 86.12 350 VAL A C 1
ATOM 2624 O O . VAL A 1 350 ? -2.129 -6.123 13.539 1.00 86.12 350 VAL A O 1
ATOM 2627 N N . ALA A 1 351 ? -3.069 -5.657 15.519 1.00 87.56 351 ALA A N 1
ATOM 2628 C CA . ALA A 1 351 ? -2.029 -4.739 15.966 1.00 87.56 351 ALA A CA 1
ATOM 2629 C C . ALA A 1 351 ? -1.695 -4.954 17.443 1.00 87.56 351 ALA A C 1
ATOM 2631 O O . ALA A 1 351 ? -2.445 -5.573 18.193 1.00 87.56 351 ALA A O 1
ATOM 2632 N N . TYR A 1 352 ? -0.569 -4.393 17.871 1.00 85.06 352 TYR A N 1
ATOM 2633 C CA . TYR A 1 352 ? -0.181 -4.317 19.273 1.00 85.06 352 TYR A CA 1
ATOM 2634 C C . TYR A 1 352 ? 0.226 -2.890 19.620 1.00 85.06 352 TYR A C 1
ATOM 2636 O O . TYR A 1 352 ? 0.738 -2.155 18.776 1.00 85.06 352 TYR A O 1
ATOM 2644 N N . ILE A 1 353 ? 0.009 -2.500 20.874 1.00 85.81 353 ILE A N 1
ATOM 2645 C CA . ILE A 1 353 ? 0.370 -1.166 21.349 1.00 85.81 353 ILE A CA 1
ATOM 2646 C C . ILE A 1 353 ? 1.768 -1.205 21.958 1.00 85.81 353 ILE A C 1
ATOM 2648 O O . ILE A 1 353 ? 2.102 -2.092 22.747 1.00 85.81 353 ILE A O 1
ATOM 2652 N N . VAL A 1 354 ? 2.571 -0.208 21.596 1.00 81.12 354 VAL A N 1
ATOM 2653 C CA . VAL A 1 354 ? 3.896 0.038 22.160 1.00 81.12 354 VAL A CA 1
ATOM 2654 C C . VAL A 1 354 ? 3.898 1.427 22.779 1.00 81.12 354 VAL A C 1
ATOM 2656 O O . VAL A 1 354 ? 3.665 2.416 22.087 1.00 81.12 354 VAL A O 1
ATOM 2659 N N . ASP A 1 355 ? 4.179 1.513 24.079 1.00 82.25 355 ASP A N 1
ATOM 2660 C CA . ASP A 1 355 ? 4.491 2.791 24.720 1.00 82.25 355 ASP A CA 1
ATOM 2661 C C . ASP A 1 355 ? 5.957 3.141 24.431 1.00 82.25 355 ASP A C 1
ATOM 2663 O O . ASP A 1 355 ? 6.873 2.747 25.160 1.00 82.25 355 ASP A O 1
ATOM 2667 N N . ASP A 1 356 ? 6.162 3.886 23.343 1.00 77.81 356 ASP A N 1
ATOM 2668 C CA . ASP A 1 356 ? 7.479 4.315 22.866 1.00 77.81 356 ASP A CA 1
ATOM 2669 C C . ASP A 1 356 ? 8.265 5.096 23.933 1.00 77.81 356 ASP A C 1
ATOM 2671 O O . ASP A 1 356 ? 9.466 4.892 24.116 1.00 77.81 356 ASP A O 1
ATOM 2675 N N . ALA A 1 357 ? 7.593 5.948 24.715 1.00 80.56 357 ALA A N 1
ATOM 2676 C CA . ALA A 1 357 ? 8.249 6.761 25.733 1.00 80.56 357 ALA A CA 1
ATOM 2677 C C . ALA A 1 357 ? 8.783 5.902 26.887 1.00 80.56 357 ALA A C 1
ATOM 2679 O O . ALA A 1 357 ? 9.901 6.137 27.363 1.00 80.56 357 ALA A O 1
ATOM 2680 N N . SER A 1 358 ? 8.004 4.918 27.340 1.00 80.44 358 SER A N 1
ATOM 2681 C CA . SER A 1 358 ? 8.444 3.954 28.353 1.00 80.44 358 SER A CA 1
ATOM 2682 C C . SER A 1 358 ? 9.587 3.084 27.823 1.00 80.44 358 SER A C 1
ATOM 2684 O O . SER A 1 358 ? 10.650 3.026 28.447 1.00 80.44 358 SER A O 1
ATOM 2686 N N . GLN A 1 359 ? 9.433 2.531 26.615 1.00 76.31 359 GLN A N 1
ATOM 2687 C CA . GLN A 1 359 ? 10.405 1.642 25.992 1.00 76.31 359 GLN A CA 1
ATOM 2688 C C . GLN A 1 359 ? 11.737 2.358 25.756 1.00 76.31 359 GLN A C 1
ATOM 2690 O O . GLN A 1 359 ? 12.802 1.804 26.039 1.00 76.31 359 GLN A O 1
ATOM 2695 N N . HIS A 1 360 ? 11.709 3.614 25.305 1.00 75.44 360 HIS A N 1
ATOM 2696 C CA . HIS A 1 360 ? 12.905 4.437 25.164 1.00 75.44 360 HIS A CA 1
ATOM 2697 C C . HIS A 1 360 ? 13.593 4.685 26.508 1.00 75.44 360 HIS A C 1
ATOM 2699 O O . HIS A 1 360 ? 14.809 4.510 26.609 1.00 75.44 360 HIS A O 1
ATOM 2705 N N . ARG A 1 361 ? 12.856 5.055 27.563 1.00 80.31 361 ARG A N 1
ATOM 2706 C CA . ARG A 1 361 ? 13.458 5.274 28.892 1.00 80.31 361 ARG A CA 1
ATOM 2707 C C . ARG A 1 361 ? 14.103 4.002 29.436 1.00 80.31 361 ARG A C 1
ATOM 2709 O O . ARG A 1 361 ? 15.223 4.062 29.943 1.00 80.31 361 ARG A O 1
ATOM 2716 N N . GLU A 1 362 ? 13.441 2.859 29.310 1.00 77.50 362 GLU A N 1
ATOM 2717 C CA . GLU A 1 362 ? 13.971 1.564 29.749 1.00 77.50 362 GLU A CA 1
ATOM 2718 C C . GLU A 1 362 ? 15.205 1.153 28.941 1.00 77.50 362 GLU A C 1
ATOM 2720 O O . GLU A 1 362 ? 16.250 0.825 29.507 1.00 77.50 362 GLU A O 1
ATOM 2725 N N . THR A 1 363 ? 15.137 1.265 27.615 1.00 73.50 363 THR A N 1
ATOM 2726 C CA . THR A 1 363 ? 16.244 0.883 26.728 1.00 73.50 363 THR A CA 1
ATOM 2727 C C . THR A 1 363 ? 17.472 1.757 26.968 1.00 73.50 363 THR A C 1
ATOM 2729 O O . THR A 1 363 ? 18.583 1.251 27.111 1.00 73.50 363 THR A O 1
ATOM 2732 N N . PHE A 1 364 ? 17.308 3.079 27.071 1.00 73.81 364 PHE A N 1
ATOM 2733 C CA . PHE A 1 364 ? 18.446 3.981 27.264 1.00 73.81 364 PHE A CA 1
ATOM 2734 C C . PHE A 1 364 ? 18.958 4.032 28.705 1.00 73.81 364 PHE A C 1
ATOM 2736 O O . PHE A 1 364 ? 20.135 4.332 28.908 1.00 73.81 364 PHE A O 1
ATOM 2743 N N . SER A 1 365 ? 18.133 3.705 29.704 1.00 76.00 365 SER A N 1
ATOM 2744 C CA . SER A 1 365 ? 18.615 3.549 31.084 1.00 76.00 365 SER A CA 1
ATOM 2745 C C . SER A 1 365 ? 19.456 2.282 31.266 1.00 76.00 365 SER A C 1
ATOM 2747 O O . SER A 1 365 ? 20.422 2.295 32.029 1.00 76.00 365 SER A O 1
ATOM 2749 N N . THR A 1 366 ? 19.146 1.215 30.524 1.00 72.88 366 THR A N 1
ATOM 2750 C CA . THR A 1 366 ? 19.875 -0.065 30.562 1.00 72.88 366 THR A CA 1
ATOM 2751 C C . THR A 1 366 ? 21.068 -0.131 29.606 1.00 72.88 366 THR A C 1
ATOM 2753 O O . THR A 1 366 ? 21.895 -1.036 29.729 1.00 72.88 366 THR A O 1
ATOM 2756 N N . LEU A 1 367 ? 21.225 0.852 28.709 1.00 72.12 367 LEU A N 1
ATOM 2757 C CA . LEU A 1 367 ? 22.331 0.951 27.753 1.00 72.12 367 LEU A CA 1
ATOM 2758 C C . LEU A 1 367 ? 23.676 1.258 28.447 1.00 72.12 367 LEU A C 1
ATOM 2760 O O . LEU A 1 367 ? 24.191 2.382 28.432 1.00 72.12 367 LEU A O 1
ATOM 2764 N N . VAL A 1 368 ? 24.274 0.240 29.061 1.00 77.88 368 VAL A N 1
ATOM 2765 C CA . VAL A 1 368 ? 25.536 0.320 29.810 1.00 77.88 368 VAL A CA 1
ATOM 2766 C C . VAL A 1 368 ? 26.585 -0.602 29.176 1.00 77.88 368 VAL A C 1
ATOM 2768 O O . VAL A 1 368 ? 26.272 -1.541 28.451 1.00 77.88 368 VAL A O 1
ATOM 2771 N N . GLY A 1 369 ? 27.869 -0.323 29.418 1.00 82.19 369 GLY A N 1
ATOM 2772 C CA . GLY A 1 369 ? 28.955 -1.228 29.036 1.00 82.19 369 GLY A CA 1
ATOM 2773 C C . GLY A 1 369 ? 29.149 -1.354 27.523 1.00 82.19 369 GLY A C 1
ATOM 2774 O O . GLY A 1 369 ? 29.340 -0.349 26.833 1.00 82.19 369 GLY A O 1
ATOM 2775 N N . ASP A 1 370 ? 29.164 -2.591 27.027 1.00 77.81 370 ASP A N 1
ATOM 2776 C CA . ASP A 1 370 ? 29.528 -2.916 25.644 1.00 77.81 370 ASP A CA 1
ATOM 2777 C C . ASP A 1 370 ? 28.467 -2.479 24.624 1.00 77.81 370 ASP A C 1
ATOM 2779 O O . ASP A 1 370 ? 28.831 -2.031 23.537 1.00 77.81 370 ASP A O 1
ATOM 2783 N N . ASP A 1 371 ? 27.180 -2.497 24.978 1.00 76.12 371 ASP A N 1
ATOM 2784 C CA . ASP A 1 371 ? 26.105 -2.073 24.069 1.00 76.12 371 ASP A CA 1
ATOM 2785 C C . ASP A 1 371 ? 26.120 -0.561 23.842 1.00 76.12 371 ASP A C 1
ATOM 2787 O O . ASP A 1 371 ? 26.019 -0.088 22.707 1.00 76.12 371 ASP A O 1
ATOM 2791 N N . ARG A 1 372 ? 26.407 0.213 24.897 1.00 80.81 372 ARG A N 1
ATOM 2792 C CA . ARG A 1 372 ? 26.667 1.651 24.764 1.00 80.81 372 ARG A CA 1
ATOM 2793 C C . ARG A 1 372 ? 27.874 1.927 23.871 1.00 80.81 372 ARG A C 1
ATOM 2795 O O . ARG A 1 372 ? 27.834 2.863 23.074 1.00 80.81 372 ARG A O 1
ATOM 2802 N N . ARG A 1 373 ? 28.950 1.137 23.987 1.00 82.31 373 ARG A N 1
ATOM 2803 C CA . ARG A 1 373 ? 30.132 1.288 23.119 1.00 82.31 373 ARG A CA 1
ATOM 2804 C C . ARG A 1 373 ? 29.788 0.988 21.664 1.00 82.31 373 ARG A C 1
ATOM 2806 O O . ARG A 1 373 ? 30.096 1.816 20.815 1.00 82.31 373 ARG A O 1
ATOM 2813 N N . ARG A 1 374 ? 29.090 -0.119 21.388 1.00 81.06 374 ARG A N 1
ATOM 2814 C CA . ARG A 1 374 ? 28.626 -0.483 20.037 1.00 81.06 374 ARG A CA 1
ATOM 2815 C C . ARG A 1 374 ? 27.775 0.618 19.415 1.00 81.06 374 ARG A C 1
ATOM 2817 O O . ARG A 1 374 ? 28.011 0.985 18.267 1.00 81.06 374 ARG A O 1
ATOM 2824 N N . TYR A 1 375 ? 26.841 1.186 20.177 1.00 77.94 375 TYR A N 1
ATOM 2825 C CA . TYR A 1 375 ? 26.009 2.287 19.701 1.00 77.94 375 TYR A CA 1
ATOM 2826 C C . TYR A 1 375 ? 26.832 3.540 19.372 1.00 77.94 375 TYR A C 1
ATOM 2828 O O . TYR A 1 375 ? 26.733 4.082 18.272 1.00 77.94 375 TYR A O 1
ATOM 2836 N N . LEU A 1 376 ? 27.707 3.975 20.284 1.00 83.19 376 LEU A N 1
ATOM 2837 C CA . LEU A 1 376 ? 28.570 5.137 20.050 1.00 83.19 376 LEU A CA 1
ATOM 2838 C C . LEU A 1 376 ? 29.535 4.921 18.876 1.00 83.19 376 LEU A C 1
ATOM 2840 O O . LEU A 1 376 ? 29.804 5.855 18.119 1.00 83.19 376 LEU A O 1
ATOM 2844 N N . ASP A 1 377 ? 30.048 3.705 18.700 1.00 84.56 377 ASP A N 1
ATOM 2845 C CA . ASP A 1 377 ? 30.912 3.362 17.574 1.00 84.56 377 ASP A CA 1
ATOM 2846 C C . ASP A 1 377 ? 30.135 3.309 16.252 1.00 84.56 377 ASP A C 1
ATOM 2848 O O . ASP A 1 377 ? 30.665 3.752 15.229 1.00 84.56 377 ASP A O 1
ATOM 2852 N N . SER A 1 378 ? 28.866 2.884 16.272 1.00 83.31 378 SER A N 1
ATOM 2853 C CA . SER A 1 378 ? 27.949 2.998 15.130 1.00 83.31 378 SER A CA 1
ATOM 2854 C C . SER A 1 378 ? 27.754 4.463 14.721 1.00 83.31 378 SER A C 1
ATOM 2856 O O . SER A 1 378 ? 28.030 4.819 13.572 1.00 83.31 378 SER A O 1
ATOM 2858 N N . LEU A 1 379 ? 27.429 5.348 15.675 1.00 83.12 379 LEU A N 1
ATOM 2859 C CA . LEU A 1 379 ? 27.288 6.790 15.428 1.00 83.12 379 LEU A CA 1
ATOM 2860 C C . LEU A 1 379 ? 28.575 7.413 14.876 1.00 83.12 379 LEU A C 1
ATOM 2862 O O . LEU A 1 379 ? 28.541 8.189 13.922 1.00 83.12 379 LEU A O 1
ATOM 2866 N N . ARG A 1 380 ? 29.738 7.049 15.431 1.00 85.69 380 ARG A N 1
ATOM 2867 C CA . ARG A 1 380 ? 31.040 7.510 14.921 1.00 85.69 380 ARG A CA 1
ATOM 2868 C C . ARG A 1 380 ? 31.301 7.016 13.505 1.00 85.69 380 ARG A C 1
ATOM 2870 O O . ARG A 1 380 ? 31.825 7.773 12.691 1.00 85.69 380 ARG A O 1
ATOM 2877 N N . SER A 1 381 ? 30.980 5.759 13.212 1.00 85.25 381 SER A N 1
ATOM 2878 C CA . SER A 1 381 ? 31.128 5.173 11.878 1.00 85.25 381 SER A CA 1
ATOM 2879 C C . SER A 1 381 ? 30.254 5.907 10.862 1.00 85.25 381 SER A C 1
ATOM 2881 O O . SER A 1 381 ? 30.748 6.320 9.811 1.00 85.25 381 SER A O 1
ATOM 2883 N N . GLN A 1 382 ? 28.993 6.167 11.209 1.00 84.31 382 GLN A N 1
ATOM 2884 C CA . GLN A 1 382 ? 28.071 6.950 10.392 1.00 84.31 382 GLN A CA 1
ATOM 2885 C C . GLN A 1 382 ? 28.583 8.382 10.190 1.00 84.31 382 GLN A C 1
ATOM 2887 O O . GLN A 1 382 ? 28.684 8.832 9.054 1.00 84.31 382 GLN A O 1
ATOM 2892 N N . GLY A 1 383 ? 29.048 9.048 11.250 1.00 86.56 383 GLY A N 1
ATOM 2893 C CA . GLY A 1 383 ? 29.627 10.391 11.169 1.00 86.56 383 GLY A CA 1
ATOM 2894 C C . GLY A 1 383 ? 30.869 10.475 10.280 1.00 86.56 383 GLY A C 1
ATOM 2895 O O . GLY A 1 383 ? 31.074 11.474 9.589 1.00 86.56 383 GLY A O 1
ATOM 2896 N N . ARG A 1 384 ? 31.691 9.414 10.236 1.00 87.00 384 ARG A N 1
ATOM 2897 C CA . ARG A 1 384 ? 32.811 9.297 9.282 1.00 87.00 384 ARG A CA 1
ATOM 2898 C C . ARG A 1 384 ? 32.317 9.132 7.845 1.00 87.00 384 ARG A C 1
ATOM 2900 O O . ARG A 1 384 ? 32.883 9.757 6.954 1.00 87.00 384 ARG A O 1
ATOM 2907 N N . LYS A 1 385 ? 31.291 8.307 7.610 1.00 86.06 385 LYS A N 1
ATOM 2908 C CA . LYS A 1 385 ? 30.706 8.096 6.273 1.00 86.06 385 LYS A CA 1
ATOM 2909 C C . LYS A 1 385 ? 30.077 9.379 5.727 1.00 86.06 385 LYS A C 1
ATOM 2911 O O . LYS A 1 385 ? 30.421 9.783 4.621 1.00 86.06 385 LYS A O 1
ATOM 2916 N N . SER A 1 386 ? 29.236 10.050 6.514 1.00 84.88 386 SER A N 1
ATOM 2917 C CA . SER A 1 386 ? 28.584 11.310 6.127 1.00 84.88 386 SER A CA 1
ATOM 2918 C C . SER A 1 386 ? 29.601 12.396 5.798 1.00 84.88 386 SER A C 1
ATOM 2920 O O . SER A 1 386 ? 29.439 13.127 4.825 1.00 84.88 386 SER A O 1
ATOM 2922 N N . ARG A 1 387 ? 30.693 12.466 6.565 1.00 85.62 387 ARG A N 1
ATOM 2923 C CA . ARG A 1 387 ? 31.798 13.364 6.250 1.00 85.62 387 ARG A CA 1
ATOM 2924 C C . ARG A 1 387 ? 32.460 13.037 4.920 1.00 85.62 387 ARG A C 1
ATOM 2926 O O . ARG A 1 387 ? 32.648 13.954 4.136 1.00 85.62 387 ARG A O 1
ATOM 2933 N N . ARG A 1 388 ? 32.820 11.774 4.669 1.00 86.44 388 ARG A N 1
ATOM 2934 C CA . ARG A 1 388 ? 33.453 11.385 3.397 1.00 86.44 388 ARG A CA 1
ATOM 2935 C C . ARG A 1 388 ? 32.575 11.769 2.210 1.00 86.44 388 ARG A C 1
ATOM 2937 O O . ARG A 1 388 ? 33.068 12.384 1.277 1.00 86.44 388 ARG A O 1
ATOM 2944 N N . ALA A 1 389 ? 31.271 11.508 2.299 1.00 85.62 389 ALA A N 1
ATOM 2945 C CA . ALA A 1 389 ? 30.318 11.925 1.274 1.00 85.62 389 ALA A CA 1
ATOM 2946 C C . ALA A 1 389 ? 30.289 13.458 1.094 1.00 85.62 389 ALA A C 1
ATOM 2948 O O . ALA A 1 389 ? 30.314 13.950 -0.031 1.00 85.62 389 ALA A O 1
ATOM 2949 N N . ALA A 1 390 ? 30.293 14.233 2.185 1.00 85.25 390 ALA A N 1
ATOM 2950 C CA . ALA A 1 390 ? 30.338 15.695 2.118 1.00 85.25 390 ALA A CA 1
ATOM 2951 C C . ALA A 1 390 ? 31.665 16.227 1.541 1.00 85.25 390 ALA A C 1
ATOM 2953 O O . ALA A 1 390 ? 31.658 17.170 0.748 1.00 85.25 390 ALA A O 1
ATOM 2954 N N . GLU A 1 391 ? 32.794 15.611 1.900 1.00 86.88 391 GLU A N 1
ATOM 2955 C CA . GLU A 1 391 ? 34.116 15.916 1.352 1.00 86.88 391 GLU A CA 1
ATOM 2956 C C . GLU A 1 391 ? 34.145 15.638 -0.155 1.00 86.88 391 GLU A C 1
ATOM 2958 O O . GLU A 1 391 ? 34.513 16.530 -0.914 1.00 86.88 391 GLU A O 1
ATOM 2963 N N . GLU A 1 392 ? 33.647 14.486 -0.609 1.00 86.12 392 GLU A N 1
ATOM 2964 C CA . GLU A 1 392 ? 33.520 14.152 -2.035 1.00 86.12 392 GLU A CA 1
ATOM 2965 C C . GLU A 1 392 ? 32.636 15.156 -2.792 1.00 86.12 392 GLU A C 1
ATOM 2967 O O . GLU A 1 392 ? 32.995 15.610 -3.880 1.00 86.12 392 GLU A O 1
ATOM 2972 N N . VAL A 1 393 ? 31.497 15.559 -2.220 1.00 84.62 393 VAL A N 1
ATOM 2973 C CA . VAL A 1 393 ? 30.621 16.580 -2.820 1.00 84.62 393 VAL A CA 1
ATOM 2974 C C . VAL A 1 393 ? 31.324 17.936 -2.889 1.00 84.62 393 VAL A C 1
ATOM 2976 O O . VAL A 1 393 ? 31.237 18.622 -3.910 1.00 84.62 393 VAL A O 1
ATOM 2979 N N . SER A 1 394 ? 32.029 18.341 -1.830 1.00 83.81 394 SER A N 1
ATOM 2980 C CA . SER A 1 394 ? 32.760 19.611 -1.806 1.00 83.81 394 SER A CA 1
ATOM 2981 C C . SER A 1 394 ? 33.920 19.628 -2.803 1.00 83.81 394 SER A C 1
ATOM 2983 O O . SER A 1 394 ? 34.069 20.612 -3.524 1.00 83.81 394 SER A O 1
ATOM 2985 N N . GLN A 1 395 ? 34.665 18.526 -2.935 1.00 86.75 395 GLN A N 1
ATOM 2986 C CA . GLN A 1 395 ? 35.715 18.361 -3.941 1.00 86.75 395 GLN A CA 1
ATOM 2987 C C . GLN A 1 395 ? 35.144 18.484 -5.354 1.00 86.75 395 GLN A C 1
ATOM 2989 O O . GLN A 1 395 ? 35.608 19.325 -6.121 1.00 86.75 395 GLN A O 1
ATOM 2994 N N . LYS A 1 396 ? 34.054 17.769 -5.662 1.00 84.25 396 LYS A N 1
ATOM 2995 C CA . LYS A 1 396 ? 33.361 17.886 -6.957 1.00 84.25 396 LYS A CA 1
ATOM 2996 C C . LYS A 1 396 ? 32.883 19.316 -7.238 1.00 84.25 396 LYS A C 1
ATOM 2998 O O . LYS A 1 396 ? 32.941 19.770 -8.379 1.00 84.25 396 LYS A O 1
ATOM 3003 N N . LYS A 1 397 ? 32.411 20.054 -6.223 1.00 81.31 397 LYS A N 1
ATOM 3004 C CA . LYS A 1 397 ? 32.024 21.473 -6.368 1.00 81.31 397 LYS A CA 1
ATOM 3005 C C . LYS A 1 397 ? 33.228 22.371 -6.656 1.00 81.31 397 LYS A C 1
ATOM 3007 O O . LYS A 1 397 ? 33.126 23.236 -7.523 1.00 81.31 397 LYS A O 1
ATOM 3012 N N . ILE A 1 398 ? 34.347 22.164 -5.961 1.00 88.12 398 ILE A N 1
ATOM 3013 C CA . ILE A 1 398 ? 35.595 22.907 -6.190 1.00 88.12 398 ILE A CA 1
ATOM 3014 C C . ILE A 1 398 ? 36.104 22.646 -7.610 1.00 88.12 398 ILE A C 1
ATOM 3016 O O . ILE A 1 398 ? 36.379 23.601 -8.332 1.00 88.12 398 ILE A O 1
ATOM 3020 N N . GLU A 1 399 ? 36.151 21.386 -8.047 1.00 85.62 399 GLU A N 1
ATOM 3021 C CA . GLU A 1 399 ? 36.557 21.003 -9.406 1.00 85.62 399 GLU A CA 1
ATOM 3022 C C . GLU A 1 399 ? 35.672 21.657 -10.474 1.00 85.62 399 GLU A C 1
ATOM 3024 O O . GLU A 1 399 ? 36.186 22.280 -11.403 1.00 85.62 399 GLU A O 1
ATOM 3029 N N . LYS A 1 400 ? 34.342 21.602 -10.313 1.00 83.12 400 LYS A N 1
ATOM 3030 C CA . LYS A 1 400 ? 33.393 22.272 -11.220 1.00 83.12 400 LYS A CA 1
ATOM 3031 C C . LYS A 1 400 ? 33.579 23.792 -11.239 1.00 83.12 400 LYS A C 1
ATOM 3033 O O . LYS A 1 400 ? 33.538 24.399 -12.308 1.00 83.12 400 LYS A O 1
ATOM 3038 N N . GLY A 1 401 ? 33.796 24.415 -10.080 1.00 84.88 401 GLY A N 1
ATOM 3039 C CA . GLY A 1 401 ? 34.046 25.854 -9.971 1.00 84.88 401 GLY A CA 1
ATOM 3040 C C . GLY A 1 401 ? 35.339 26.277 -10.671 1.00 84.88 401 GLY A C 1
ATOM 3041 O O . GLY A 1 401 ? 35.352 27.262 -11.411 1.00 84.88 401 GLY A O 1
ATOM 3042 N N . LEU A 1 402 ? 36.404 25.492 -10.502 1.00 87.25 402 LEU A N 1
ATOM 3043 C CA . LEU A 1 402 ? 37.707 25.730 -11.121 1.00 87.25 402 LEU A CA 1
ATOM 3044 C C . LEU A 1 402 ? 37.650 25.502 -12.642 1.00 87.25 402 LEU A C 1
ATOM 3046 O O . LEU A 1 402 ? 38.178 26.316 -13.399 1.00 87.25 402 LEU A O 1
ATOM 3050 N N . ALA A 1 403 ? 36.912 24.486 -13.103 1.00 83.31 403 ALA A N 1
ATOM 3051 C CA . ALA A 1 403 ? 36.626 24.260 -14.521 1.00 83.31 403 ALA A CA 1
ATOM 3052 C C . ALA A 1 403 ? 35.821 25.415 -15.149 1.00 83.31 403 ALA A C 1
ATOM 3054 O O . ALA A 1 403 ? 36.170 25.898 -16.228 1.00 83.31 403 ALA A O 1
ATOM 3055 N N . LYS A 1 404 ? 34.794 25.930 -14.454 1.00 82.19 404 LYS A N 1
ATOM 3056 C CA . LYS A 1 404 ? 34.016 27.102 -14.897 1.00 82.19 404 LYS A CA 1
ATOM 3057 C C . LYS A 1 404 ? 34.891 28.355 -14.982 1.00 82.19 404 LYS A C 1
ATOM 3059 O O . LYS A 1 404 ? 34.791 29.113 -15.944 1.00 82.19 404 LYS A O 1
ATOM 3064 N N . GLN A 1 405 ? 35.794 28.557 -14.021 1.00 82.44 405 GLN A N 1
ATOM 3065 C CA . GLN A 1 405 ? 36.740 29.675 -14.039 1.00 82.44 405 GLN A CA 1
ATOM 3066 C C . GLN A 1 405 ? 37.773 29.551 -15.173 1.00 82.44 405 GLN A C 1
ATOM 3068 O O . GLN A 1 405 ? 38.120 30.559 -15.792 1.00 82.44 405 GLN A O 1
ATOM 3073 N N . ALA A 1 406 ? 38.236 28.336 -15.478 1.00 82.38 406 ALA A N 1
ATOM 3074 C CA . ALA A 1 406 ? 39.141 28.065 -16.594 1.00 82.38 406 ALA A CA 1
ATOM 3075 C C . ALA A 1 406 ? 38.479 28.333 -17.957 1.00 82.38 406 ALA A C 1
ATOM 3077 O O . ALA A 1 406 ? 39.083 28.992 -18.800 1.00 82.38 406 ALA A O 1
ATOM 3078 N N . LEU A 1 407 ? 37.219 27.922 -18.144 1.00 80.69 407 LEU A N 1
ATOM 3079 C CA . LEU A 1 407 ? 36.424 28.231 -19.341 1.00 80.69 407 LEU A CA 1
ATOM 3080 C C . LEU A 1 407 ? 36.226 29.744 -19.529 1.00 80.69 407 LEU A C 1
ATOM 3082 O O . LEU A 1 407 ? 36.418 30.264 -20.627 1.00 80.69 407 LEU A O 1
ATOM 3086 N N . LEU A 1 408 ? 35.921 30.473 -18.449 1.00 77.75 408 LEU A N 1
ATOM 3087 C CA . LEU A 1 408 ? 35.772 31.932 -18.491 1.00 77.75 408 LEU A CA 1
ATOM 3088 C C . LEU A 1 408 ? 37.090 32.649 -18.822 1.00 77.75 408 LEU A C 1
ATOM 3090 O O . LEU A 1 408 ? 37.080 33.639 -19.553 1.00 77.75 408 LEU A O 1
ATOM 3094 N N . ARG A 1 409 ? 38.230 32.151 -18.327 1.00 76.75 409 ARG A N 1
ATOM 3095 C CA . ARG A 1 409 ? 39.556 32.677 -18.693 1.00 76.75 409 ARG A CA 1
ATOM 3096 C C . ARG A 1 409 ? 39.909 32.380 -20.150 1.00 76.75 409 ARG A C 1
ATOM 3098 O O . ARG A 1 409 ? 40.365 33.286 -20.833 1.00 76.75 409 ARG A O 1
ATOM 3105 N N . ALA A 1 410 ? 39.618 31.177 -20.643 1.00 72.81 410 ALA A N 1
ATOM 3106 C CA . ALA A 1 410 ? 39.834 30.815 -22.045 1.00 72.81 410 ALA A CA 1
ATOM 3107 C C . ALA A 1 410 ? 38.988 31.661 -23.016 1.00 72.81 410 ALA A C 1
ATOM 3109 O O . ALA A 1 410 ? 39.429 31.950 -24.122 1.00 72.81 410 ALA A O 1
ATOM 3110 N N . SER A 1 411 ? 37.802 32.113 -22.596 1.00 68.06 411 SER A N 1
ATOM 3111 C CA . SER A 1 411 ? 36.947 33.000 -23.400 1.00 68.06 411 SER A CA 1
ATOM 3112 C C . SER A 1 411 ? 37.380 34.477 -23.427 1.00 68.06 411 SER A C 1
ATOM 3114 O O . SER A 1 411 ? 36.831 35.250 -24.210 1.00 68.06 411 SER A O 1
ATOM 3116 N N . LYS A 1 412 ? 38.340 34.890 -22.580 1.00 61.84 412 LYS A N 1
ATOM 3117 C CA . LYS A 1 412 ? 38.786 36.291 -22.445 1.00 61.84 412 LYS A CA 1
ATOM 3118 C C . LYS A 1 412 ? 40.036 36.660 -23.251 1.00 61.84 412 LYS A C 1
ATOM 3120 O O . LYS A 1 412 ? 40.337 37.847 -23.307 1.00 61.84 412 LYS A O 1
ATOM 3125 N N . ASP A 1 413 ? 40.700 35.707 -23.906 1.00 53.03 413 ASP A N 1
ATOM 3126 C CA . ASP A 1 413 ? 41.855 35.994 -24.766 1.00 53.03 413 ASP A CA 1
ATOM 3127 C C . ASP A 1 413 ? 41.500 35.885 -26.255 1.00 53.03 413 ASP A C 1
ATOM 3129 O O . ASP A 1 413 ? 41.488 34.799 -26.840 1.00 53.03 413 ASP A O 1
ATOM 3133 N N . PRO A 1 414 ? 41.311 37.039 -26.911 1.00 46.06 414 PRO A N 1
ATOM 3134 C CA . PRO A 1 414 ? 41.881 37.235 -28.229 1.00 46.06 414 PRO A CA 1
ATOM 3135 C C . PRO A 1 414 ? 42.732 38.514 -28.268 1.00 46.06 414 PRO A C 1
ATOM 3137 O O . PRO A 1 414 ? 42.229 39.622 -28.113 1.00 46.06 414 PRO A O 1
ATOM 3140 N N . PHE A 1 415 ? 44.006 38.328 -28.627 1.00 41.97 415 PHE A N 1
ATOM 3141 C CA . PHE A 1 415 ? 44.899 39.328 -29.227 1.00 41.97 415 PHE A CA 1
ATOM 3142 C C . PHE A 1 415 ? 45.564 40.370 -28.301 1.00 41.97 415 PHE A C 1
ATOM 3144 O O . PHE A 1 415 ? 45.040 41.458 -28.092 1.00 41.97 415 PHE A O 1
ATOM 3151 N N . GLN A 1 416 ? 46.828 40.126 -27.923 1.00 37.06 416 GLN A N 1
ATOM 3152 C CA . GLN A 1 416 ? 47.878 41.142 -28.102 1.00 37.06 416 GLN A CA 1
ATOM 3153 C C . GLN A 1 416 ? 49.294 40.565 -27.996 1.00 37.06 416 GLN A C 1
ATOM 3155 O O . GLN A 1 416 ? 49.696 40.000 -26.983 1.00 37.06 416 GLN A O 1
ATOM 3160 N N . SER A 1 417 ? 50.075 40.766 -29.055 1.00 35.84 417 SER A N 1
ATOM 3161 C CA . SER A 1 417 ? 51.519 40.554 -29.081 1.00 35.84 417 SER A CA 1
ATOM 3162 C C . SER A 1 417 ? 52.239 41.872 -29.383 1.00 35.84 417 SER A C 1
ATOM 3164 O O . SER A 1 417 ? 51.808 42.587 -30.287 1.00 35.84 417 SER A O 1
ATOM 3166 N N . THR A 1 418 ? 53.401 42.069 -28.732 1.00 33.25 418 THR A N 1
ATOM 3167 C CA . THR A 1 418 ? 54.548 42.955 -29.087 1.00 33.25 418 THR A CA 1
ATOM 3168 C C . THR A 1 418 ? 54.400 44.455 -28.712 1.00 33.25 418 THR A C 1
ATOM 3170 O O . THR A 1 418 ? 53.344 45.016 -28.948 1.00 33.25 418 THR A O 1
ATOM 3173 N N . ILE A 1 419 ? 55.341 45.211 -28.099 1.00 36.00 419 ILE A N 1
ATOM 3174 C CA . ILE A 1 419 ? 56.822 45.196 -27.969 1.00 36.00 419 ILE A CA 1
ATOM 3175 C C . ILE A 1 419 ? 57.298 45.937 -26.674 1.00 36.00 419 ILE A C 1
ATOM 3177 O O . ILE A 1 419 ? 56.820 47.020 -26.366 1.00 36.00 419 ILE A O 1
ATOM 3181 N N . ALA A 1 420 ? 58.279 45.327 -25.984 1.00 33.59 420 ALA A N 1
ATOM 3182 C CA . ALA A 1 420 ? 59.484 45.806 -25.253 1.00 33.59 420 ALA A CA 1
ATOM 3183 C C . ALA A 1 420 ? 59.609 47.192 -24.536 1.00 33.59 420 ALA A C 1
ATOM 3185 O O . ALA A 1 420 ? 59.508 48.228 -25.183 1.00 33.59 420 ALA A O 1
ATOM 3186 N N . LYS A 1 421 ? 60.105 47.186 -23.269 1.00 32.47 421 LYS A N 1
ATOM 3187 C CA . LYS A 1 421 ? 61.513 47.442 -22.788 1.00 32.47 421 LYS A CA 1
ATOM 3188 C C . LYS A 1 421 ? 61.644 48.289 -21.484 1.00 32.47 421 LYS A C 1
ATOM 3190 O O . LYS A 1 421 ? 61.126 49.393 -21.433 1.00 32.47 421 LYS A O 1
ATOM 3195 N N . SER A 1 422 ? 62.492 47.785 -20.554 1.00 28.66 422 SER A N 1
ATOM 3196 C CA . SER A 1 422 ? 63.300 48.437 -19.466 1.00 28.66 422 SER A CA 1
ATOM 3197 C C . SER A 1 422 ? 62.581 49.267 -18.377 1.00 28.66 422 SER A C 1
ATOM 3199 O O . SER A 1 422 ? 61.709 50.047 -18.708 1.00 28.66 422 SER A O 1
ATOM 3201 N N . SER A 1 423 ? 62.908 49.259 -17.074 1.00 28.69 423 SER A N 1
ATOM 3202 C CA . SER A 1 423 ? 64.042 48.749 -16.273 1.00 28.69 423 SER A CA 1
ATOM 3203 C C . SER A 1 423 ? 63.762 48.931 -14.758 1.00 28.69 423 SER A C 1
ATOM 3205 O O . SER A 1 423 ? 63.049 49.859 -14.386 1.00 28.69 423 SER A O 1
ATOM 3207 N N . THR A 1 424 ? 64.496 48.171 -13.926 1.00 27.70 424 THR A N 1
ATOM 3208 C CA . THR A 1 424 ? 64.895 48.414 -12.505 1.00 27.70 424 THR A CA 1
ATOM 3209 C C . THR A 1 424 ? 63.916 48.102 -11.352 1.00 27.70 424 THR A C 1
ATOM 3211 O O . THR A 1 424 ? 62.876 48.728 -11.202 1.00 27.70 424 THR A O 1
ATOM 3214 N N . GLU A 1 425 ? 64.341 47.158 -10.499 1.00 27.98 425 GLU A N 1
ATOM 3215 C CA . GLU A 1 425 ? 63.915 46.887 -9.105 1.00 27.98 425 GLU A CA 1
ATOM 3216 C C . GLU A 1 425 ? 64.533 47.911 -8.100 1.00 27.98 425 GLU A C 1
ATOM 3218 O O . GLU A 1 425 ? 65.386 48.678 -8.564 1.00 27.98 425 GLU A O 1
ATOM 3223 N N . PRO A 1 426 ? 64.242 47.938 -6.760 1.00 40.41 426 PRO A N 1
ATOM 3224 C CA . PRO A 1 426 ? 63.553 46.933 -5.915 1.00 40.41 426 PRO A CA 1
ATOM 3225 C C . PRO A 1 426 ? 62.555 47.425 -4.818 1.00 40.41 426 PRO A C 1
ATOM 3227 O O . PRO A 1 426 ? 62.538 48.581 -4.418 1.00 40.41 426 PRO A O 1
ATOM 3230 N N . ALA A 1 427 ? 61.801 46.441 -4.302 1.00 27.59 427 ALA A N 1
ATOM 3231 C CA . ALA A 1 427 ? 61.327 46.201 -2.922 1.00 27.59 427 ALA A CA 1
ATOM 3232 C C . ALA A 1 427 ? 60.385 47.173 -2.143 1.00 27.59 427 ALA A C 1
ATOM 3234 O O . ALA A 1 427 ? 60.743 48.286 -1.779 1.00 27.59 427 ALA A O 1
ATOM 3235 N N . ASP A 1 428 ? 59.267 46.564 -1.710 1.00 25.02 428 ASP A N 1
ATOM 3236 C CA . ASP A 1 428 ? 58.739 46.463 -0.329 1.00 25.02 428 ASP A CA 1
ATOM 3237 C C . ASP A 1 428 ? 57.493 47.260 0.142 1.00 25.02 428 ASP A C 1
ATOM 3239 O O . ASP A 1 428 ? 57.351 48.460 -0.061 1.00 25.02 428 ASP A O 1
ATOM 3243 N N . VAL A 1 429 ? 56.621 46.501 0.832 1.00 30.61 429 VAL A N 1
ATOM 3244 C CA . VAL A 1 429 ? 55.550 46.831 1.804 1.00 30.61 429 VAL A CA 1
ATOM 3245 C C . VAL A 1 429 ? 54.567 47.997 1.555 1.00 30.61 429 VAL A C 1
ATOM 3247 O O . VAL A 1 429 ? 54.883 49.163 1.741 1.00 30.61 429 VAL A O 1
ATOM 3250 N N . THR A 1 430 ? 53.279 47.680 1.361 1.00 27.38 430 THR A N 1
ATOM 3251 C CA . THR A 1 430 ? 52.184 47.845 2.356 1.00 27.38 430 THR A CA 1
ATOM 3252 C C . THR A 1 430 ? 50.790 47.845 1.707 1.00 27.38 430 THR A C 1
ATOM 3254 O O . THR A 1 430 ? 50.557 48.355 0.619 1.00 27.38 430 THR A O 1
ATOM 3257 N N . SER A 1 431 ? 49.869 47.219 2.440 1.00 31.88 431 SER A N 1
ATOM 3258 C CA . SER A 1 431 ? 48.405 47.246 2.358 1.00 31.88 431 SER A CA 1
ATOM 3259 C C . SER A 1 431 ? 47.769 48.564 1.907 1.00 31.88 431 SER A C 1
ATOM 3261 O O . SER A 1 431 ? 48.228 49.609 2.353 1.00 31.88 431 SER A O 1
ATOM 3263 N N . LEU A 1 432 ? 46.619 48.487 1.215 1.00 28.28 432 LEU A N 1
ATOM 3264 C CA . LEU A 1 432 ? 45.373 49.190 1.582 1.00 28.28 432 LEU A CA 1
ATOM 3265 C C . LEU A 1 432 ? 44.181 48.759 0.693 1.00 28.28 432 LEU A C 1
ATOM 3267 O O . LEU A 1 432 ? 44.182 48.930 -0.520 1.00 28.28 432 LEU A O 1
ATOM 3271 N N . SER A 1 433 ? 43.192 48.159 1.367 1.00 29.61 433 SER A N 1
ATOM 3272 C CA . SER A 1 433 ? 41.731 48.236 1.176 1.00 29.61 433 SER A CA 1
ATOM 3273 C C . SER A 1 433 ? 41.148 48.542 -0.213 1.00 29.61 433 SER A C 1
ATOM 3275 O O . SER A 1 433 ? 41.196 49.682 -0.669 1.00 29.61 433 SER A O 1
ATOM 3277 N N . ASN A 1 434 ? 40.409 47.575 -0.773 1.00 28.95 434 ASN A N 1
ATOM 3278 C CA . ASN A 1 434 ? 39.387 47.843 -1.787 1.00 28.95 434 ASN A CA 1
ATOM 3279 C C . ASN A 1 434 ? 38.000 47.859 -1.129 1.00 28.95 434 ASN A C 1
ATOM 3281 O O . ASN A 1 434 ? 37.527 46.842 -0.621 1.00 28.95 434 ASN A O 1
ATOM 3285 N N . SER A 1 435 ? 37.380 49.033 -1.134 1.00 30.33 435 SER A N 1
ATOM 3286 C CA . SER A 1 435 ? 35.984 49.283 -0.795 1.00 30.33 435 SER A CA 1
ATOM 3287 C C . SER A 1 435 ? 35.065 48.817 -1.930 1.00 30.33 435 SER A C 1
ATOM 3289 O O . SER A 1 435 ? 35.281 49.144 -3.096 1.00 30.33 435 SER A O 1
ATOM 3291 N N . SER A 1 436 ? 34.019 48.067 -1.593 1.00 31.58 436 SER A N 1
ATOM 3292 C CA . SER A 1 436 ? 32.877 47.787 -2.473 1.00 31.58 436 SER A CA 1
ATOM 3293 C C . SER A 1 436 ? 31.714 48.736 -2.147 1.00 31.58 436 SER A C 1
ATOM 3295 O O . SER A 1 436 ? 31.546 49.082 -0.974 1.00 31.58 436 SER A O 1
ATOM 3297 N N . PRO A 1 437 ? 30.918 49.173 -3.141 1.00 32.12 437 PRO A N 1
ATOM 3298 C CA . PRO A 1 437 ? 29.853 50.143 -2.930 1.00 32.12 437 PRO A CA 1
ATOM 3299 C C . PRO A 1 437 ? 28.634 49.498 -2.262 1.00 32.12 437 PRO A C 1
ATOM 3301 O O . PRO A 1 437 ? 28.309 48.335 -2.493 1.00 32.12 437 PRO A O 1
ATOM 3304 N N . SER A 1 438 ? 27.996 50.294 -1.413 1.00 30.17 438 SER A N 1
ATOM 3305 C CA . SER A 1 438 ? 26.810 50.008 -0.614 1.00 30.17 438 SER A CA 1
ATOM 3306 C C . SER A 1 438 ? 25.528 49.996 -1.450 1.00 30.17 438 SER A C 1
ATOM 3308 O O . SER A 1 438 ? 25.226 50.996 -2.099 1.00 30.17 438 SER A O 1
ATOM 3310 N N . GLU A 1 439 ? 24.739 48.926 -1.345 1.00 33.56 439 GLU A N 1
ATOM 3311 C CA . GLU A 1 439 ? 23.290 48.982 -1.567 1.00 33.56 439 GLU A CA 1
ATOM 3312 C C . GLU A 1 439 ? 22.594 49.069 -0.200 1.00 33.56 439 GLU A C 1
ATOM 3314 O O . GLU A 1 439 ? 22.876 48.282 0.707 1.00 33.56 439 GLU A O 1
ATOM 3319 N N . GLU A 1 440 ? 21.741 50.081 -0.039 1.00 32.34 440 GLU A N 1
ATOM 3320 C CA . GLU A 1 440 ? 20.966 50.361 1.172 1.00 32.34 440 GLU A CA 1
ATOM 3321 C C . GLU A 1 440 ? 19.927 49.258 1.426 1.00 32.34 440 GLU A C 1
ATOM 3323 O O . GLU A 1 440 ? 19.046 49.012 0.603 1.00 32.34 440 GLU A O 1
ATOM 3328 N N . SER A 1 441 ? 20.006 48.610 2.592 1.00 36.41 441 SER A N 1
ATOM 3329 C CA . SER A 1 441 ? 18.994 47.666 3.075 1.00 36.41 441 SER A CA 1
ATOM 3330 C C . SER A 1 441 ? 18.007 48.378 4.006 1.00 36.41 441 SER A C 1
ATOM 3332 O O . SER A 1 441 ? 18.394 49.151 4.879 1.00 36.41 441 SER A O 1
ATOM 3334 N N . LEU A 1 442 ? 16.719 48.116 3.787 1.00 37.97 442 LEU A N 1
ATOM 3335 C CA . LEU A 1 442 ? 15.560 48.902 4.229 1.00 37.97 442 LEU A CA 1
ATOM 3336 C C . LEU A 1 442 ? 14.834 48.297 5.452 1.00 37.97 442 LEU A C 1
ATOM 3338 O O . LEU A 1 442 ? 13.621 48.448 5.583 1.00 37.97 442 LEU A O 1
ATOM 3342 N N . PHE A 1 443 ? 15.547 47.611 6.354 1.00 40.75 443 PHE A N 1
ATOM 3343 C CA . PHE A 1 443 ? 14.970 47.076 7.599 1.00 40.75 443 PHE A CA 1
ATOM 3344 C C . PHE A 1 443 ? 15.916 47.264 8.803 1.00 40.75 443 PHE A C 1
ATOM 3346 O O . PHE A 1 443 ? 17.126 47.145 8.624 1.00 40.75 443 PHE A O 1
ATOM 3353 N N . PRO A 1 444 ? 15.404 47.554 10.020 1.00 37.91 444 PRO A N 1
ATOM 3354 C CA . PRO A 1 444 ? 16.240 47.867 11.182 1.00 37.91 444 PRO A CA 1
ATOM 3355 C C . PRO A 1 444 ? 16.920 46.626 11.781 1.00 37.91 444 PRO A C 1
ATOM 3357 O O . PRO A 1 444 ? 16.298 45.571 11.911 1.00 37.91 444 PRO A O 1
ATOM 3360 N N . ASP A 1 445 ? 18.179 46.794 12.194 1.00 36.09 445 ASP A N 1
ATOM 3361 C CA . ASP A 1 445 ? 19.058 45.768 12.765 1.00 36.09 445 ASP A CA 1
ATOM 3362 C C . ASP A 1 445 ? 18.492 45.089 14.028 1.00 36.09 445 ASP A C 1
ATOM 3364 O O . ASP A 1 445 ? 18.213 45.730 15.045 1.00 36.09 445 ASP A O 1
ATOM 3368 N N . HIS A 1 446 ? 18.412 43.756 13.997 1.00 39.59 446 HIS A N 1
ATOM 3369 C CA . HIS A 1 446 ? 18.322 42.917 15.195 1.00 39.59 446 HIS A CA 1
ATOM 3370 C C . HIS A 1 446 ? 19.734 42.637 15.753 1.00 39.59 446 HIS A C 1
ATOM 3372 O O . HIS A 1 446 ? 20.683 42.516 14.976 1.00 39.59 446 HIS A O 1
ATOM 3378 N N . PRO A 1 447 ? 19.904 42.506 17.086 1.00 38.59 447 PRO A N 1
ATOM 3379 C CA . PRO A 1 447 ? 21.219 42.376 17.708 1.00 38.59 447 PRO A CA 1
ATOM 3380 C C . PRO A 1 447 ? 21.941 41.105 17.241 1.00 38.59 447 PRO A C 1
ATOM 3382 O O . PRO A 1 447 ? 21.403 39.999 17.302 1.00 38.59 447 PRO A O 1
ATOM 3385 N N . SER A 1 448 ? 23.177 41.285 16.781 1.00 36.34 448 SER A N 1
ATOM 3386 C CA . SER A 1 448 ? 24.047 40.250 16.227 1.00 36.34 448 SER A CA 1
ATOM 3387 C C . SER A 1 448 ? 24.268 39.081 17.195 1.00 36.34 448 SER A C 1
ATOM 3389 O O . SER A 1 448 ? 24.840 39.255 18.274 1.00 36.34 448 SER A O 1
ATOM 3391 N N . LEU A 1 449 ? 23.873 37.879 16.769 1.00 39.28 449 LEU A N 1
ATOM 3392 C CA . LEU A 1 449 ? 24.352 36.609 17.322 1.00 39.28 449 LEU A CA 1
ATOM 3393 C C . LEU A 1 449 ? 25.881 36.497 17.147 1.00 39.28 449 LEU A C 1
ATOM 3395 O O . LEU A 1 449 ? 26.418 37.012 16.164 1.00 39.28 449 LEU A O 1
ATOM 3399 N N . PRO A 1 450 ? 26.599 35.829 18.069 1.00 36.88 450 PRO A N 1
ATOM 3400 C CA . PRO A 1 450 ? 28.052 35.743 18.019 1.00 36.88 450 PRO A CA 1
ATOM 3401 C C . PRO A 1 450 ? 28.523 34.977 16.777 1.00 36.88 450 PRO A C 1
ATOM 3403 O O . PRO A 1 450 ? 28.203 33.805 16.582 1.00 36.88 450 PRO A O 1
ATOM 3406 N N . THR A 1 451 ? 29.318 35.655 15.952 1.00 34.22 451 THR A N 1
ATOM 3407 C CA . THR A 1 451 ? 30.040 35.093 14.808 1.00 34.22 451 THR A CA 1
ATOM 3408 C C . THR A 1 451 ? 30.952 33.950 15.275 1.00 34.22 451 THR A C 1
ATOM 3410 O O . THR A 1 451 ? 31.754 34.163 16.190 1.00 34.22 451 THR A O 1
ATOM 3413 N N . PRO A 1 452 ? 30.887 32.741 14.684 1.00 38.28 452 PRO A N 1
ATOM 3414 C CA . PRO A 1 452 ? 31.832 31.685 15.023 1.00 38.28 452 PRO A CA 1
ATOM 3415 C C . PRO A 1 452 ? 33.244 32.084 14.555 1.00 38.28 452 PRO A C 1
ATOM 3417 O O . PRO A 1 452 ? 33.389 32.696 13.493 1.00 38.28 452 PRO A O 1
ATOM 3420 N N . PRO A 1 453 ? 34.301 31.756 15.318 1.00 36.41 453 PRO A N 1
ATOM 3421 C CA . PRO A 1 453 ? 35.660 32.092 14.930 1.00 36.41 453 PRO A CA 1
ATOM 3422 C C . PRO A 1 453 ? 36.052 31.316 13.670 1.00 36.41 453 PRO A C 1
ATOM 3424 O O . PRO A 1 453 ? 35.982 30.087 13.622 1.00 36.41 453 PRO A O 1
ATOM 3427 N N . ALA A 1 454 ? 36.506 32.046 12.654 1.00 44.16 454 ALA A N 1
ATOM 3428 C CA . ALA A 1 454 ? 37.191 31.480 11.506 1.00 44.16 454 ALA A CA 1
ATOM 3429 C C . ALA A 1 454 ? 38.584 30.997 11.944 1.00 44.16 454 ALA A C 1
ATOM 3431 O O . ALA A 1 454 ? 39.5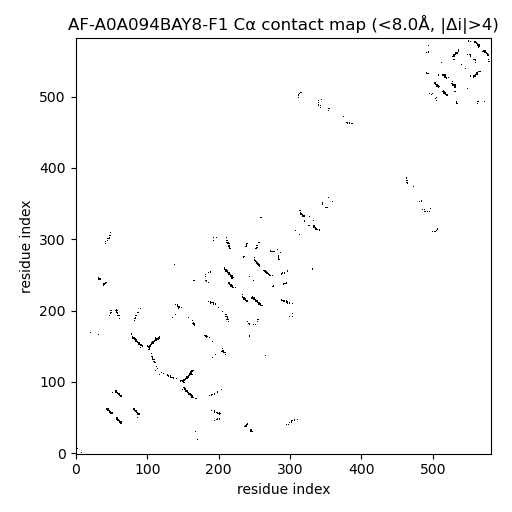55 31.750 11.924 1.00 44.16 454 ALA A O 1
ATOM 3432 N N . SER A 1 455 ? 38.685 29.733 12.356 1.00 42.31 455 SER A N 1
ATOM 3433 C CA . SER A 1 455 ? 39.955 29.012 12.435 1.00 42.31 455 SER A CA 1
ATOM 3434 C C . SER A 1 455 ? 39.881 27.755 11.569 1.00 42.31 455 SER A C 1
ATOM 3436 O O . SER A 1 455 ? 39.245 26.750 11.882 1.00 42.31 455 SER A O 1
ATOM 3438 N N . SER A 1 456 ? 40.531 27.840 10.413 1.00 49.91 456 SER A N 1
ATOM 3439 C CA . SER A 1 456 ? 40.730 26.746 9.473 1.00 49.91 456 SER A CA 1
ATOM 3440 C C . SER A 1 456 ? 41.808 25.797 9.995 1.00 49.91 456 SER A C 1
ATOM 3442 O O . SER A 1 456 ? 42.995 25.962 9.716 1.00 49.91 456 SER A O 1
ATOM 3444 N N . VAL A 1 457 ? 41.383 24.776 10.732 1.00 45.66 457 VAL A N 1
ATOM 3445 C CA . VAL A 1 457 ? 42.092 23.495 10.813 1.00 45.66 457 VAL A CA 1
ATOM 3446 C C . VAL A 1 457 ? 41.082 22.432 10.382 1.00 45.66 457 VAL A C 1
ATOM 3448 O O . VAL A 1 457 ? 39.995 22.389 10.964 1.00 45.66 457 VAL A O 1
ATOM 3451 N N . PRO A 1 458 ? 41.368 21.580 9.379 1.00 49.66 458 PRO A N 1
ATOM 3452 C CA . PRO A 1 458 ? 40.486 20.471 9.050 1.00 49.66 458 PRO A CA 1
ATOM 3453 C C . PRO A 1 458 ? 40.529 19.472 10.211 1.00 49.66 458 PRO A C 1
ATOM 3455 O O . PRO A 1 458 ? 41.390 18.600 10.287 1.00 49.66 458 PRO A O 1
ATOM 3458 N N . SER A 1 459 ? 39.624 19.636 11.175 1.00 58.84 459 SER A N 1
ATOM 3459 C CA . SER A 1 459 ? 39.423 18.662 12.244 1.00 58.84 459 SER A CA 1
ATOM 3460 C C . SER A 1 459 ? 39.056 17.334 11.596 1.00 58.84 459 SER A C 1
ATOM 3462 O O . SER A 1 459 ? 38.042 17.274 10.911 1.00 58.84 459 SER A O 1
ATOM 3464 N N . SER A 1 460 ? 39.839 16.273 11.814 1.00 65.69 460 SER A N 1
ATOM 3465 C CA . SER A 1 460 ? 39.594 14.903 11.326 1.00 65.69 460 SER A CA 1
ATOM 3466 C C . SER A 1 460 ? 38.492 14.154 12.100 1.00 65.69 460 SER A C 1
ATOM 3468 O O . SER A 1 460 ? 38.213 12.986 11.821 1.00 65.69 460 SER A O 1
ATOM 3470 N N . ALA A 1 461 ? 37.845 14.815 13.065 1.00 77.81 461 ALA A N 1
ATOM 3471 C CA . ALA A 1 461 ? 36.840 14.212 13.936 1.00 77.81 461 ALA A CA 1
ATOM 3472 C C . ALA A 1 461 ? 35.529 13.897 13.193 1.00 77.81 461 ALA A C 1
ATOM 3474 O O . ALA A 1 461 ? 35.049 14.754 12.479 1.00 77.81 461 ALA A O 1
ATOM 3475 N N . PRO A 1 462 ? 34.878 12.738 13.375 1.00 80.56 462 PRO A N 1
ATOM 3476 C CA . PRO A 1 462 ? 33.592 12.444 12.726 1.00 80.56 462 PRO A CA 1
ATOM 3477 C C . PRO A 1 462 ? 32.553 13.563 12.900 1.00 80.56 462 PRO A C 1
ATOM 3479 O O . PRO A 1 462 ? 32.527 14.220 13.941 1.00 80.56 462 PRO A O 1
ATOM 3482 N N . TYR A 1 463 ? 31.672 13.751 11.909 1.00 82.25 463 TYR A N 1
ATOM 3483 C CA . TYR A 1 463 ? 30.505 14.614 12.104 1.00 82.25 463 TYR A CA 1
ATOM 3484 C C . TYR A 1 463 ? 29.620 14.066 13.224 1.00 82.25 463 TYR A C 1
ATOM 3486 O O . TYR A 1 463 ? 29.455 12.851 13.355 1.00 82.25 463 TYR A O 1
ATOM 3494 N N . ALA A 1 464 ? 29.069 14.968 14.038 1.00 82.12 464 ALA A N 1
ATOM 3495 C CA . ALA A 1 464 ? 28.038 14.607 14.998 1.00 82.12 464 ALA A CA 1
ATOM 3496 C C . ALA A 1 464 ? 26.794 14.166 14.217 1.00 82.12 464 ALA A C 1
ATOM 3498 O O . ALA A 1 464 ? 26.317 14.895 13.350 1.00 82.12 464 ALA A O 1
ATOM 3499 N N . VAL A 1 465 ? 26.311 12.956 14.497 1.00 74.12 465 VAL A N 1
ATOM 3500 C CA . VAL A 1 465 ? 25.114 12.395 13.868 1.00 74.12 465 VAL A CA 1
ATOM 3501 C C . VAL A 1 465 ? 23.988 12.432 14.884 1.00 74.12 465 VAL A C 1
ATOM 3503 O O . VAL A 1 465 ? 24.099 11.824 15.948 1.00 74.12 465 VAL A O 1
ATOM 3506 N N . THR A 1 466 ? 22.906 13.118 14.533 1.00 70.25 466 THR A N 1
ATOM 3507 C CA . THR A 1 466 ? 21.623 12.996 15.223 1.00 70.25 466 THR A CA 1
ATOM 3508 C C . THR A 1 466 ? 20.792 11.990 14.442 1.00 70.25 466 THR A C 1
ATOM 3510 O O . THR A 1 466 ? 20.417 12.256 13.302 1.00 70.25 466 THR A O 1
ATOM 3513 N N . THR A 1 467 ? 20.559 10.810 15.010 1.00 61.72 467 THR A N 1
ATOM 3514 C CA . THR A 1 467 ? 19.711 9.797 14.377 1.00 61.72 467 THR A CA 1
ATOM 3515 C C . THR A 1 467 ? 18.251 10.224 14.470 1.00 61.72 467 THR A C 1
ATOM 3517 O O . THR A 1 467 ? 17.791 10.636 15.532 1.00 61.72 467 THR A O 1
ATOM 3520 N N . THR A 1 468 ? 17.517 10.122 13.364 1.00 58.12 468 THR A N 1
ATOM 3521 C CA . THR A 1 468 ? 16.074 10.408 13.306 1.00 58.12 468 THR A CA 1
ATOM 3522 C C . THR A 1 468 ? 15.226 9.252 13.839 1.00 58.12 468 THR A C 1
ATOM 3524 O O . THR A 1 468 ? 14.060 9.456 14.158 1.00 58.12 468 THR A O 1
ATOM 3527 N N . THR A 1 469 ? 15.810 8.057 13.981 1.00 59.44 469 THR A N 1
ATOM 3528 C CA . THR A 1 469 ? 15.167 6.857 14.533 1.00 59.44 469 THR A CA 1
ATOM 3529 C C . THR A 1 469 ? 16.087 6.144 15.528 1.00 59.44 469 THR A C 1
ATOM 3531 O O . THR A 1 469 ? 17.316 6.232 15.456 1.00 59.44 469 THR A O 1
ATOM 3534 N N . THR A 1 470 ? 15.497 5.427 16.482 1.00 59.69 470 THR A N 1
ATOM 3535 C CA . THR A 1 470 ? 16.182 4.654 17.540 1.00 59.69 470 THR A CA 1
ATOM 3536 C C . THR A 1 470 ? 16.277 3.159 17.217 1.00 59.69 470 THR A C 1
ATOM 3538 O O . THR A 1 470 ? 16.828 2.385 18.002 1.00 59.69 470 THR A O 1
ATOM 3541 N N . SER A 1 471 ? 15.811 2.738 16.034 1.00 56.09 471 SER A N 1
ATOM 3542 C CA . SER A 1 471 ? 15.684 1.329 15.628 1.00 56.09 471 SER A CA 1
ATOM 3543 C C . SER A 1 471 ? 17.003 0.547 15.646 1.00 56.09 471 SER A C 1
ATOM 3545 O O . SER A 1 471 ? 16.986 -0.669 15.768 1.00 56.09 471 SER A O 1
ATOM 3547 N N . SER A 1 472 ? 18.155 1.223 15.546 1.00 53.97 472 SER A N 1
ATOM 3548 C CA . SER A 1 472 ? 19.479 0.580 15.634 1.00 53.97 472 SER A CA 1
ATOM 3549 C C . SER A 1 472 ? 19.852 0.125 17.054 1.00 53.97 472 SER A C 1
ATOM 3551 O O . SER A 1 472 ? 20.837 -0.600 17.203 1.00 53.97 472 SER A O 1
ATOM 3553 N N . VAL A 1 473 ? 19.142 0.600 18.083 1.00 55.44 473 VAL A N 1
ATOM 3554 C CA . VAL A 1 473 ? 19.450 0.361 19.505 1.00 55.44 473 VAL A CA 1
ATOM 3555 C C . VAL A 1 473 ? 18.380 -0.479 20.181 1.00 55.44 473 VAL A C 1
ATOM 3557 O O . VAL A 1 473 ? 18.701 -1.240 21.088 1.00 55.44 473 VAL A O 1
ATOM 3560 N N . LEU A 1 474 ? 17.128 -0.356 19.740 1.00 56.12 474 LEU A N 1
ATOM 3561 C CA . LEU A 1 474 ? 16.035 -1.172 20.244 1.00 56.12 474 LEU A CA 1
ATOM 3562 C C . LEU A 1 474 ? 16.265 -2.626 19.807 1.00 56.12 474 LEU A C 1
ATOM 3564 O O . LEU A 1 474 ? 16.246 -2.907 18.604 1.00 56.12 474 LEU A O 1
ATOM 3568 N N . PRO A 1 475 ? 16.479 -3.573 20.741 1.00 52.41 475 PRO A N 1
ATOM 3569 C CA . PRO A 1 475 ? 16.338 -4.979 20.406 1.00 52.41 475 PRO A CA 1
ATOM 3570 C C . PRO A 1 475 ? 14.946 -5.143 19.798 1.00 52.41 475 PRO A C 1
ATOM 3572 O O . PRO A 1 475 ? 13.982 -4.614 20.351 1.00 52.41 475 PRO A O 1
ATOM 3575 N N . SER A 1 476 ? 14.821 -5.858 18.677 1.00 50.41 476 SER A N 1
ATOM 3576 C CA . SER A 1 476 ? 13.510 -6.339 18.232 1.00 50.41 476 SER A CA 1
ATOM 3577 C C . SER A 1 476 ? 12.994 -7.264 19.331 1.00 50.41 476 SER A C 1
ATOM 3579 O O . SER A 1 476 ? 13.349 -8.439 19.379 1.00 50.41 476 SER A O 1
ATOM 3581 N N . SER A 1 477 ? 12.285 -6.704 20.308 1.00 49.09 477 SER A N 1
ATOM 3582 C CA . SER A 1 477 ? 11.903 -7.401 21.523 1.00 49.09 477 SER A CA 1
ATOM 3583 C C . SER A 1 477 ? 10.920 -8.499 21.146 1.00 49.09 477 SER A C 1
ATOM 3585 O O . SER A 1 477 ? 9.760 -8.233 20.861 1.00 49.09 477 SER A O 1
ATOM 3587 N N . GLN A 1 478 ? 11.409 -9.739 21.145 1.00 48.41 478 GLN A N 1
ATOM 3588 C CA . GLN A 1 478 ? 10.634 -10.972 20.964 1.00 48.41 478 GLN A CA 1
ATOM 3589 C C . GLN A 1 478 ? 9.857 -11.376 22.234 1.00 48.41 478 GLN A C 1
ATOM 3591 O O . GLN A 1 478 ? 9.381 -12.502 22.347 1.00 48.41 478 GLN A O 1
ATOM 3596 N N . GLY A 1 479 ? 9.767 -10.489 23.227 1.00 45.75 479 GLY A N 1
ATOM 3597 C CA . GLY A 1 479 ? 9.035 -10.746 24.460 1.00 45.75 479 GLY A CA 1
ATOM 3598 C C . GLY A 1 479 ? 7.568 -10.381 24.303 1.00 45.75 479 GLY A C 1
ATOM 3599 O O . GLY A 1 479 ? 7.247 -9.418 23.617 1.00 45.75 479 GLY A O 1
ATOM 3600 N N . HIS A 1 480 ? 6.699 -11.133 24.972 1.00 46.12 480 HIS A N 1
ATOM 3601 C CA . HIS A 1 480 ? 5.310 -10.777 25.243 1.00 46.12 480 HIS A CA 1
ATOM 3602 C C . HIS A 1 480 ? 5.286 -9.390 25.908 1.00 46.12 480 HIS A C 1
ATOM 3604 O O . HIS A 1 480 ? 5.396 -9.282 27.128 1.00 46.12 480 HIS A O 1
ATOM 3610 N N . ILE A 1 481 ? 5.237 -8.322 25.106 1.00 55.16 481 ILE A N 1
ATOM 3611 C CA . ILE A 1 481 ? 5.062 -6.959 25.605 1.00 55.16 481 ILE A CA 1
ATOM 3612 C C . ILE A 1 481 ? 3.752 -7.007 26.381 1.00 55.16 481 ILE A C 1
ATOM 3614 O O . ILE A 1 481 ? 2.744 -7.499 25.871 1.00 55.16 481 ILE A O 1
ATOM 3618 N N . GLN A 1 482 ? 3.781 -6.600 27.646 1.00 58.91 482 GLN A N 1
ATOM 3619 C CA . GLN A 1 482 ? 2.556 -6.419 28.403 1.00 58.91 482 GLN A CA 1
ATOM 3620 C C . GLN A 1 482 ? 1.841 -5.244 27.736 1.00 58.91 482 GLN A C 1
ATOM 3622 O O . GLN A 1 482 ? 2.203 -4.089 27.948 1.00 58.91 482 GLN A O 1
ATOM 3627 N N . GLN A 1 483 ? 0.946 -5.561 26.802 1.00 67.69 483 GLN A N 1
ATOM 3628 C CA . GLN A 1 483 ? 0.292 -4.553 25.986 1.00 67.69 483 GLN A CA 1
ATOM 3629 C C . GLN A 1 483 ? -0.578 -3.703 26.912 1.00 67.69 483 GLN A C 1
ATOM 3631 O O . GLN A 1 483 ? -1.359 -4.267 27.685 1.00 67.69 483 GLN A O 1
ATOM 3636 N N . PRO A 1 484 ? -0.436 -2.370 26.889 1.00 77.06 484 PRO A N 1
ATOM 3637 C CA . PRO A 1 484 ? -1.347 -1.523 27.635 1.00 77.06 484 PRO A CA 1
ATOM 3638 C C . PRO A 1 484 ? -2.757 -1.706 27.057 1.00 77.06 484 PRO A C 1
ATOM 3640 O O . PRO A 1 484 ? -2.935 -1.622 25.843 1.00 77.06 484 PRO A O 1
ATOM 3643 N N . ASP A 1 485 ? -3.748 -1.968 27.915 1.00 81.25 485 ASP A N 1
ATOM 3644 C CA . ASP A 1 485 ? -5.153 -1.943 27.502 1.00 81.25 485 ASP A CA 1
ATOM 3645 C C . ASP A 1 485 ? -5.588 -0.474 27.393 1.00 81.25 485 ASP A C 1
ATOM 3647 O O . ASP A 1 485 ? -5.560 0.240 28.404 1.00 81.25 485 ASP A O 1
ATOM 3651 N N . PRO A 1 486 ? -5.922 0.027 26.191 1.00 85.44 486 PRO A N 1
ATOM 3652 C CA . PRO A 1 486 ? -6.340 1.407 26.031 1.00 85.44 486 PRO A CA 1
ATOM 3653 C C . PRO A 1 486 ? -7.650 1.645 26.784 1.00 85.44 486 PRO A C 1
ATOM 3655 O O . PRO A 1 486 ? -8.613 0.876 26.694 1.00 85.44 486 PRO A O 1
ATOM 3658 N N . VAL A 1 487 ? -7.692 2.752 27.525 1.00 89.56 487 VAL A N 1
ATOM 3659 C CA . VAL A 1 487 ? -8.919 3.225 28.166 1.00 89.56 487 VAL A CA 1
ATOM 3660 C C . VAL A 1 487 ? -9.844 3.740 27.071 1.00 89.56 487 VAL A C 1
ATOM 3662 O O . VAL A 1 487 ? -9.488 4.666 26.344 1.00 89.56 487 VAL A O 1
ATOM 3665 N N . VAL A 1 488 ? -11.018 3.125 26.954 1.00 91.31 488 VAL A N 1
ATOM 3666 C CA . VAL A 1 488 ? -12.037 3.476 25.959 1.00 91.31 488 VAL A CA 1
ATOM 3667 C C . VAL A 1 488 ? -13.265 4.091 26.632 1.00 91.31 488 VAL A C 1
ATOM 3669 O O . VAL A 1 488 ? -13.538 3.763 27.790 1.00 91.31 488 VAL A O 1
ATOM 3672 N N . PRO A 1 489 ? -14.007 4.976 25.944 1.00 91.00 489 PRO A N 1
ATOM 3673 C CA . PRO A 1 489 ? -15.259 5.529 26.458 1.00 91.00 489 PRO A CA 1
ATOM 3674 C C . PRO A 1 489 ? -16.377 4.476 26.572 1.00 91.00 489 PRO A C 1
ATOM 3676 O O . PRO A 1 489 ? -16.299 3.407 25.968 1.00 91.00 489 PRO A O 1
ATOM 3679 N N . ALA A 1 490 ? -17.461 4.812 27.282 1.00 86.44 490 ALA A N 1
ATOM 3680 C CA . ALA A 1 490 ? -18.670 3.979 27.381 1.00 86.44 490 ALA A CA 1
ATOM 3681 C C . ALA A 1 490 ? -19.293 3.654 26.007 1.00 86.44 490 ALA A C 1
ATOM 3683 O O . ALA A 1 490 ? -19.836 2.572 25.782 1.00 86.44 490 ALA A O 1
ATOM 3684 N N . SER A 1 491 ? -19.127 4.554 25.035 1.00 91.81 491 SER A N 1
ATOM 3685 C CA . SER A 1 491 ? -19.590 4.393 23.656 1.00 91.81 491 SER A CA 1
ATOM 3686 C C . SER A 1 491 ? -18.858 3.301 22.857 1.00 91.81 491 SER A C 1
ATOM 3688 O O . SER A 1 491 ? -19.293 2.951 21.755 1.00 91.81 491 SER A O 1
ATOM 3690 N N . TYR A 1 492 ? -17.817 2.679 23.423 1.00 93.62 492 TYR A N 1
ATOM 3691 C CA . TYR A 1 492 ? -17.045 1.610 22.788 1.00 93.62 492 TYR A CA 1
ATOM 3692 C C . TYR A 1 492 ? -17.878 0.392 22.374 1.00 93.62 492 TYR A C 1
ATOM 3694 O O . TYR A 1 492 ? -17.644 -0.182 21.307 1.00 93.62 492 TYR A O 1
ATOM 3702 N N . ALA A 1 493 ? -18.870 -0.003 23.176 1.00 92.94 493 ALA A N 1
ATOM 3703 C CA . ALA A 1 493 ? -19.730 -1.129 22.820 1.00 92.94 493 ALA A CA 1
ATOM 3704 C C . ALA A 1 493 ? -20.496 -0.835 21.519 1.00 92.94 493 ALA A C 1
ATOM 3706 O O . ALA A 1 493 ? -20.516 -1.659 20.598 1.00 92.94 493 ALA A O 1
ATOM 3707 N N . LEU A 1 494 ? -21.061 0.374 21.401 1.00 94.69 494 LEU A N 1
ATOM 3708 C CA . LEU A 1 494 ? -21.744 0.834 20.190 1.00 94.69 494 LEU A CA 1
ATOM 3709 C C . LEU A 1 494 ? -20.788 0.903 18.994 1.00 94.69 494 LEU A C 1
ATOM 3711 O O . LEU A 1 494 ? -21.162 0.476 17.901 1.00 94.69 494 LEU A O 1
ATOM 3715 N N . PHE A 1 495 ? -19.555 1.370 19.203 1.00 95.12 495 PHE A N 1
ATOM 3716 C CA . PHE A 1 495 ? -18.511 1.352 18.178 1.00 95.12 495 PHE A CA 1
ATOM 3717 C C . PHE A 1 495 ? -18.265 -0.070 17.652 1.00 95.12 495 PHE A C 1
ATOM 3719 O O . PHE A 1 495 ? -18.329 -0.303 16.446 1.00 95.12 495 PHE A O 1
ATOM 3726 N N . CYS A 1 496 ? -18.059 -1.048 18.540 1.00 94.25 496 CYS A N 1
ATOM 3727 C CA . CYS A 1 496 ? -17.834 -2.445 18.154 1.00 94.25 496 CYS A CA 1
ATOM 3728 C C . CYS A 1 496 ? -19.028 -3.043 17.404 1.00 94.25 496 CYS A C 1
ATOM 3730 O O . CYS A 1 496 ? -18.845 -3.743 16.408 1.00 94.25 496 CYS A O 1
ATOM 3732 N N . HIS A 1 497 ? -20.249 -2.741 17.852 1.00 94.31 497 HIS A N 1
ATOM 3733 C CA . HIS A 1 497 ? -21.475 -3.186 17.195 1.00 94.31 497 HIS A CA 1
ATOM 3734 C C . HIS A 1 497 ? -21.589 -2.649 15.763 1.00 94.31 497 HIS A C 1
ATOM 3736 O O . HIS A 1 497 ? -21.869 -3.411 14.841 1.00 94.31 497 HIS A O 1
ATOM 3742 N N . LEU A 1 498 ? -21.343 -1.352 15.562 1.00 95.25 498 LEU A N 1
ATOM 3743 C CA . LEU A 1 498 ? -21.380 -0.731 14.237 1.00 95.25 498 LEU A CA 1
ATOM 3744 C C . LEU A 1 498 ? -20.241 -1.232 13.340 1.00 95.25 498 LEU A C 1
ATOM 3746 O O . LEU A 1 498 ? -20.472 -1.495 12.162 1.00 95.25 498 LEU A O 1
ATOM 3750 N N . HIS A 1 499 ? -19.043 -1.435 13.897 1.00 94.69 499 HIS A N 1
ATOM 3751 C CA . HIS A 1 499 ? -17.904 -2.014 13.174 1.00 94.69 499 HIS A CA 1
ATOM 3752 C C . HIS A 1 499 ? -18.207 -3.425 12.663 1.00 94.69 499 HIS A C 1
ATOM 3754 O O . HIS A 1 499 ? -17.917 -3.743 11.514 1.00 94.69 499 HIS A O 1
ATOM 3760 N N . ALA A 1 500 ? -18.841 -4.260 13.493 1.00 93.88 500 ALA A N 1
ATOM 3761 C CA . ALA A 1 500 ? -19.245 -5.619 13.129 1.00 93.88 500 ALA A CA 1
ATOM 3762 C C . ALA A 1 500 ? -20.329 -5.668 12.034 1.00 93.88 500 ALA A C 1
ATOM 3764 O O . ALA A 1 500 ? -20.534 -6.715 11.425 1.00 93.88 500 ALA A O 1
ATOM 3765 N N . LEU A 1 501 ? -21.016 -4.549 11.790 1.00 93.88 501 LEU A N 1
ATOM 3766 C CA . LEU A 1 501 ? -21.972 -4.358 10.696 1.00 93.88 501 LEU A CA 1
ATOM 3767 C C . LEU A 1 501 ? -21.332 -3.694 9.460 1.00 93.88 501 LEU A C 1
ATOM 3769 O O . LEU A 1 501 ? -22.056 -3.191 8.602 1.00 93.88 501 LEU A O 1
ATOM 3773 N N . ASP A 1 502 ? -19.999 -3.675 9.380 1.00 93.81 502 ASP A N 1
ATOM 3774 C CA . ASP A 1 502 ? -19.197 -3.106 8.288 1.00 93.81 502 ASP A CA 1
ATOM 3775 C C . ASP A 1 502 ? -19.351 -1.582 8.097 1.00 93.81 502 ASP A C 1
ATOM 3777 O O . ASP A 1 502 ? -19.062 -1.041 7.027 1.00 93.81 502 ASP A O 1
ATOM 3781 N N . TYR A 1 503 ? -19.778 -0.854 9.137 1.00 95.38 503 TYR A N 1
ATOM 3782 C CA . TYR A 1 503 ? -19.773 0.608 9.105 1.00 95.38 503 TYR A CA 1
ATOM 3783 C C . TYR A 1 503 ? -18.382 1.180 9.382 1.00 95.38 503 TYR A C 1
ATOM 3785 O O . TYR A 1 503 ? -17.633 0.702 10.234 1.00 95.38 503 TYR A O 1
ATOM 3793 N N . PHE A 1 504 ? -18.090 2.295 8.717 1.00 95.62 504 PHE A N 1
ATOM 3794 C CA . PHE A 1 504 ? -16.908 3.112 8.959 1.00 95.62 504 PHE A CA 1
ATOM 3795 C C . PHE A 1 504 ? -17.267 4.255 9.900 1.00 95.62 504 PHE A C 1
ATOM 3797 O O . PHE A 1 504 ? -18.361 4.822 9.820 1.00 95.62 504 PHE A O 1
ATOM 3804 N N . MET A 1 505 ? -16.347 4.618 10.787 1.00 95.06 505 MET A N 1
ATOM 3805 C CA . MET A 1 505 ? -16.585 5.637 11.805 1.00 95.06 505 MET A CA 1
ATOM 3806 C C . MET A 1 505 ? -15.449 6.654 11.824 1.00 95.06 505 MET A C 1
ATOM 3808 O O . MET A 1 505 ? -14.279 6.293 11.741 1.00 95.06 505 MET A O 1
ATOM 3812 N N . THR A 1 506 ? -15.803 7.934 11.942 1.00 94.38 506 THR A N 1
ATOM 3813 C CA . THR A 1 506 ? -14.853 9.024 12.219 1.00 94.38 506 THR A CA 1
ATOM 3814 C C . THR A 1 506 ? -15.320 9.834 13.429 1.00 94.38 506 THR A C 1
ATOM 3816 O O . THR A 1 506 ? -16.525 9.837 13.708 1.00 94.38 506 THR A O 1
ATOM 3819 N N . PRO A 1 507 ? -14.433 10.567 14.130 1.00 94.06 507 PRO A N 1
ATOM 3820 C CA . PRO A 1 507 ? -14.825 11.345 15.305 1.00 94.06 507 PRO A CA 1
ATOM 3821 C C . PRO A 1 507 ? -15.976 12.319 15.014 1.00 94.06 507 PRO A C 1
ATOM 3823 O O . PRO A 1 507 ? -15.950 13.077 14.040 1.00 94.06 507 PRO A O 1
ATOM 3826 N N . GLY A 1 508 ? -17.001 12.297 15.862 1.00 92.50 508 GLY A N 1
ATOM 3827 C CA . GLY A 1 508 ? -18.261 13.012 15.671 1.00 92.50 508 GLY A CA 1
ATOM 3828 C C . GLY A 1 508 ? -18.316 14.422 16.262 1.00 92.50 508 GLY A C 1
ATOM 3829 O O . GLY A 1 508 ? -19.329 15.100 16.091 1.00 92.50 508 GLY A O 1
ATOM 3830 N N . LEU A 1 509 ? -17.240 14.899 16.906 1.00 90.38 509 LEU A N 1
ATOM 3831 C CA . LEU A 1 509 ? -17.230 16.133 17.711 1.00 90.38 509 LEU A CA 1
ATOM 3832 C C . LEU A 1 509 ? -17.784 17.364 16.970 1.00 90.38 509 LEU A C 1
ATOM 3834 O O . LEU A 1 509 ? -18.516 18.165 17.547 1.00 90.38 509 LEU A O 1
ATOM 3838 N N . ARG A 1 510 ? -17.496 17.504 15.667 1.00 87.38 510 ARG A N 1
ATOM 3839 C CA . ARG A 1 510 ? -18.007 18.615 14.832 1.00 87.38 510 ARG A CA 1
ATOM 3840 C C . ARG A 1 510 ? -19.532 18.626 14.677 1.00 87.38 510 ARG A C 1
ATOM 3842 O O . ARG A 1 510 ? -20.094 19.656 14.321 1.00 87.38 510 ARG A O 1
ATOM 3849 N N . PHE A 1 511 ? -20.176 17.490 14.913 1.00 89.94 511 PHE A N 1
ATOM 3850 C CA . PHE A 1 511 ? -21.616 17.280 14.821 1.00 89.94 511 PHE A CA 1
ATOM 3851 C C . PHE A 1 511 ? -22.237 16.945 16.185 1.00 89.94 511 PHE A C 1
ATOM 3853 O O . PHE A 1 511 ? -23.345 16.427 16.216 1.00 89.94 511 PHE A O 1
ATOM 3860 N N . GLY A 1 512 ? -21.542 17.217 17.298 1.00 90.38 512 GLY A N 1
ATOM 3861 C CA . GLY A 1 512 ? -22.084 17.017 18.648 1.00 90.38 512 GLY A CA 1
ATOM 3862 C C . GLY A 1 512 ? -22.447 15.564 18.968 1.00 90.38 512 GLY A C 1
ATOM 3863 O O . GLY A 1 512 ? -23.443 15.327 19.641 1.00 90.38 512 GLY A O 1
ATOM 3864 N N . CYS A 1 513 ? -21.684 14.606 18.445 1.00 94.06 513 CYS A N 1
ATOM 3865 C CA . CYS A 1 513 ? -21.866 13.174 18.686 1.00 94.06 513 CYS A CA 1
ATOM 3866 C C . CYS A 1 513 ? -20.506 12.493 18.887 1.00 94.06 513 CYS A C 1
ATOM 3868 O O . CYS A 1 513 ? -19.471 13.108 18.607 1.00 94.06 513 CYS A O 1
ATOM 3870 N N . ASP A 1 514 ? -20.497 11.236 19.326 1.00 95.00 514 ASP A N 1
ATOM 3871 C CA . ASP A 1 514 ? -19.254 10.477 19.499 1.00 95.00 514 ASP A CA 1
ATOM 3872 C C . ASP A 1 514 ? -18.674 10.093 18.139 1.00 95.00 514 ASP A C 1
ATOM 3874 O O . ASP A 1 514 ? -17.500 10.350 17.851 1.00 95.00 514 ASP A O 1
ATOM 3878 N N . TYR A 1 515 ? -19.526 9.567 17.250 1.00 96.25 515 TYR A N 1
ATOM 3879 C CA . TYR A 1 515 ? -19.110 9.061 15.946 1.00 96.25 515 TYR A CA 1
ATOM 3880 C C . TYR A 1 515 ? -20.006 9.551 14.813 1.00 96.25 515 TYR A C 1
ATOM 3882 O O . TYR A 1 515 ? -21.233 9.562 14.884 1.00 96.25 515 TYR A O 1
ATOM 3890 N N . THR A 1 516 ? -19.374 9.885 13.695 1.00 95.94 516 THR A N 1
ATOM 3891 C CA . THR A 1 516 ? -20.049 9.987 12.398 1.00 95.94 516 THR A CA 1
ATOM 3892 C C . THR A 1 516 ? -19.917 8.653 11.686 1.00 95.94 516 THR A C 1
ATOM 3894 O O . THR A 1 516 ? -18.805 8.163 11.510 1.00 95.94 516 THR A O 1
ATOM 3897 N N . VAL A 1 517 ? -21.048 8.067 11.296 1.00 96.75 517 VAL A N 1
ATOM 3898 C CA . VAL A 1 517 ? -21.113 6.682 10.814 1.00 96.75 517 VAL A CA 1
ATOM 3899 C C . VAL A 1 517 ? -21.416 6.658 9.322 1.00 96.75 517 VAL A C 1
ATOM 3901 O O . VAL A 1 517 ? -22.381 7.281 8.866 1.00 96.75 517 VAL A O 1
ATOM 3904 N N . TYR A 1 518 ? -20.610 5.925 8.563 1.00 96.25 518 TYR A N 1
ATOM 3905 C CA . TYR A 1 518 ? -20.645 5.851 7.108 1.00 96.25 518 TYR A CA 1
ATOM 3906 C C . TYR A 1 518 ? -20.896 4.410 6.660 1.00 96.25 518 TYR A C 1
ATOM 3908 O O . TYR A 1 518 ? -20.298 3.493 7.221 1.00 96.25 518 TYR A O 1
ATOM 3916 N N . PRO A 1 519 ? -21.725 4.188 5.625 1.00 94.69 519 PRO A N 1
ATOM 3917 C CA . PRO A 1 519 ? -21.990 2.850 5.081 1.00 94.69 519 PRO A CA 1
ATOM 3918 C C . PRO A 1 519 ? -20.790 2.234 4.332 1.00 94.69 519 PRO A C 1
ATOM 3920 O O . PRO A 1 519 ? -20.901 1.144 3.785 1.00 94.69 519 PRO A O 1
ATOM 3923 N N . GLY A 1 520 ? -19.681 2.963 4.228 1.00 91.94 520 GLY A N 1
ATOM 3924 C CA . GLY A 1 520 ? -18.456 2.586 3.536 1.00 91.94 520 GLY A CA 1
ATOM 3925 C C . GLY A 1 520 ? -17.389 3.659 3.760 1.00 91.94 520 GLY A C 1
ATOM 3926 O O . GLY A 1 520 ? -17.617 4.593 4.529 1.00 91.94 520 GLY A O 1
ATOM 3927 N N . ASP A 1 521 ? -16.260 3.557 3.055 1.00 87.88 521 ASP A N 1
ATOM 3928 C CA . ASP A 1 521 ? -15.140 4.506 3.146 1.00 87.88 521 ASP A CA 1
ATOM 3929 C C . ASP A 1 521 ? -15.618 5.983 3.109 1.00 87.88 521 ASP A C 1
ATOM 3931 O O . ASP A 1 521 ? -16.272 6.388 2.135 1.00 87.88 521 ASP A O 1
ATOM 3935 N N . PRO A 1 522 ? -15.288 6.810 4.125 1.00 89.88 522 PRO A N 1
ATOM 3936 C CA . PRO A 1 522 ? -15.642 8.232 4.178 1.00 89.88 522 PRO A CA 1
ATOM 3937 C C . PRO A 1 522 ? -15.170 9.071 2.980 1.00 89.88 522 PRO A C 1
ATOM 3939 O O . PRO A 1 522 ? -15.722 10.141 2.725 1.00 89.88 522 PRO A O 1
ATOM 3942 N N . LEU A 1 523 ? -14.167 8.614 2.224 1.00 84.69 523 LEU A N 1
ATOM 3943 C CA . LEU A 1 523 ? -13.734 9.261 0.982 1.00 84.69 523 LEU A CA 1
ATOM 3944 C C . LEU A 1 523 ? -14.716 9.043 -0.178 1.00 84.69 523 LEU A C 1
ATOM 3946 O O . LEU A 1 523 ? -14.701 9.804 -1.146 1.00 84.69 523 LEU A O 1
ATOM 3950 N N . ARG A 1 524 ? -15.561 8.009 -0.100 1.00 86.25 524 ARG A N 1
ATOM 3951 C CA . ARG A 1 524 ? -16.523 7.621 -1.145 1.00 86.25 524 ARG A CA 1
ATOM 3952 C C . ARG A 1 524 ? -17.975 7.855 -0.735 1.00 86.25 524 ARG A C 1
ATOM 3954 O O . ARG A 1 524 ? -18.814 8.089 -1.603 1.00 86.25 524 ARG A O 1
ATOM 3961 N N . PHE A 1 525 ? -18.276 7.794 0.559 1.00 90.75 525 PHE A N 1
ATOM 3962 C CA . PHE A 1 525 ? -19.634 7.869 1.091 1.00 90.75 525 PHE A CA 1
ATOM 3963 C C . PHE A 1 525 ? -19.824 9.067 2.019 1.00 90.75 525 PHE A C 1
ATOM 3965 O O . PHE A 1 525 ? -18.919 9.489 2.732 1.00 90.75 525 PHE A O 1
ATOM 3972 N N . HIS A 1 526 ? -21.047 9.595 2.055 1.00 92.88 526 HIS A N 1
ATOM 3973 C CA . HIS A 1 526 ? -21.462 10.516 3.108 1.00 92.88 526 HIS A CA 1
ATOM 3974 C C . HIS A 1 526 ? -21.953 9.732 4.329 1.00 92.88 526 HIS A C 1
ATOM 3976 O O . HIS A 1 526 ? -22.529 8.654 4.196 1.00 92.88 526 HIS A O 1
ATOM 3982 N N . SER A 1 527 ? -21.751 10.284 5.526 1.00 94.62 527 SER A N 1
ATOM 3983 C CA . SER A 1 527 ? -22.231 9.660 6.761 1.00 94.62 527 SER A CA 1
ATOM 3984 C C . SER A 1 527 ? -23.759 9.599 6.779 1.00 94.62 527 SER A C 1
ATOM 3986 O O . SER A 1 527 ? -24.404 10.607 6.477 1.00 94.62 527 SER A O 1
ATOM 3988 N N . HIS A 1 528 ? -24.319 8.478 7.216 1.00 94.94 528 HIS A N 1
ATOM 3989 C CA . HIS A 1 528 ? -25.758 8.297 7.396 1.00 94.94 528 HIS A CA 1
ATOM 3990 C C . HIS A 1 528 ? -26.218 8.624 8.816 1.00 94.94 528 HIS A C 1
ATOM 3992 O O . HIS A 1 528 ? -27.315 9.158 8.982 1.00 94.94 528 HIS A O 1
ATOM 3998 N N . PHE A 1 529 ? -25.384 8.349 9.824 1.00 96.62 529 PHE A N 1
ATOM 3999 C CA . PHE A 1 529 ? -25.767 8.505 11.227 1.00 96.62 529 PHE A CA 1
ATOM 4000 C C . PHE A 1 529 ? -24.807 9.402 12.010 1.00 96.62 529 PHE A C 1
ATOM 4002 O O . PHE A 1 529 ? -23.609 9.476 11.719 1.00 96.62 529 PHE A O 1
ATOM 4009 N N . LEU A 1 530 ? -25.365 10.079 13.011 1.00 96.88 530 LEU A N 1
ATOM 4010 C CA . LEU A 1 530 ? -24.655 10.713 14.118 1.00 96.88 530 LEU A CA 1
ATOM 4011 C C . LEU A 1 530 ? -24.873 9.830 15.347 1.00 96.88 530 LEU A C 1
ATOM 4013 O O . LEU A 1 530 ? -25.995 9.781 15.843 1.00 96.88 530 LEU A O 1
ATOM 4017 N N . ALA A 1 531 ? -23.853 9.094 15.778 1.00 96.81 531 ALA A N 1
ATOM 4018 C CA . ALA A 1 531 ? -23.965 8.089 16.828 1.00 96.81 531 ALA A CA 1
ATOM 4019 C C . ALA A 1 531 ? -23.458 8.605 18.177 1.00 96.81 531 ALA A C 1
ATOM 4021 O O . ALA A 1 531 ? -22.376 9.191 18.249 1.00 96.81 531 ALA A O 1
ATOM 4022 N N . VAL A 1 532 ? -24.237 8.354 19.226 1.00 95.94 532 VAL A N 1
ATOM 4023 C CA . VAL A 1 532 ? -23.896 8.630 20.625 1.00 95.94 532 VAL A CA 1
ATOM 4024 C C . VAL A 1 532 ? -24.091 7.352 21.434 1.00 95.94 532 VAL A C 1
ATOM 4026 O O . VAL A 1 532 ? -25.145 6.714 21.357 1.00 95.94 532 VAL A O 1
ATOM 4029 N N . GLY A 1 533 ? -23.058 6.946 22.161 1.00 94.25 533 GLY A N 1
ATOM 4030 C CA . GLY A 1 533 ? -23.120 5.798 23.051 1.00 94.25 533 GLY A CA 1
ATOM 4031 C C . GLY A 1 533 ? -23.486 6.214 24.470 1.00 94.25 533 GLY A C 1
ATOM 4032 O O . GLY A 1 533 ? -22.996 7.226 24.958 1.00 94.25 533 GLY A O 1
ATOM 4033 N N . HIS A 1 534 ? -24.321 5.414 25.120 1.00 92.38 534 HIS A N 1
ATOM 4034 C CA . HIS A 1 534 ? -24.728 5.608 26.510 1.00 92.38 534 HIS A CA 1
ATOM 4035 C C . HIS A 1 534 ? -24.581 4.307 27.298 1.00 92.38 534 HIS A C 1
ATOM 4037 O O . HIS A 1 534 ? -24.710 3.213 26.731 1.00 92.38 534 HIS A O 1
ATOM 4043 N N . ASP A 1 535 ? -24.370 4.420 28.608 1.00 91.12 535 ASP A N 1
ATOM 4044 C CA . ASP A 1 535 ? -24.507 3.276 29.507 1.00 91.12 535 ASP A CA 1
ATOM 4045 C C . ASP A 1 535 ? -25.979 2.836 29.576 1.00 91.12 535 ASP A C 1
ATOM 4047 O O . ASP A 1 535 ? -26.906 3.623 29.382 1.00 91.12 535 ASP A O 1
ATOM 4051 N N . TRP A 1 536 ? -26.221 1.556 29.865 1.00 90.38 536 TRP A N 1
ATOM 4052 C CA . TRP A 1 536 ? -27.576 0.993 29.805 1.00 90.38 536 TRP A CA 1
ATOM 4053 C C . TRP A 1 536 ? -28.596 1.690 30.713 1.00 90.38 536 TRP A C 1
ATOM 4055 O O . TRP A 1 536 ? -29.744 1.893 30.324 1.00 90.38 536 TRP A O 1
ATOM 4065 N N . GLU A 1 537 ? -28.170 2.025 31.930 1.00 90.25 537 GLU A N 1
ATOM 4066 C CA . GLU A 1 537 ? -28.997 2.673 32.955 1.00 90.25 537 GLU A CA 1
ATOM 4067 C C . GLU A 1 537 ? -28.762 4.196 32.997 1.00 90.25 537 GLU A C 1
ATOM 4069 O O . GLU A 1 537 ? -29.156 4.864 33.953 1.00 90.25 537 GLU A O 1
ATOM 4074 N N . GLU A 1 538 ? -28.085 4.759 31.991 1.00 91.75 538 GLU A N 1
ATOM 4075 C CA . GLU A 1 538 ? -27.826 6.194 31.917 1.00 91.75 538 GLU A CA 1
ATOM 4076 C C . GLU A 1 538 ? -29.123 6.965 31.651 1.00 91.75 538 GLU A C 1
ATOM 4078 O O . GLU A 1 538 ? -29.835 6.733 30.670 1.00 91.75 538 GLU A O 1
ATOM 4083 N N . GLU A 1 539 ? -29.435 7.925 32.520 1.00 93.38 539 GLU A N 1
ATOM 4084 C CA . GLU A 1 539 ? -30.551 8.836 32.289 1.00 93.38 539 GLU A CA 1
ATOM 4085 C C . GLU A 1 539 ? -30.183 9.846 31.194 1.00 93.38 539 GLU A C 1
ATOM 4087 O O . GLU A 1 539 ? -29.378 10.748 31.415 1.00 93.38 539 GLU A O 1
ATOM 4092 N N . ILE A 1 540 ? -30.813 9.730 30.021 1.00 93.25 540 ILE A N 1
ATOM 4093 C CA . ILE A 1 540 ? -30.592 10.658 28.905 1.00 93.25 540 ILE A CA 1
ATOM 4094 C C . ILE A 1 540 ? -31.510 11.882 29.060 1.00 93.25 540 ILE A C 1
ATOM 4096 O O . ILE A 1 540 ? -32.741 11.740 29.000 1.00 93.25 540 ILE A O 1
ATOM 4100 N N . PRO A 1 541 ? -30.970 13.108 29.204 1.00 94.19 541 PRO A N 1
ATOM 4101 C CA . PRO A 1 541 ? -31.785 14.311 29.259 1.00 94.19 541 PRO A CA 1
ATOM 4102 C C . PRO A 1 541 ? -32.608 14.484 27.978 1.00 94.19 541 PRO A C 1
ATOM 4104 O O . PRO A 1 541 ? -32.095 14.440 26.861 1.00 94.19 541 PRO A O 1
ATOM 4107 N N . LEU A 1 542 ? -33.907 14.764 28.120 1.00 92.25 542 LEU A N 1
ATOM 4108 C CA . LEU A 1 542 ? -34.799 14.919 26.963 1.00 92.25 542 LEU A CA 1
ATOM 4109 C C . LEU A 1 542 ? -34.345 16.042 26.013 1.00 92.25 542 LEU A C 1
ATOM 4111 O O . LEU A 1 542 ? -34.572 15.966 24.807 1.00 92.25 542 LEU A O 1
ATOM 4115 N N . ILE A 1 543 ? -33.692 17.078 26.550 1.00 92.81 543 ILE A N 1
ATOM 4116 C CA . ILE A 1 543 ? -33.137 18.171 25.747 1.00 92.81 543 ILE A CA 1
ATOM 4117 C C . ILE A 1 543 ? -32.034 17.690 24.798 1.00 92.81 543 ILE A C 1
ATOM 4119 O O . ILE A 1 543 ? -31.956 18.202 23.682 1.00 92.81 543 ILE A O 1
ATOM 4123 N N . ASP A 1 544 ? -31.260 16.675 25.183 1.00 91.62 544 ASP A N 1
ATOM 4124 C CA . ASP A 1 544 ? -30.189 16.110 24.361 1.00 91.62 544 ASP A CA 1
ATOM 4125 C C . ASP A 1 544 ? -30.770 15.231 23.251 1.00 91.62 544 ASP A C 1
ATOM 4127 O O . ASP A 1 544 ? -30.346 15.334 22.102 1.00 91.62 544 ASP A O 1
ATOM 4131 N N . LEU A 1 545 ? -31.838 14.474 23.536 1.00 92.12 545 LEU A N 1
ATOM 4132 C CA . LEU A 1 545 ? -32.591 13.734 22.512 1.00 92.12 545 LEU A CA 1
ATOM 4133 C C . LEU A 1 545 ? -33.215 14.674 21.471 1.00 92.12 545 LEU A C 1
ATOM 4135 O O . LEU A 1 545 ? -33.116 14.438 20.265 1.00 92.12 545 LEU A O 1
ATOM 4139 N N . VAL A 1 546 ? -33.845 15.763 21.926 1.00 92.44 546 VAL A N 1
ATOM 4140 C CA . VAL A 1 546 ? -34.423 16.782 21.036 1.00 92.44 546 VAL A CA 1
ATOM 4141 C C . VAL A 1 546 ? -33.321 17.501 20.257 1.00 92.44 546 VAL A C 1
ATOM 4143 O O . VAL A 1 546 ? -33.460 17.711 19.052 1.00 92.44 546 VAL A O 1
ATOM 4146 N N . GLY A 1 547 ? -32.227 17.875 20.922 1.00 92.19 547 GLY A N 1
ATOM 4147 C CA . GLY A 1 547 ? -31.074 18.536 20.317 1.00 92.19 547 GLY A CA 1
ATOM 4148 C C . GLY A 1 547 ? -30.432 17.680 19.228 1.00 92.19 547 GLY A C 1
ATOM 4149 O O . GLY A 1 547 ? -30.306 18.139 18.092 1.00 92.19 547 GLY A O 1
ATOM 4150 N N . GLY A 1 548 ? -30.118 16.425 19.546 1.00 92.81 548 GLY A N 1
ATOM 4151 C CA . GLY A 1 548 ? -29.546 15.447 18.626 1.00 92.81 548 GLY A CA 1
ATOM 4152 C C . GLY A 1 548 ? -30.464 15.141 17.445 1.00 92.81 548 GLY A C 1
ATOM 4153 O O . GLY A 1 548 ? -30.034 15.232 16.295 1.00 92.81 548 GLY A O 1
ATOM 4154 N N . GLY A 1 549 ? -31.755 14.892 17.694 1.00 93.69 549 GLY A N 1
ATOM 4155 C CA . GLY A 1 549 ? -32.741 14.650 16.636 1.00 93.69 549 GLY A CA 1
ATOM 4156 C C . GLY A 1 549 ? -32.908 15.841 15.683 1.00 93.69 549 GLY A C 1
ATOM 4157 O O . GLY A 1 549 ? -32.925 15.664 14.459 1.00 93.69 549 GLY A O 1
ATOM 4158 N N . ARG A 1 550 ? -32.981 17.073 16.214 1.00 93.00 550 ARG A N 1
ATOM 4159 C CA . ARG A 1 550 ? -33.048 18.304 15.401 1.00 93.00 550 ARG A CA 1
ATOM 4160 C C . ARG A 1 550 ? -31.768 18.525 14.603 1.00 93.00 550 ARG A C 1
ATOM 4162 O O . ARG A 1 550 ? -31.850 18.888 13.431 1.00 93.00 550 ARG A O 1
ATOM 4169 N N . LEU A 1 551 ? -30.607 18.304 15.219 1.00 92.31 551 LEU A N 1
ATOM 4170 C CA . LEU A 1 551 ? -29.310 18.445 14.567 1.0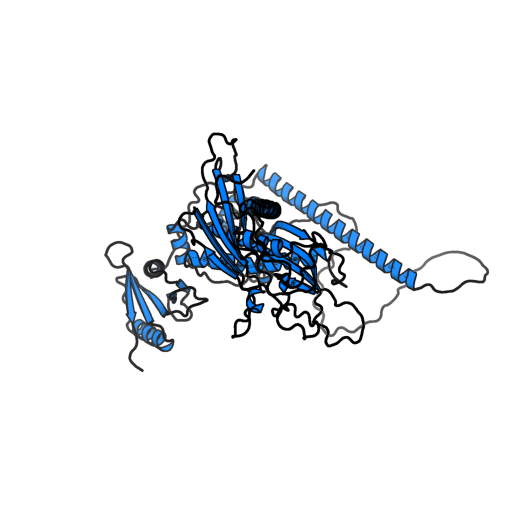0 92.31 551 LEU A CA 1
ATOM 4171 C C . LEU A 1 551 ? -29.164 17.449 13.417 1.00 92.31 551 LEU A C 1
ATOM 4173 O O . LEU A 1 551 ? -28.910 17.876 12.292 1.00 92.31 551 LEU A O 1
ATOM 4177 N N . GLY A 1 552 ? -29.391 16.157 13.679 1.00 92.69 552 GLY A N 1
ATOM 4178 C CA . GLY A 1 552 ? -29.349 15.091 12.678 1.00 92.69 552 GLY A CA 1
ATOM 4179 C C . GLY A 1 552 ? -30.257 15.397 11.492 1.00 92.69 552 GLY A C 1
ATOM 4180 O O . GLY A 1 552 ? -29.786 15.473 10.356 1.00 92.69 552 GLY A O 1
ATOM 4181 N N . THR A 1 553 ? -31.527 15.711 11.758 1.00 92.25 553 THR A N 1
ATOM 4182 C CA . THR A 1 553 ? -32.499 16.077 10.713 1.00 92.25 553 THR A CA 1
ATOM 4183 C C . THR A 1 553 ? -32.037 17.300 9.912 1.00 92.25 553 THR A C 1
ATOM 4185 O O . THR A 1 553 ? -32.088 17.292 8.681 1.00 92.25 553 THR A O 1
ATOM 4188 N N . GLY A 1 554 ? -31.512 18.329 10.587 1.00 91.38 554 GLY A N 1
ATOM 4189 C CA . GLY A 1 554 ? -30.989 19.541 9.952 1.00 91.38 554 GLY A CA 1
ATOM 4190 C C . GLY A 1 554 ? -29.816 19.284 8.999 1.00 91.38 554 GLY A C 1
ATOM 4191 O O . GLY A 1 554 ? -29.705 19.955 7.974 1.00 91.38 554 GLY A O 1
ATOM 4192 N N . VAL A 1 555 ? -28.980 18.281 9.286 1.00 91.69 555 VAL A N 1
ATOM 4193 C CA . VAL A 1 555 ? -27.869 17.857 8.413 1.00 91.69 555 VAL A CA 1
ATOM 4194 C C . VAL A 1 555 ? -28.197 16.638 7.541 1.00 91.69 555 VAL A C 1
ATOM 4196 O O . VAL A 1 555 ? -27.295 16.106 6.895 1.00 91.69 555 VAL A O 1
ATOM 4199 N N . LYS A 1 556 ? -29.470 16.219 7.479 1.00 92.69 556 LYS A N 1
ATOM 4200 C CA . LYS A 1 556 ? -29.962 15.047 6.727 1.00 92.69 556 LYS A CA 1
ATOM 4201 C C . LYS A 1 556 ? -29.286 13.726 7.126 1.00 92.69 556 LYS A C 1
ATOM 4203 O O . LYS A 1 556 ? -28.911 12.933 6.264 1.00 92.69 556 LYS A O 1
ATOM 4208 N N . LYS A 1 557 ? -29.123 13.502 8.429 1.00 94.00 557 LYS A N 1
ATOM 4209 C CA . LYS A 1 557 ? -28.562 12.283 9.030 1.00 94.00 557 LYS A CA 1
ATOM 4210 C C . LYS A 1 557 ? -29.503 11.755 10.115 1.00 94.00 557 LYS A C 1
ATOM 4212 O O . LYS A 1 557 ? -30.166 12.544 10.783 1.00 94.00 557 LYS A O 1
ATOM 4217 N N . GLY A 1 558 ? -29.527 10.444 10.329 1.00 94.75 558 GLY A N 1
ATOM 4218 C CA . GLY A 1 558 ? -30.231 9.856 11.471 1.00 94.75 558 GLY A CA 1
ATOM 4219 C C . GLY A 1 558 ? -29.463 10.108 12.770 1.00 94.75 558 GLY A C 1
ATOM 4220 O O . GLY A 1 558 ? -28.240 9.953 12.796 1.00 94.75 558 GLY A O 1
ATOM 4221 N N . PHE A 1 559 ? -30.149 10.502 13.844 1.00 96.44 559 PHE A N 1
ATOM 4222 C CA . PHE A 1 559 ? -29.532 10.579 15.170 1.00 96.44 559 PHE A CA 1
ATOM 4223 C C . PHE A 1 559 ? -29.637 9.210 15.842 1.00 96.44 559 PHE A C 1
ATOM 4225 O O . PHE A 1 559 ? -30.737 8.735 16.114 1.00 96.44 559 PHE A O 1
ATOM 4232 N N . LEU A 1 560 ? -28.503 8.550 16.045 1.00 96.50 560 LEU A N 1
ATOM 4233 C CA . LEU A 1 560 ? -28.417 7.186 16.544 1.00 96.50 560 LEU A CA 1
ATOM 4234 C C . LEU A 1 560 ? -27.939 7.206 17.996 1.00 96.50 560 LEU A C 1
ATOM 4236 O O . LEU A 1 560 ? -26.883 7.756 18.290 1.00 96.50 560 LEU A O 1
ATOM 4240 N N . ILE A 1 561 ? -28.685 6.562 18.884 1.00 95.25 561 ILE A N 1
ATOM 4241 C CA . ILE A 1 561 ? -28.252 6.295 20.257 1.00 95.25 561 ILE A CA 1
ATOM 4242 C C . ILE A 1 561 ? -28.155 4.791 20.475 1.00 95.25 561 ILE A C 1
ATOM 4244 O O . ILE A 1 561 ? -28.915 4.030 19.874 1.00 95.25 561 ILE A O 1
ATOM 4248 N N . GLY A 1 562 ? -27.250 4.341 21.333 1.00 93.75 562 GLY A N 1
ATOM 4249 C CA . GLY A 1 562 ? -27.177 2.928 21.681 1.00 93.75 562 GLY A CA 1
ATOM 4250 C C . GLY A 1 562 ? -26.353 2.663 22.926 1.00 93.75 562 GLY A C 1
ATOM 4251 O O . GLY A 1 562 ? -25.435 3.410 23.243 1.00 93.75 562 GLY A O 1
ATOM 4252 N N . GLY A 1 563 ? -26.692 1.576 23.606 1.00 92.44 563 GLY A N 1
ATOM 4253 C CA . GLY A 1 563 ? -25.990 1.101 24.791 1.00 92.44 563 GLY A CA 1
ATOM 4254 C C . GLY A 1 563 ? -25.983 -0.420 24.841 1.00 92.44 563 GLY A C 1
ATOM 4255 O O . GLY A 1 563 ? -26.788 -1.084 24.171 1.00 92.44 563 GLY A O 1
ATOM 4256 N N . GLU A 1 564 ? -25.047 -0.972 25.602 1.00 91.00 564 GLU A N 1
ATOM 4257 C CA . GLU A 1 564 ? -24.922 -2.411 25.825 1.00 91.00 564 GLU A CA 1
ATOM 4258 C C . GLU A 1 564 ? -25.986 -2.893 26.815 1.00 91.00 564 GLU A C 1
ATOM 4260 O O . GLU A 1 564 ? -26.069 -2.394 27.928 1.00 91.00 564 GLU A O 1
ATOM 4265 N N . GLY A 1 565 ? -26.831 -3.843 26.411 1.00 84.50 565 GLY A N 1
ATOM 4266 C CA . GLY A 1 565 ? -27.893 -4.359 27.272 1.00 84.50 565 GLY A CA 1
ATOM 4267 C C . GLY A 1 565 ? -27.398 -5.317 28.361 1.00 84.50 565 GLY A C 1
ATOM 4268 O O . GLY A 1 565 ? -26.351 -5.935 28.205 1.00 84.50 565 GLY A O 1
ATOM 4269 N N . PRO A 1 566 ? -28.205 -5.578 29.408 1.00 76.69 566 PRO A N 1
ATOM 4270 C CA . PRO A 1 566 ? -27.892 -6.501 30.508 1.00 76.69 566 PRO A CA 1
ATOM 4271 C C . PRO A 1 566 ? -27.914 -7.989 30.090 1.00 76.69 566 PRO A C 1
ATOM 4273 O O . PRO A 1 566 ? -28.039 -8.876 30.933 1.00 76.69 566 PRO A O 1
ATOM 4276 N N . GLY A 1 567 ? -27.882 -8.269 28.782 1.00 67.19 567 GLY A N 1
ATOM 4277 C CA . GLY A 1 567 ? -27.832 -9.609 28.200 1.00 67.19 567 GLY A CA 1
ATOM 4278 C C . GLY A 1 567 ? -26.402 -10.148 28.117 1.00 67.19 567 GLY A C 1
ATOM 4279 O O . GLY A 1 567 ? -25.548 -9.803 28.924 1.00 67.19 567 GLY A O 1
ATOM 4280 N N . ALA A 1 568 ? -26.135 -11.021 27.141 1.00 62.94 568 ALA A N 1
ATOM 4281 C CA . ALA A 1 568 ? -24.765 -11.448 26.855 1.00 62.94 568 ALA A CA 1
ATOM 4282 C C . ALA A 1 568 ? -23.900 -10.236 26.455 1.00 62.94 568 ALA A C 1
ATOM 4284 O O . ALA A 1 568 ? -24.373 -9.399 25.677 1.00 62.94 568 ALA A O 1
ATOM 4285 N N . GLU A 1 569 ? -22.659 -10.184 26.958 1.00 65.81 569 GLU A N 1
ATOM 4286 C CA . GLU A 1 569 ? -21.658 -9.166 26.599 1.00 65.81 569 GLU A CA 1
ATOM 4287 C C . GLU A 1 569 ? -21.623 -8.950 25.075 1.00 65.81 569 GLU A C 1
ATOM 4289 O O . GLU A 1 569 ? -21.641 -9.903 24.289 1.00 65.81 569 GLU A O 1
ATOM 4294 N N . GLY A 1 570 ? -21.626 -7.687 24.654 1.00 68.38 570 GLY A N 1
ATOM 4295 C CA . GLY A 1 570 ? -21.633 -7.258 23.256 1.00 68.38 570 GLY A CA 1
ATOM 4296 C C . GLY A 1 570 ? -23.019 -7.090 22.622 1.00 68.38 570 GLY A C 1
ATOM 4297 O O . GLY A 1 570 ? -23.112 -6.711 21.451 1.00 68.38 570 GLY A O 1
ATOM 4298 N N . THR A 1 571 ? -24.116 -7.328 23.351 1.00 84.81 571 THR A N 1
ATOM 4299 C CA . THR A 1 571 ? -25.473 -7.113 22.815 1.00 84.81 571 THR A CA 1
ATOM 4300 C C . THR A 1 571 ? -25.878 -5.642 22.922 1.00 84.81 571 THR A C 1
ATOM 4302 O O . THR A 1 571 ? -26.542 -5.225 23.871 1.00 84.81 571 THR A O 1
ATOM 4305 N N . VAL A 1 572 ? -25.504 -4.845 21.924 1.00 91.44 572 VAL A N 1
ATOM 4306 C CA . VAL A 1 572 ? -25.898 -3.431 21.834 1.00 91.44 572 VAL A CA 1
ATOM 4307 C C . VAL A 1 572 ? -27.286 -3.284 21.226 1.00 91.44 572 VAL A C 1
ATOM 4309 O O . VAL A 1 572 ? -27.618 -3.931 20.229 1.00 91.44 572 VAL A O 1
ATOM 4312 N N . ARG A 1 573 ? -28.095 -2.386 21.798 1.00 92.31 573 ARG A N 1
ATOM 4313 C CA . ARG A 1 573 ? -29.396 -2.010 21.240 1.00 92.31 573 ARG A CA 1
ATOM 4314 C C . ARG A 1 573 ? -29.371 -0.575 20.706 1.00 92.31 573 ARG A C 1
ATOM 4316 O O . ARG A 1 573 ? -29.433 0.357 21.506 1.00 92.31 573 ARG A O 1
ATOM 4323 N N . PRO A 1 574 ? -29.329 -0.385 19.377 1.00 93.50 574 PRO A N 1
ATOM 4324 C CA . PRO A 1 574 ? -29.397 0.941 18.781 1.00 93.50 574 PRO A CA 1
ATOM 4325 C C . PRO A 1 574 ? -30.844 1.416 18.554 1.00 93.50 574 PRO A C 1
ATOM 4327 O O . PRO A 1 574 ? -31.733 0.630 18.216 1.00 93.50 574 PRO A O 1
ATOM 4330 N N . PHE A 1 575 ? -31.064 2.725 18.665 1.00 94.06 575 PHE A N 1
ATOM 4331 C CA . PHE A 1 575 ? -32.291 3.426 18.285 1.00 94.06 575 PHE A CA 1
ATOM 4332 C C . PHE A 1 575 ? -31.949 4.613 17.388 1.00 94.06 575 PHE A C 1
ATOM 4334 O O . PHE A 1 575 ? -31.065 5.402 17.710 1.00 94.06 575 PHE A O 1
ATOM 4341 N N . CYS A 1 576 ? -32.670 4.759 16.278 1.00 94.50 576 CYS A N 1
ATOM 4342 C CA . CYS A 1 576 ? -32.562 5.927 15.408 1.00 94.50 576 CYS A CA 1
ATOM 4343 C C . CYS A 1 576 ? -33.741 6.865 15.667 1.00 94.50 576 CYS A C 1
ATOM 4345 O O . CYS A 1 576 ? -34.897 6.436 15.675 1.00 94.50 576 CYS A O 1
ATOM 4347 N N . ILE A 1 577 ? -33.440 8.140 15.877 1.00 92.44 577 ILE A N 1
ATOM 4348 C CA . ILE A 1 577 ? -34.389 9.195 16.201 1.00 92.44 577 ILE A CA 1
ATOM 4349 C C . ILE A 1 577 ? -34.363 10.213 15.067 1.00 92.44 577 ILE A C 1
ATOM 4351 O O . ILE A 1 577 ? -33.312 10.734 14.689 1.00 92.44 577 ILE A O 1
ATOM 4355 N N . GLU A 1 578 ? -35.544 10.520 14.546 1.00 86.81 578 GLU A N 1
ATOM 4356 C CA . GLU A 1 578 ? -35.747 11.552 13.535 1.00 86.81 578 GLU A CA 1
ATOM 4357 C C . GLU A 1 578 ? -36.733 12.591 14.061 1.00 86.81 578 GLU A C 1
ATOM 4359 O O . GLU A 1 578 ? -37.725 12.264 14.720 1.00 86.81 578 GLU A O 1
ATOM 4364 N N . TRP A 1 579 ? -36.459 13.863 13.782 1.00 86.50 579 TRP A N 1
ATOM 4365 C CA . TRP A 1 579 ? -37.317 14.953 14.216 1.00 86.50 579 TRP A CA 1
ATOM 4366 C C . TRP A 1 579 ? -38.316 15.306 13.112 1.00 86.50 579 TRP A C 1
ATOM 4368 O O . TRP A 1 579 ? -37.958 15.895 12.097 1.00 86.50 579 TRP A O 1
ATOM 4378 N N . GLY A 1 580 ? -39.591 14.973 13.322 1.00 80.44 580 GLY A N 1
ATOM 4379 C CA . GLY A 1 580 ? -40.658 15.230 12.343 1.00 80.44 580 GLY A CA 1
ATOM 4380 C C . GLY A 1 580 ? -41.191 16.669 12.312 1.00 80.44 580 GLY A C 1
ATOM 4381 O O . GLY A 1 580 ? -41.995 16.997 11.444 1.00 80.44 580 GLY A O 1
ATOM 4382 N N . GLY A 1 581 ? -40.791 17.525 13.258 1.00 66.06 581 GLY A N 1
ATOM 4383 C CA . GLY A 1 581 ? -41.282 18.900 13.359 1.00 66.06 581 GLY A CA 1
ATOM 4384 C C . GLY A 1 581 ? -40.421 19.884 12.570 1.00 66.06 581 GLY A C 1
ATOM 4385 O O . GLY A 1 581 ? -39.478 20.441 13.133 1.00 66.06 581 GLY A O 1
ATOM 4386 N N . MET A 1 582 ? -40.748 20.110 11.296 1.00 52.81 582 MET A N 1
ATOM 4387 C CA . MET A 1 582 ? -40.325 21.320 10.575 1.00 52.81 582 MET A CA 1
ATOM 4388 C C . MET A 1 582 ? -41.395 22.399 10.653 1.00 52.81 582 MET A C 1
ATOM 4390 O O . MET A 1 582 ? -42.579 22.063 10.423 1.00 52.81 582 MET A O 1
#

Nearest PDB structures (foldseek):
  8r1o-assembly1_F  TM=8.993E-01  e=9.225E-37  Thermochaetoides thermophila DSM 1495
  8pel-assembly1_F  TM=8.982E-01  e=5.377E-34  Thermochaetoides thermophila DSM 1495
  2ba0-assembly1_E  TM=8.970E-01  e=1.579E-17  Archaeoglobus fulgidus
  8hmy-assembly1_B  TM=5.106E-01  e=4.511E-12  Homo sapiens
  8iss-assembly1_C  TM=5.440E-01  e=8.639E-11  Homo sapiens

Mean predicted aligned error: 14.18 Å

pLDDT: mean 78.35, std 19.44, range [25.02, 98.06]

Solvent-accessible surface area (backbone atoms only — not comparable to full-atom values): 34429 Å² total; per-residue (Å²): 133,82,68,86,90,55,89,73,71,70,94,64,81,84,75,78,89,82,79,80,78,83,66,99,84,64,80,89,72,81,77,64,50,71,68,85,67,61,44,92,44,65,67,59,72,49,61,43,58,68,73,44,84,91,37,52,8,6,12,36,33,35,37,59,44,82,87,72,67,102,67,88,48,82,76,60,77,65,57,63,34,38,30,39,40,23,37,23,44,42,83,36,77,53,60,92,86,54,79,91,37,72,37,43,45,77,45,49,42,44,41,65,41,44,73,14,40,95,66,71,48,62,93,65,85,49,71,71,35,50,53,49,14,52,50,46,38,47,28,48,61,73,30,46,53,33,73,82,39,51,47,19,30,35,40,39,41,35,41,29,59,29,44,41,51,46,70,59,93,83,67,77,68,81,86,72,68,97,69,60,77,56,17,55,43,52,47,44,19,52,48,37,34,25,44,35,46,5,36,54,55,34,68,53,64,51,82,58,66,43,11,20,5,27,13,28,36,33,37,56,78,79,84,67,89,82,66,102,54,98,67,80,70,75,49,42,70,27,25,52,68,53,44,45,35,48,76,38,78,48,24,38,25,29,30,28,33,25,66,94,76,76,42,76,47,32,76,50,72,51,69,55,57,91,62,73,69,61,89,87,65,74,57,56,59,55,56,40,49,54,41,4,47,53,33,9,56,58,46,36,54,51,53,55,49,36,56,30,58,75,69,54,50,69,58,42,78,40,79,57,55,88,92,42,75,60,39,47,79,76,66,41,63,52,71,46,67,51,49,53,57,52,42,50,33,40,77,68,70,77,47,81,65,76,62,62,72,60,52,50,52,54,52,61,72,65,51,53,72,68,61,40,48,53,52,54,51,48,44,43,52,50,9,42,51,56,43,50,54,50,51,53,52,49,50,54,50,50,53,51,52,52,50,52,52,50,53,56,55,62,74,67,70,80,89,88,81,89,84,91,84,91,83,84,87,86,89,84,88,82,89,82,86,86,85,78,88,85,80,90,76,96,71,86,87,73,87,81,74,85,77,77,82,92,69,96,64,91,72,88,66,53,46,89,67,83,74,95,67,64,72,92,72,54,71,84,69,88,60,88,70,84,56,73,80,62,82,58,64,74,34,41,52,39,50,54,51,43,44,76,70,61,32,24,57,46,84,10,67,95,73,79,27,61,27,34,30,13,85,34,61,73,93,82,36,71,57,49,32,38,31,37,46,38,58,69,87,57,85,75,59,66,67,54,56,52,49,42,12,48,49,20,46,75,70,72,23,40,17,32,39,25,23,49,48,100,63,63,90,82,45,52,54,74,47,78,39,74,53,85,83,126

Secondary structure (DSSP, 8-state):
---SSS-PPPSS--PPPPPPPS-TTS-----PPPP-S-TT-PPPEEEEE---TTSSEEEEEEEPPPPP-SS--GGGGGS--EEEEEEEEEEEEPPTTSPP-SS-EEEEEEEE-TTSSSSPPPSSPPHHHHHHHHHHHHHHHTTB-GGGSTTEEEEEEEEEEE---SS-TT---TTS-S----HHHHHHHHHHHHHHHHHHHTT--BSS--EEEEEEEEE-STT-SS--S-PPPPPEEEES--GGG-SEEEEEEEEEEETTTTEEEEEEEEE-------SSSS-HHHHHHHHHHHHHHHHHHHHHHHHHHHTT---EEPPPPTT-TTHHHHT---EEPPHHHHHHHHHTTS-----HHHHHHHHHHH--THHHHHHHHHHHHHHHHHHHHHHHHHHHHHHHHHHHHHHHHHTT----------------------PPPPPPP-SPPPPPPPPPP-------SPPP---S--TTTS----S----------TTHHHHHHHHHTT-EEEE-GGGTSSEEEESS-TTTS---EEEEE--TT----HHHHHHHHHHHHHTT-EEEEEEE-SSSTT-EEEEEE-----